Protein AF-A0A2D4YFS9-F1 (afdb_monomer)

pLDDT: mean 86.54, std 15.85, range [36.44, 98.56]

Secondary structure (DSSP, 8-state):
----------------------------PPPPP--PPPHHHHHHHHHHTTSPB-PSSEEEETT-GGGTTPPBP-HHHHTTT-S-TTTEEEEEEE--SSSEEEEEEEE-SSS-EEEEEEEETTS-EEEEEE---------TTEEEEEEEEE-TTSEEEEEEEEEE--B-TTS-B-TT--EEEEEEEEEEE-TTS-EEEPPPEEEEPP-HHHHHHHH-SS-HHHHHHHTTT-EEEEEE---TTB-----TTEEEEEEEEPPSS--S-TT--EEEEEEEEGGGTT-TT-TTPEEEEEEE-S--GGGGGG--TT-BHHHHHHHH-S--EEETTEEEEEETTEEEEEEEETTEEEEEEEEEBS-S---HHHHHHHH-

Nearest PDB structures (foldseek):
  6jzn-assembly1_C  TM=3.289E-01  e=9.609E+00  Arabidopsis thaliana

Solvent-accessible surface area (backbone atoms only — not comparable to full-atom values): 21581 Å² total; per-residue (Å²): 137,86,88,82,88,88,79,88,87,86,83,88,82,86,81,80,88,87,85,91,81,88,80,93,78,92,72,80,84,75,78,75,79,81,76,73,74,60,70,59,47,61,49,38,48,60,42,50,71,72,38,52,82,44,67,70,60,41,74,50,52,33,77,43,78,87,59,76,78,49,56,66,47,58,47,87,59,29,54,90,81,37,87,60,22,89,48,24,25,50,69,17,29,45,85,54,80,41,88,40,47,33,39,36,35,26,34,75,62,102,39,41,43,39,30,45,34,19,23,38,88,66,58,51,74,68,33,72,45,76,53,59,73,83,79,65,71,89,54,76,31,50,47,59,47,42,37,30,36,38,40,74,86,36,39,34,42,25,33,28,46,36,37,40,31,50,59,47,102,83,55,42,57,41,88,34,48,59,46,50,36,37,42,32,32,46,35,33,59,40,59,81,40,47,72,48,66,55,75,79,44,80,43,73,58,75,48,61,55,36,52,57,36,66,77,55,50,56,67,60,66,65,40,52,58,73,48,68,74,53,57,52,76,49,79,47,95,73,59,95,59,40,57,70,78,96,54,80,73,55,48,34,39,38,42,36,34,67,70,94,54,95,76,92,53,95,86,59,58,28,35,39,32,30,42,28,53,54,99,47,51,89,47,89,88,42,84,82,51,41,84,34,33,39,39,42,44,62,70,42,80,76,40,53,90,53,47,54,49,66,39,38,62,65,60,44,18,56,55,43,39,72,79,58,50,79,53,101,53,34,42,33,38,73,57,61,34,29,38,38,39,37,34,44,51,99,68,17,28,51,31,38,38,40,41,32,35,63,44,59,78,76,50,74,68,59,51,55,59,77,72,107

Radius of gyration: 34.79 Å; Cα contacts (8 Å, |Δi|>4): 697; chains: 1; bounding box: 98×73×84 Å

Mean predicted aligned error: 14.97 Å

Structure (mmCIF, N/CA/C/O backbone):
data_AF-A0A2D4YFS9-F1
#
_entry.id   AF-A0A2D4YFS9-F1
#
loop_
_atom_site.group_PDB
_atom_site.id
_atom_site.type_symbol
_atom_site.label_atom_id
_atom_site.label_alt_id
_atom_site.label_comp_id
_atom_site.label_asym_id
_atom_site.label_entity_id
_atom_site.label_seq_id
_atom_site.pdbx_PDB_ins_code
_atom_site.Cartn_x
_atom_site.Cartn_y
_atom_site.Cartn_z
_atom_site.occupancy
_atom_site.B_iso_or_equiv
_atom_site.auth_seq_id
_atom_site.auth_comp_id
_atom_site.auth_asym_id
_atom_site.auth_atom_id
_atom_site.pdbx_PDB_model_num
ATOM 1 N N . MET A 1 1 ? -18.923 -54.427 6.244 1.00 39.47 1 MET A N 1
ATOM 2 C CA . MET A 1 1 ? -19.019 -55.162 7.534 1.00 39.47 1 MET A CA 1
ATOM 3 C C . MET A 1 1 ? -17.905 -54.635 8.433 1.00 39.47 1 MET A C 1
ATOM 5 O O . MET A 1 1 ? -16.849 -54.369 7.887 1.00 39.47 1 MET A O 1
ATOM 9 N N . ARG A 1 2 ? -18.045 -54.426 9.747 1.00 40.47 2 ARG A N 1
ATOM 10 C CA . ARG A 1 2 ? -19.128 -54.747 10.708 1.00 40.47 2 ARG A CA 1
ATOM 11 C C . ARG A 1 2 ? -19.929 -53.500 11.143 1.00 40.47 2 ARG A C 1
ATOM 13 O O . ARG A 1 2 ? -19.515 -52.381 10.878 1.00 40.47 2 ARG A O 1
ATOM 20 N N . ARG A 1 3 ? -21.062 -53.715 11.823 1.00 42.66 3 ARG A N 1
ATOM 21 C CA . ARG A 1 3 ? -21.769 -52.712 12.646 1.00 42.66 3 ARG A CA 1
ATOM 22 C C . ARG A 1 3 ? -21.450 -52.980 14.120 1.00 42.66 3 ARG A C 1
ATOM 24 O O . ARG A 1 3 ? -21.302 -54.147 14.476 1.00 42.66 3 ARG A O 1
ATOM 31 N N . ILE A 1 4 ? -21.454 -51.950 14.963 1.00 59.56 4 ILE A N 1
ATOM 32 C CA . ILE A 1 4 ? -21.687 -52.093 16.407 1.00 59.56 4 ILE A CA 1
ATOM 33 C C . ILE A 1 4 ? -22.832 -51.145 16.768 1.00 59.56 4 ILE A C 1
ATOM 35 O O . ILE A 1 4 ? -22.735 -49.940 16.562 1.00 59.56 4 ILE A O 1
ATOM 39 N N . LEU A 1 5 ? -23.938 -51.720 17.240 1.00 51.69 5 LEU A N 1
ATOM 40 C CA . LEU A 1 5 ? -24.990 -50.996 17.948 1.00 51.69 5 LEU A CA 1
ATOM 41 C C . LEU A 1 5 ? -24.554 -50.845 19.407 1.00 51.69 5 LEU A C 1
ATOM 43 O O . LEU A 1 5 ? -23.964 -51.776 19.949 1.00 51.69 5 LEU A O 1
ATOM 47 N N . PHE A 1 6 ? -24.995 -49.779 20.066 1.00 50.00 6 PHE A N 1
ATOM 48 C CA . PHE A 1 6 ? -25.481 -49.896 21.440 1.00 50.00 6 PHE A CA 1
ATOM 49 C C . PHE A 1 6 ? -26.771 -49.088 21.596 1.00 50.00 6 PHE A C 1
ATOM 51 O O . PHE A 1 6 ? -26.997 -48.118 20.873 1.00 50.00 6 PHE A O 1
ATOM 58 N N . LEU A 1 7 ? -27.656 -49.560 22.472 1.00 48.69 7 LEU A N 1
ATOM 59 C CA . LEU A 1 7 ? -29.042 -49.114 22.597 1.00 48.69 7 LEU A CA 1
ATOM 60 C C . LEU A 1 7 ? -29.378 -48.796 24.057 1.00 48.69 7 LEU A C 1
ATOM 62 O O . LEU A 1 7 ? -28.972 -49.536 24.942 1.00 48.69 7 LEU A O 1
ATOM 66 N N . ILE A 1 8 ? -30.213 -47.766 24.227 1.00 51.19 8 ILE A N 1
ATOM 67 C CA . ILE A 1 8 ? -31.256 -47.612 25.260 1.00 51.19 8 ILE A CA 1
ATOM 68 C C . ILE A 1 8 ? -30.835 -47.729 26.739 1.00 51.19 8 ILE A C 1
ATOM 70 O O . ILE A 1 8 ? -30.562 -48.807 27.253 1.00 51.19 8 ILE A O 1
ATOM 74 N N . ALA A 1 9 ? -31.071 -46.636 27.470 1.00 45.78 9 ALA A N 1
ATOM 75 C CA . ALA A 1 9 ? -31.674 -46.688 28.803 1.00 45.78 9 ALA A CA 1
ATOM 76 C C . ALA A 1 9 ? -32.535 -45.428 29.024 1.00 45.78 9 ALA A C 1
ATOM 78 O O . ALA A 1 9 ? -32.035 -44.389 29.445 1.00 45.78 9 ALA A O 1
ATOM 79 N N . ILE A 1 10 ? -33.831 -45.500 28.698 1.00 52.59 10 ILE A N 1
ATOM 80 C CA . ILE A 1 10 ? -34.810 -44.467 29.080 1.00 52.59 10 ILE A CA 1
ATOM 81 C C . ILE A 1 10 ? -35.372 -44.848 30.448 1.00 52.59 10 ILE A C 1
ATOM 83 O O . ILE A 1 10 ? -35.866 -45.962 30.610 1.00 52.59 10 ILE A O 1
ATOM 87 N N . VAL A 1 11 ? -35.362 -43.914 31.400 1.00 52.12 11 VAL A N 1
ATOM 88 C CA . VAL A 1 11 ? -36.090 -44.042 32.670 1.00 52.12 11 VAL A CA 1
ATOM 89 C C . VAL A 1 11 ? -37.061 -42.873 32.792 1.00 52.12 11 VAL A C 1
ATOM 91 O O . VAL A 1 11 ? -36.694 -41.768 33.180 1.00 52.12 11 VAL A O 1
ATOM 94 N N . LEU A 1 12 ? -38.317 -43.133 32.432 1.00 45.72 12 LEU A N 1
ATOM 95 C CA . LEU A 1 12 ? -39.459 -42.303 32.806 1.00 45.72 12 LEU A CA 1
ATOM 96 C C . LEU A 1 12 ? -39.975 -42.803 34.158 1.00 45.72 12 LEU A C 1
ATOM 98 O O . LEU A 1 12 ? -40.297 -43.984 34.276 1.00 45.72 12 LEU A O 1
ATOM 102 N N . ILE A 1 13 ? -40.113 -41.917 35.146 1.00 53.53 13 ILE A N 1
ATOM 103 C CA . ILE A 1 13 ? -40.913 -42.193 36.346 1.00 53.53 13 ILE A CA 1
ATOM 104 C C . ILE A 1 13 ? -41.935 -41.071 36.505 1.00 53.53 13 ILE A C 1
ATOM 106 O O . ILE A 1 13 ? -41.605 -39.913 36.740 1.00 53.53 13 ILE A O 1
ATOM 110 N N . SER A 1 14 ? -43.195 -41.446 36.323 1.00 42.25 14 SER A N 1
ATOM 111 C CA . SER A 1 14 ? -44.382 -40.612 36.479 1.00 42.25 14 SER A CA 1
ATOM 112 C C . SER A 1 14 ? -44.806 -40.471 37.939 1.00 42.25 14 SER A C 1
ATOM 114 O O . S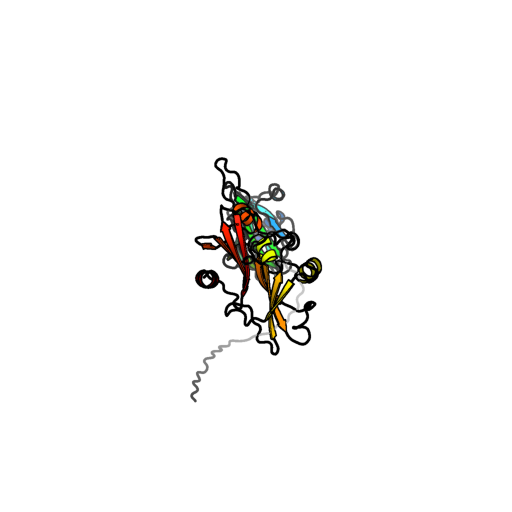ER A 1 14 ? -44.727 -41.451 38.680 1.00 42.25 14 SER A O 1
ATOM 116 N N . SER A 1 15 ? -45.452 -39.357 38.294 1.00 41.56 15 SER A N 1
ATOM 117 C CA . SER A 1 15 ? -46.537 -39.403 39.285 1.00 41.56 15 SER A CA 1
ATOM 118 C C . SER A 1 15 ? -47.571 -38.289 39.069 1.00 41.56 15 SER A C 1
ATOM 120 O O . SER A 1 15 ? -47.201 -37.126 38.998 1.00 41.56 15 SER A O 1
ATOM 122 N N . CYS A 1 16 ? -48.830 -38.722 38.921 1.00 43.62 16 CYS A N 1
ATOM 123 C CA . CYS A 1 16 ? -50.139 -38.139 39.287 1.00 43.62 16 CYS A CA 1
ATOM 124 C C . CYS A 1 16 ? -50.382 -36.601 39.215 1.00 43.62 16 CYS A C 1
ATOM 126 O O . CYS A 1 16 ? -49.553 -35.805 39.625 1.00 43.62 16 CYS A O 1
ATOM 128 N N . LYS A 1 17 ? -51.496 -36.075 38.667 1.00 42.03 17 LYS A N 1
ATOM 129 C CA . LYS A 1 17 ? -52.946 -36.333 38.920 1.00 42.03 17 LYS A CA 1
ATOM 130 C C . LYS A 1 17 ? -53.378 -36.064 40.381 1.00 42.03 17 LYS A C 1
ATOM 132 O O . LYS A 1 17 ? -52.737 -36.579 41.285 1.00 42.03 17 LYS A O 1
ATOM 137 N N . THR A 1 18 ? -54.453 -35.331 40.687 1.00 43.03 18 THR A N 1
ATOM 138 C CA . THR A 1 18 ? -55.379 -34.525 39.846 1.00 43.03 18 THR A CA 1
ATOM 139 C C . THR A 1 18 ? -55.739 -33.210 40.606 1.00 43.03 18 THR A C 1
ATOM 141 O O . THR A 1 18 ? -54.829 -32.686 41.234 1.00 43.03 18 THR A O 1
ATOM 144 N N . GLU A 1 19 ? -56.908 -32.539 40.628 1.00 36.50 19 GLU A N 1
ATOM 145 C CA . GLU A 1 19 ? -58.291 -32.753 40.135 1.00 36.50 19 GLU A CA 1
ATOM 146 C C . GLU A 1 19 ? -59.006 -31.397 39.893 1.00 36.50 19 GLU A C 1
ATOM 148 O O . GLU A 1 19 ? -58.475 -30.344 40.240 1.00 36.50 19 GLU A O 1
ATOM 153 N N . ASN A 1 20 ? -60.211 -31.403 39.305 1.00 45.78 20 ASN A N 1
ATOM 154 C CA . ASN A 1 20 ? -60.989 -30.190 39.004 1.00 45.78 20 ASN A CA 1
ATOM 155 C C . ASN A 1 20 ? -61.841 -29.700 40.186 1.00 45.78 20 ASN A C 1
ATOM 157 O O . ASN A 1 20 ? -62.587 -30.487 40.770 1.00 45.78 20 ASN A O 1
ATOM 161 N N . LYS A 1 21 ? -61.911 -28.374 40.369 1.00 40.59 21 LYS A N 1
ATOM 162 C CA . LYS A 1 21 ? -63.135 -27.669 40.790 1.00 40.59 21 LYS A CA 1
ATOM 163 C C . LYS A 1 21 ? -63.235 -26.293 40.125 1.00 40.59 21 LYS A C 1
ATOM 165 O O . LYS A 1 21 ? -62.286 -25.519 40.178 1.00 40.59 21 LYS A O 1
ATOM 170 N N . ASN A 1 22 ? -64.407 -25.990 39.569 1.00 44.12 22 ASN A N 1
ATOM 171 C CA . ASN A 1 22 ? -64.829 -24.621 39.272 1.00 44.12 22 ASN A CA 1
ATOM 172 C C . ASN A 1 22 ? -65.614 -24.095 40.477 1.00 44.12 22 ASN A C 1
ATOM 174 O O . ASN A 1 22 ? -66.567 -24.752 40.887 1.00 44.12 22 ASN A O 1
ATOM 178 N N . GLU A 1 23 ? -65.284 -22.904 40.965 1.00 42.62 23 GLU A N 1
ATOM 179 C CA . GLU A 1 23 ? -66.161 -22.081 41.804 1.00 42.62 23 GLU A CA 1
ATOM 180 C C . GLU A 1 23 ? -65.937 -20.616 41.397 1.00 42.62 23 GLU A C 1
ATOM 182 O O . GLU A 1 23 ? -64.820 -20.105 41.473 1.00 42.62 23 GLU A O 1
ATOM 187 N N . GLU A 1 24 ? -66.983 -19.949 40.902 1.00 45.53 24 GLU A N 1
ATOM 188 C CA . GLU A 1 24 ? -66.953 -18.505 40.660 1.00 45.53 24 GLU A CA 1
ATOM 189 C C . GLU A 1 24 ? -67.168 -17.767 41.984 1.00 45.53 24 GLU A C 1
ATOM 191 O O . GLU A 1 24 ? -68.138 -18.027 42.695 1.00 45.53 24 GLU A O 1
ATOM 196 N N . SER A 1 25 ? -66.311 -16.794 42.296 1.00 38.62 25 SER A N 1
ATOM 197 C CA . SER A 1 25 ? -66.587 -15.817 43.348 1.00 38.62 25 SER A CA 1
ATOM 198 C C . SER A 1 25 ? -66.016 -14.455 42.977 1.00 38.62 25 SER A C 1
ATOM 200 O O . SER A 1 25 ? -64.833 -14.313 42.665 1.00 38.62 25 SER A O 1
ATOM 202 N N . GLN A 1 26 ? -66.876 -13.439 42.994 1.00 43.94 26 GLN A N 1
ATOM 203 C CA . GLN A 1 26 ? -66.488 -12.053 42.774 1.00 43.94 26 GLN A CA 1
ATOM 204 C C . GLN A 1 26 ? -65.964 -11.450 44.080 1.00 43.94 26 GLN A C 1
ATOM 206 O O . GLN A 1 26 ? -66.754 -11.184 44.984 1.00 43.94 26 GLN A O 1
ATOM 211 N N . THR A 1 27 ? -64.677 -11.112 44.168 1.00 36.44 27 THR A N 1
ATOM 212 C CA . THR A 1 27 ? -64.262 -9.881 44.874 1.00 36.44 27 THR A CA 1
ATOM 213 C C . THR A 1 27 ? -62.834 -9.455 44.541 1.00 36.44 27 THR A C 1
ATOM 215 O O . THR A 1 27 ? -61.960 -10.283 44.325 1.00 36.44 27 THR A O 1
ATOM 218 N N . THR A 1 28 ? -62.631 -8.134 44.535 1.00 43.28 28 THR A N 1
ATOM 219 C CA . THR A 1 28 ? -61.363 -7.417 44.765 1.00 43.28 28 THR A CA 1
ATOM 220 C C . THR A 1 28 ? -60.105 -7.952 44.064 1.00 43.28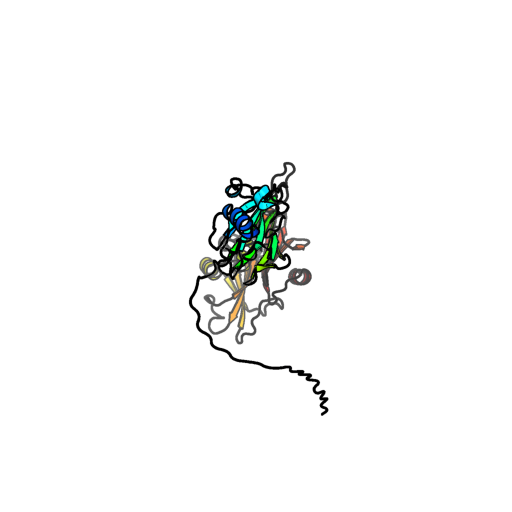 28 THR A C 1
ATOM 222 O O . THR A 1 28 ? -59.433 -8.851 44.562 1.00 43.28 28 THR A O 1
ATOM 225 N N . LYS A 1 29 ? -59.687 -7.286 42.975 1.00 36.94 29 LYS A N 1
ATOM 226 C CA . LYS A 1 29 ? -58.310 -7.412 42.463 1.00 36.94 29 LYS A CA 1
ATOM 227 C C . LYS A 1 29 ? -57.305 -7.108 43.589 1.00 36.94 29 LYS A C 1
ATOM 229 O O . LYS A 1 29 ? -57.348 -5.991 44.112 1.00 36.94 29 LYS A O 1
ATOM 234 N N . PRO A 1 30 ? -56.353 -8.003 43.900 1.00 38.94 30 PRO A N 1
ATOM 235 C CA . PRO A 1 30 ? -55.104 -7.584 44.515 1.00 38.94 30 PRO A CA 1
ATOM 236 C C . PRO A 1 30 ? -54.415 -6.588 43.576 1.00 38.94 30 PRO A C 1
ATOM 238 O O . PRO A 1 30 ? -54.436 -6.772 42.356 1.00 38.94 30 PRO A O 1
ATOM 241 N N . GLN A 1 31 ? -53.779 -5.553 44.120 1.00 46.78 31 GLN A N 1
ATOM 242 C CA . GLN A 1 31 ? -52.707 -4.909 43.369 1.00 46.78 31 GLN A CA 1
ATOM 243 C C . GLN A 1 31 ? -51.572 -5.926 43.269 1.00 46.78 31 GLN A C 1
ATOM 245 O O . GLN A 1 31 ? -51.118 -6.443 44.292 1.00 46.78 31 GLN A O 1
ATOM 250 N N . GLU A 1 32 ? -51.122 -6.221 42.051 1.00 42.50 32 GLU A N 1
ATOM 251 C CA . GLU A 1 32 ? -49.821 -6.859 41.874 1.00 42.50 32 GLU A CA 1
ATOM 252 C C . GLU A 1 32 ? -48.777 -5.983 42.586 1.00 42.50 32 GLU A C 1
ATOM 254 O O . GLU A 1 32 ? -48.862 -4.750 42.491 1.00 42.50 32 GLU A O 1
ATOM 259 N N . PRO A 1 33 ? -47.815 -6.567 43.325 1.00 44.47 33 PRO A N 1
ATOM 260 C CA . PRO A 1 33 ? -46.722 -5.778 43.865 1.00 44.47 33 PRO A CA 1
ATOM 261 C C . PRO A 1 33 ? -46.030 -5.100 42.686 1.00 44.47 33 PRO A C 1
ATOM 263 O O . PRO A 1 33 ? -45.628 -5.775 41.736 1.00 44.47 33 PRO A O 1
ATOM 266 N N . VAL A 1 34 ? -45.921 -3.768 42.732 1.00 45.22 34 VAL A N 1
ATOM 267 C CA . VAL A 1 34 ? -45.186 -3.008 41.718 1.00 45.22 34 VAL A CA 1
ATOM 268 C C . VAL A 1 34 ? -43.775 -3.572 41.698 1.00 45.22 34 VAL A C 1
ATOM 270 O O . VAL A 1 34 ? -43.026 -3.399 42.657 1.00 45.22 34 VAL A O 1
ATOM 273 N N . SER A 1 35 ? -43.452 -4.310 40.635 1.00 42.62 35 SER A N 1
ATOM 274 C CA . SER A 1 35 ? -42.139 -4.914 40.464 1.00 42.62 35 SER A CA 1
ATOM 275 C C . SER A 1 35 ? -41.127 -3.778 40.452 1.00 42.62 35 SER A C 1
ATOM 277 O O . SER A 1 35 ? -41.136 -2.964 39.527 1.00 42.62 35 SER A O 1
ATOM 279 N N . GLU A 1 36 ? -40.318 -3.679 41.513 1.00 43.22 36 GLU A N 1
ATOM 280 C CA . GLU A 1 36 ? -39.255 -2.683 41.572 1.00 43.22 36 GLU A CA 1
ATOM 281 C C . GLU A 1 36 ? -38.381 -2.878 40.335 1.00 43.22 36 GLU A C 1
ATOM 283 O O . GLU A 1 36 ? -37.786 -3.944 40.147 1.00 43.22 36 GLU A O 1
ATOM 288 N N . ILE A 1 37 ? -38.338 -1.860 39.470 1.00 46.69 37 ILE A N 1
ATOM 289 C CA . ILE A 1 37 ? -37.437 -1.857 38.320 1.00 46.69 37 ILE A CA 1
ATOM 290 C C . ILE A 1 37 ? -36.029 -2.066 38.896 1.00 46.69 37 ILE A C 1
ATOM 292 O O . ILE A 1 37 ? -35.633 -1.299 39.780 1.00 46.69 37 ILE A O 1
ATOM 296 N N . PRO A 1 38 ? -35.285 -3.112 38.480 1.00 53.69 38 PRO A N 1
ATOM 297 C CA . PRO A 1 38 ? -33.996 -3.408 39.086 1.00 53.69 38 PRO A CA 1
ATOM 298 C C . PRO A 1 38 ? -33.082 -2.189 38.978 1.00 53.69 38 PRO A C 1
ATOM 300 O O . PRO A 1 38 ? -32.824 -1.723 37.869 1.00 53.69 38 PRO A O 1
ATOM 303 N N . LYS A 1 39 ? -32.597 -1.680 40.118 1.00 58.34 39 LYS A N 1
ATOM 304 C CA . LYS A 1 39 ? -31.833 -0.417 40.214 1.00 58.34 39 LYS A CA 1
ATOM 305 C C . LYS A 1 39 ? -30.611 -0.366 39.286 1.00 58.34 39 LYS A C 1
ATOM 307 O O . LYS A 1 39 ? -30.183 0.711 38.881 1.00 58.34 39 LYS A O 1
ATOM 312 N N . ASP A 1 40 ? -30.075 -1.527 38.911 1.00 64.88 40 ASP A N 1
ATOM 313 C CA . ASP A 1 40 ? -29.019 -1.676 37.909 1.00 64.88 40 ASP A CA 1
ATOM 314 C C . ASP A 1 40 ? -29.405 -1.172 36.509 1.00 64.88 40 ASP A C 1
ATOM 316 O O . ASP A 1 40 ? -28.541 -0.672 35.791 1.00 64.88 40 ASP A O 1
ATOM 320 N N . LYS A 1 41 ? -30.682 -1.280 36.115 1.00 72.62 41 LYS A N 1
ATOM 321 C CA . LYS A 1 41 ? -31.166 -0.857 34.794 1.00 72.62 41 LYS A CA 1
ATOM 322 C C . LYS A 1 41 ? -31.093 0.659 34.637 1.00 72.62 41 LYS A C 1
ATOM 324 O O . LYS A 1 41 ? -30.604 1.138 33.617 1.00 72.62 41 LYS A O 1
ATOM 329 N N . ASP A 1 42 ? -31.532 1.394 35.654 1.00 87.06 42 ASP A N 1
ATOM 330 C CA . ASP A 1 42 ? -31.522 2.858 35.639 1.00 87.06 42 ASP A CA 1
ATOM 331 C C . ASP A 1 42 ? -30.075 3.377 35.643 1.00 87.06 42 ASP A C 1
ATOM 333 O O . ASP A 1 42 ? -29.734 4.266 34.867 1.00 87.06 42 ASP A O 1
ATOM 337 N N . GLN A 1 43 ? -29.180 2.741 36.415 1.00 92.62 43 GLN A N 1
ATOM 338 C CA . GLN A 1 43 ? -27.739 3.021 36.363 1.00 92.62 43 GLN A CA 1
ATOM 339 C C . GLN A 1 43 ? -27.125 2.762 34.981 1.00 92.62 43 GLN A C 1
ATOM 341 O O . GLN A 1 43 ? -26.269 3.528 34.544 1.00 92.62 43 GLN A O 1
ATOM 346 N N . PHE A 1 44 ? -27.508 1.678 34.297 1.00 95.75 44 PHE A N 1
ATOM 347 C CA . PHE A 1 44 ? -26.995 1.398 32.955 1.00 95.75 44 PHE A CA 1
ATOM 348 C C . PHE A 1 44 ? -27.519 2.401 31.923 1.00 95.75 44 PHE A C 1
ATOM 350 O O . PHE A 1 44 ? -26.748 2.849 31.080 1.00 95.75 44 PHE A O 1
ATOM 357 N N . GLN A 1 45 ? -28.784 2.824 32.024 1.00 96.19 45 GLN A N 1
ATOM 358 C CA . GLN A 1 45 ? -29.312 3.877 31.158 1.00 96.19 45 GLN A CA 1
ATOM 359 C C . GLN A 1 45 ? -28.568 5.202 31.382 1.00 96.19 45 GLN A C 1
ATOM 361 O O . GLN A 1 45 ? -28.066 5.764 30.417 1.00 96.19 45 GLN A O 1
ATOM 366 N N . MET A 1 46 ? -28.360 5.625 32.636 1.00 96.50 46 MET A N 1
ATOM 367 C CA . MET A 1 46 ? -27.570 6.827 32.952 1.00 96.50 46 MET A CA 1
ATOM 368 C C . MET A 1 46 ? -26.125 6.761 32.427 1.00 96.50 46 MET A C 1
ATOM 370 O O . MET A 1 46 ? -25.568 7.785 32.041 1.00 96.50 46 MET A O 1
ATOM 374 N N . PHE A 1 47 ? -25.509 5.573 32.393 1.00 97.31 47 PHE A N 1
ATOM 375 C CA . PHE A 1 47 ? -24.203 5.380 31.756 1.00 97.31 47 PHE A CA 1
ATOM 376 C C . PHE A 1 47 ? -24.272 5.560 30.231 1.00 97.31 47 PHE A C 1
ATOM 378 O O . PHE A 1 47 ? -23.398 6.215 29.663 1.00 97.31 47 PHE A O 1
ATOM 385 N N . LEU A 1 48 ? -25.300 5.013 29.572 1.00 97.81 48 LEU A N 1
ATOM 386 C CA . LEU A 1 48 ? -25.504 5.135 28.125 1.00 97.81 48 LEU A CA 1
ATOM 387 C C . LEU A 1 48 ? -25.905 6.549 27.685 1.00 97.81 48 LEU A C 1
ATOM 389 O O . LEU A 1 48 ? -25.476 6.978 26.619 1.00 97.81 48 LEU A O 1
ATOM 393 N N . ASP A 1 49 ? -26.663 7.285 28.500 1.00 97.56 49 ASP A N 1
ATOM 394 C CA . ASP A 1 49 ? -27.142 8.646 28.204 1.00 97.56 49 ASP A CA 1
ATOM 395 C C . ASP A 1 49 ? -25.996 9.668 28.046 1.00 97.56 49 ASP A C 1
ATOM 397 O O . ASP A 1 49 ? -26.191 10.746 27.486 1.00 97.56 49 ASP A O 1
ATOM 401 N N . GLN A 1 50 ? -24.781 9.320 28.489 1.00 97.50 50 GLN A N 1
ATOM 402 C CA . GLN A 1 50 ? -23.556 10.081 28.222 1.00 97.50 50 GLN A CA 1
ATOM 403 C C . GLN A 1 50 ? -23.152 10.064 26.735 1.00 97.50 50 GLN A C 1
ATOM 405 O O . GLN A 1 50 ? -22.498 10.992 26.262 1.00 97.50 50 GLN A O 1
ATOM 410 N N . PHE A 1 51 ? -23.483 8.997 26.000 1.00 98.12 51 PHE A N 1
ATOM 411 C CA . PHE A 1 51 ? -22.940 8.726 24.670 1.00 98.12 51 PHE A CA 1
ATOM 412 C C . PHE A 1 51 ? -23.832 9.293 23.551 1.00 98.12 51 PHE A C 1
ATOM 414 O O . PHE A 1 51 ? -24.990 8.892 23.427 1.00 98.12 51 PHE A O 1
ATOM 421 N N . PRO A 1 52 ? -23.305 10.137 22.642 1.00 97.62 52 PRO A N 1
ATOM 422 C CA . PRO A 1 52 ? -24.042 10.530 21.448 1.00 97.62 52 PRO A CA 1
ATOM 423 C C . PRO A 1 52 ? -24.192 9.337 20.493 1.00 97.62 52 PRO A C 1
ATOM 425 O O . PRO A 1 52 ? -23.265 8.545 20.307 1.00 97.62 52 PRO A O 1
ATOM 428 N N . THR A 1 53 ? -25.339 9.224 19.827 1.00 97.75 53 THR A N 1
ATOM 429 C CA . THR A 1 53 ? -25.542 8.219 18.774 1.00 97.75 53 THR A CA 1
ATOM 430 C C . THR A 1 53 ? -24.720 8.564 17.528 1.00 97.75 53 THR A C 1
ATOM 432 O O . THR A 1 53 ? -24.740 9.699 17.049 1.00 97.75 53 THR A O 1
ATOM 435 N N . LYS A 1 54 ? -24.033 7.570 16.963 1.00 97.75 54 LYS A N 1
ATOM 436 C CA . LYS A 1 54 ? -23.279 7.638 15.704 1.00 97.75 54 LYS A CA 1
ATOM 437 C C . LYS A 1 54 ? -23.904 6.691 14.678 1.00 97.75 54 LYS A C 1
ATOM 439 O O . LYS A 1 54 ? -24.409 5.632 15.036 1.00 97.75 54 LYS A O 1
ATOM 444 N N . THR A 1 55 ? -23.862 7.038 13.396 1.00 97.62 55 THR A N 1
ATOM 445 C CA . THR A 1 55 ? -24.270 6.145 12.297 1.00 97.62 55 THR A CA 1
ATOM 446 C C . THR A 1 55 ? -23.078 5.349 11.762 1.00 97.62 55 THR A C 1
ATOM 448 O O . THR A 1 55 ? -21.935 5.778 11.888 1.00 97.62 55 THR A O 1
ATOM 451 N N . LEU A 1 56 ? -23.335 4.188 11.148 1.00 96.88 56 LEU A N 1
ATOM 452 C CA . LEU A 1 56 ? -22.314 3.443 10.400 1.00 96.88 56 LEU A CA 1
ATOM 453 C C . LEU A 1 56 ? -22.305 3.886 8.919 1.00 96.88 56 LEU A C 1
ATOM 455 O O . LEU A 1 56 ? -23.386 4.030 8.341 1.00 96.88 56 LEU A O 1
ATOM 459 N N . PRO A 1 57 ? -21.134 4.027 8.269 1.00 97.06 57 PRO A N 1
ATOM 460 C CA . PRO A 1 57 ? -19.818 3.643 8.771 1.00 97.06 57 PRO A CA 1
ATOM 461 C C . PRO A 1 57 ? -19.226 4.676 9.741 1.00 97.06 57 PRO A C 1
ATOM 463 O O . PRO A 1 57 ? -19.287 5.877 9.493 1.00 97.06 57 PRO A O 1
ATOM 466 N N . VAL A 1 58 ? -18.605 4.193 10.818 1.00 96.00 58 VAL A N 1
ATOM 467 C CA . VAL A 1 58 ? -17.788 5.017 11.723 1.00 96.00 58 VAL A CA 1
ATOM 468 C C . VAL A 1 58 ? -16.348 5.014 11.228 1.00 96.00 58 VAL A C 1
ATOM 470 O O . VAL A 1 58 ? -15.838 3.966 10.829 1.00 96.00 58 VAL A O 1
ATOM 473 N N . LYS A 1 59 ? -15.689 6.174 11.300 1.00 95.56 59 LYS A N 1
ATOM 474 C CA . LYS A 1 59 ? -14.242 6.326 11.121 1.00 95.56 59 LYS A CA 1
ATOM 475 C C . LYS A 1 59 ? -13.654 7.146 12.262 1.00 95.56 59 LYS A C 1
ATOM 477 O O . LYS A 1 59 ? -14.284 8.104 12.712 1.00 95.56 59 LYS A O 1
ATOM 482 N N . ILE A 1 60 ? -12.462 6.766 12.709 1.00 93.62 60 ILE A N 1
ATOM 483 C CA . ILE A 1 60 ? -11.676 7.475 13.724 1.00 93.62 60 ILE A CA 1
ATOM 484 C C . ILE A 1 60 ? -10.223 7.510 13.252 1.00 93.62 60 ILE A C 1
ATOM 486 O O . ILE A 1 60 ? -9.722 6.513 12.731 1.00 93.62 60 ILE A O 1
ATOM 490 N N . TYR A 1 61 ? -9.566 8.650 13.445 1.00 92.50 61 TYR A N 1
ATOM 491 C CA . TYR A 1 61 ? -8.128 8.821 13.264 1.00 92.50 61 TYR A CA 1
ATOM 492 C C . TYR A 1 61 ? -7.548 9.199 14.627 1.00 92.50 61 TYR A C 1
ATOM 494 O O . TYR A 1 61 ? -7.883 10.266 15.140 1.00 92.50 61 TYR A O 1
ATOM 502 N N . GLY A 1 62 ? -6.753 8.317 15.241 1.00 86.44 62 GLY A N 1
ATOM 503 C CA . GLY A 1 62 ? -6.383 8.426 16.663 1.00 86.44 62 GLY A CA 1
ATOM 504 C C . GLY A 1 62 ? -5.596 9.697 17.004 1.00 86.44 62 GLY A C 1
ATOM 505 O O . GLY A 1 62 ? -5.688 10.216 18.112 1.00 86.44 62 GLY A O 1
ATOM 506 N N . CYS A 1 63 ? -4.865 10.239 16.033 1.00 85.69 63 CYS A N 1
ATOM 507 C CA . CYS A 1 63 ? -3.988 11.401 16.192 1.00 85.69 63 CYS A CA 1
ATOM 508 C C . CYS A 1 63 ? -4.596 12.704 15.614 1.00 85.69 63 CYS A C 1
ATOM 510 O O . CYS A 1 63 ? -3.862 13.577 15.160 1.00 85.69 63 CYS A O 1
ATOM 512 N N . SER A 1 64 ? -5.930 12.817 15.529 1.00 85.44 64 SER A N 1
ATOM 513 C CA . SER A 1 64 ? -6.621 13.960 14.902 1.00 85.44 64 SER A CA 1
ATOM 514 C C . SER A 1 64 ? -7.048 15.045 15.898 1.00 85.44 64 SER A C 1
ATOM 516 O O . SER A 1 64 ? -7.552 14.743 16.979 1.00 85.44 64 SER A O 1
ATOM 518 N N . ASP A 1 65 ? -6.974 16.314 15.484 1.00 76.75 65 ASP A N 1
ATOM 519 C CA . ASP A 1 65 ? -7.505 17.446 16.256 1.00 76.75 65 ASP A CA 1
ATOM 520 C C . ASP A 1 65 ? -9.019 17.337 16.533 1.00 76.75 65 ASP A C 1
ATOM 522 O O . ASP A 1 65 ? -9.503 17.840 17.548 1.00 76.75 65 ASP A O 1
ATOM 526 N N . GLU A 1 66 ? -9.784 16.657 15.664 1.00 80.12 66 GLU A N 1
ATOM 527 C CA . GLU A 1 66 ? -11.252 16.557 15.760 1.00 80.12 66 GLU A CA 1
ATOM 528 C C . GLU A 1 66 ? -11.745 15.870 17.047 1.00 80.12 66 GLU A C 1
ATOM 530 O O . GLU A 1 66 ? -12.904 16.038 17.435 1.00 80.12 66 GLU A O 1
ATOM 535 N N . ILE A 1 67 ? -10.881 15.097 17.713 1.00 83.69 67 ILE A N 1
ATOM 536 C CA . ILE A 1 67 ? -11.219 14.304 18.903 1.00 83.69 67 ILE A CA 1
ATOM 537 C C . ILE A 1 67 ? -10.644 14.860 20.217 1.00 83.69 67 ILE A C 1
ATOM 539 O O . ILE A 1 67 ? -11.118 14.465 21.281 1.00 83.69 67 ILE A O 1
ATOM 543 N N . LEU A 1 68 ? -9.752 15.863 20.167 1.00 81.12 68 LEU A N 1
ATOM 544 C CA . LEU A 1 68 ? -9.252 16.594 21.350 1.00 81.12 68 LEU A CA 1
ATOM 545 C C . LEU A 1 68 ? -10.376 17.253 22.177 1.00 81.12 68 LEU A C 1
ATOM 547 O O . LEU A 1 68 ? -10.210 17.506 23.367 1.00 81.12 68 LEU A O 1
ATOM 551 N N . GLY A 1 69 ? -11.520 17.548 21.548 1.00 86.12 69 GLY A N 1
ATOM 552 C CA . GLY A 1 69 ? -12.678 18.189 22.179 1.00 86.12 69 GLY A CA 1
ATOM 553 C C . GLY A 1 69 ? -13.736 17.241 22.762 1.00 86.12 69 GLY A C 1
ATOM 554 O O . GLY A 1 69 ? -14.792 17.720 23.178 1.00 86.12 69 GLY A O 1
ATOM 555 N N . LEU A 1 70 ? -13.525 15.919 22.758 1.00 93.19 70 LEU A N 1
ATOM 556 C CA . LEU A 1 70 ? -14.524 14.968 23.263 1.00 93.19 70 LEU A CA 1
ATOM 557 C C . LEU A 1 70 ? -14.621 14.998 24.802 1.00 93.19 70 LEU A C 1
ATOM 559 O O . LEU A 1 70 ? -13.593 15.081 25.474 1.00 93.19 70 LEU A O 1
ATOM 563 N N . PRO A 1 71 ? -15.826 14.886 25.394 1.00 95.44 71 PRO A N 1
ATOM 564 C CA . PRO A 1 71 ? -15.982 14.861 26.845 1.00 95.44 71 PRO A CA 1
ATOM 565 C C . PRO A 1 71 ? -15.483 13.539 27.446 1.00 95.44 71 PRO A C 1
ATOM 567 O O . PRO A 1 71 ? -15.688 12.469 26.870 1.00 95.44 71 PRO A O 1
ATOM 570 N N . LYS A 1 72 ? -14.870 13.611 28.633 1.00 96.31 72 LYS A N 1
ATOM 571 C CA . LYS A 1 72 ? -14.548 12.435 29.457 1.00 96.31 72 LYS A CA 1
ATOM 572 C C . LYS A 1 72 ? -15.806 11.775 30.025 1.00 96.31 72 LYS A C 1
ATOM 574 O O . LYS A 1 72 ? -16.822 12.444 30.218 1.00 96.31 72 LYS A O 1
ATOM 579 N N . LEU A 1 73 ? -15.720 10.480 30.324 1.00 95.75 73 LEU A N 1
ATOM 580 C CA . LEU A 1 73 ? -16.752 9.762 31.074 1.00 95.75 73 LEU A CA 1
ATOM 581 C C . LEU A 1 73 ? -16.905 10.313 32.503 1.00 95.75 73 LEU A C 1
ATOM 583 O O . LEU A 1 73 ? -15.923 10.629 33.177 1.00 95.75 73 LEU A O 1
ATOM 587 N N . ASP A 1 74 ? -18.138 10.360 33.016 1.00 97.31 74 ASP A N 1
ATOM 588 C CA . ASP A 1 74 ? -18.364 10.535 34.450 1.00 97.31 74 ASP A CA 1
ATOM 589 C C . ASP A 1 74 ? -17.940 9.247 35.167 1.00 97.31 74 ASP A C 1
ATOM 591 O O . ASP A 1 74 ? -18.543 8.180 35.002 1.00 97.31 74 ASP A O 1
ATOM 595 N N . ILE A 1 75 ? -16.893 9.356 35.984 1.00 96.19 75 ILE A N 1
ATOM 596 C CA . ILE A 1 75 ? -16.285 8.238 36.713 1.00 96.19 75 ILE A CA 1
ATOM 597 C C . ILE A 1 75 ? -17.307 7.538 37.629 1.00 96.19 75 ILE A C 1
ATOM 599 O O . ILE A 1 75 ? -17.282 6.315 37.752 1.00 96.19 75 ILE A O 1
ATOM 603 N N . LYS A 1 76 ? -18.251 8.264 38.246 1.00 95.06 76 LYS A N 1
ATOM 604 C CA . LYS A 1 76 ? -19.246 7.687 39.171 1.00 95.06 76 LYS A CA 1
ATOM 605 C C . LYS A 1 76 ? -20.312 6.882 38.433 1.00 95.06 76 LYS A C 1
ATOM 607 O O . LYS A 1 76 ? -20.768 5.871 38.963 1.00 95.06 76 LYS A O 1
ATOM 612 N N . LEU A 1 77 ? -20.705 7.316 37.235 1.00 94.69 77 LEU A N 1
ATOM 613 C CA . LEU A 1 77 ? -21.621 6.564 36.369 1.00 94.69 77 LEU A CA 1
ATOM 614 C C . LEU A 1 77 ? -20.918 5.382 35.682 1.00 94.69 77 LEU A C 1
ATOM 616 O O . LEU A 1 77 ? -21.541 4.351 35.428 1.00 94.69 77 LEU A O 1
ATOM 620 N N . SER A 1 78 ? -19.619 5.519 35.401 1.00 95.94 78 SER A N 1
ATOM 621 C CA . SER A 1 78 ? -18.903 4.647 34.462 1.00 95.94 78 SER A CA 1
ATOM 622 C C . SER A 1 78 ? -18.004 3.588 35.108 1.00 95.94 78 SER A C 1
ATOM 624 O O . SER A 1 78 ? -17.774 2.561 34.474 1.00 95.94 78 SER A O 1
ATOM 626 N N . ALA A 1 79 ? -17.571 3.748 36.368 1.00 93.56 79 ALA A N 1
ATOM 627 C CA . ALA A 1 79 ? -16.652 2.822 37.061 1.00 93.56 79 ALA A CA 1
ATOM 628 C C . ALA A 1 79 ? -17.145 1.359 37.190 1.00 93.56 79 ALA A C 1
ATOM 630 O O . ALA A 1 79 ? -16.374 0.452 37.500 1.00 93.56 79 ALA A O 1
ATOM 631 N N . LYS A 1 80 ? -18.442 1.109 36.965 1.00 93.94 80 LYS A N 1
ATOM 632 C CA . LYS A 1 80 ? -19.045 -0.237 36.916 1.00 93.94 80 LYS A CA 1
ATOM 633 C C . LYS A 1 80 ? -18.865 -0.924 35.552 1.00 93.94 80 LYS A C 1
ATOM 635 O O . LYS A 1 80 ? -18.917 -2.149 35.472 1.00 93.94 80 LYS A O 1
ATOM 640 N N . TYR A 1 81 ? -18.672 -0.140 34.492 1.00 94.81 81 TYR A N 1
ATOM 641 C CA . TYR A 1 81 ? -18.670 -0.577 33.092 1.00 94.81 81 TYR A CA 1
ATOM 642 C C . TYR A 1 81 ? -17.282 -0.456 32.443 1.00 94.81 81 TYR A C 1
ATOM 644 O O . TYR A 1 81 ? -16.933 -1.271 31.583 1.00 94.81 81 TYR A O 1
ATOM 652 N N . SER A 1 82 ? -16.458 0.483 32.915 1.00 94.06 82 SER A N 1
ATOM 653 C CA . SER A 1 82 ? -15.033 0.592 32.599 1.00 94.06 82 SER A CA 1
ATOM 654 C C . SER A 1 82 ? -14.200 0.830 33.856 1.00 94.06 82 SER A C 1
ATOM 656 O O . SER A 1 82 ? -14.670 1.443 34.811 1.00 94.06 82 SER A O 1
ATOM 658 N N . LYS A 1 83 ? -12.960 0.334 33.847 1.00 91.94 83 LYS A N 1
ATOM 659 C CA . LYS A 1 83 ? -11.971 0.568 34.910 1.00 91.94 83 LYS A CA 1
ATOM 660 C C . LYS A 1 83 ? -11.184 1.855 34.677 1.00 91.94 83 LYS A C 1
ATOM 662 O O . LYS A 1 83 ? -10.924 2.578 35.627 1.00 91.94 83 LYS A O 1
ATOM 667 N N . GLU A 1 84 ? -10.903 2.166 33.414 1.00 93.56 84 GLU A N 1
ATOM 668 C CA . GLU A 1 84 ? -10.054 3.286 32.991 1.00 93.56 84 GLU A CA 1
ATOM 669 C C . GLU A 1 84 ? -10.872 4.573 32.762 1.00 93.56 84 GLU A C 1
ATOM 671 O O . GLU A 1 84 ? -10.483 5.448 31.994 1.00 93.56 84 GLU A O 1
ATOM 676 N N . ALA A 1 85 ? -12.039 4.694 33.409 1.00 94.38 85 ALA A N 1
ATOM 677 C CA . ALA A 1 85 ? -13.038 5.730 33.128 1.00 94.38 85 ALA A CA 1
ATOM 678 C C . ALA A 1 85 ? -12.548 7.176 33.364 1.00 94.38 85 ALA A C 1
ATOM 680 O O . ALA A 1 85 ? -13.187 8.117 32.904 1.00 94.38 85 ALA A O 1
ATOM 681 N N . GLU A 1 86 ? -11.432 7.368 34.073 1.00 94.94 86 GLU A N 1
ATOM 682 C CA . GLU A 1 86 ? -10.778 8.673 34.255 1.00 94.94 86 GLU A CA 1
ATOM 683 C C . GLU A 1 86 ? -9.888 9.095 33.066 1.00 94.94 86 GLU A C 1
ATOM 685 O O . GLU A 1 86 ? -9.631 10.289 32.878 1.00 94.94 86 GLU A O 1
ATOM 690 N N . TYR A 1 87 ? -9.486 8.132 32.230 1.00 95.00 87 TYR A N 1
ATOM 691 C CA . TYR A 1 87 ? -8.679 8.303 31.015 1.00 95.00 87 TYR A CA 1
ATOM 692 C C . TYR A 1 87 ? -9.489 8.096 29.722 1.00 95.00 87 TYR A C 1
ATOM 694 O O . TYR A 1 87 ? -8.946 8.214 28.626 1.00 95.00 87 TYR A O 1
ATOM 702 N N . GLU A 1 88 ? -10.785 7.778 29.824 1.00 96.25 88 GLU A N 1
ATOM 703 C CA . GLU A 1 88 ? -11.654 7.502 28.676 1.00 96.25 88 GLU A CA 1
ATOM 704 C C . GLU A 1 88 ? -12.552 8.685 28.283 1.00 96.25 88 GLU A C 1
ATOM 706 O O . GLU A 1 88 ? -13.315 9.237 29.081 1.00 96.25 88 GLU A O 1
ATOM 711 N N . HIS A 1 89 ? -12.527 8.999 26.989 1.00 97.12 89 HIS A N 1
ATOM 712 C CA . HIS A 1 89 ? -13.396 9.959 26.325 1.00 97.12 89 HIS A CA 1
ATOM 713 C C . HIS A 1 89 ? -14.547 9.262 25.597 1.00 97.12 89 HIS A C 1
ATOM 715 O O . HIS A 1 89 ? -14.426 8.161 25.051 1.00 97.12 89 HIS A O 1
ATOM 721 N N . ILE A 1 90 ? -15.687 9.941 25.570 1.00 97.06 90 ILE A N 1
ATOM 722 C CA . ILE A 1 90 ? -16.932 9.481 24.969 1.00 97.06 90 ILE A CA 1
ATOM 723 C C . ILE A 1 90 ? -16.877 9.722 23.455 1.00 97.06 90 ILE A C 1
ATOM 725 O O . ILE A 1 90 ? -16.977 10.866 23.010 1.00 97.06 90 ILE A O 1
ATOM 729 N N . TYR A 1 91 ? -16.800 8.659 22.644 1.00 97.56 91 TYR A N 1
ATOM 730 C CA . TYR A 1 91 ? -16.997 8.790 21.195 1.00 97.56 91 TYR A CA 1
ATOM 731 C C . TYR A 1 91 ? -18.469 8.619 20.803 1.00 97.56 91 TYR A C 1
ATOM 733 O O . TYR A 1 91 ? -19.018 9.483 20.120 1.00 97.56 91 TYR A O 1
ATOM 741 N N . GLY A 1 92 ? -19.128 7.533 21.229 1.00 97.88 92 GLY A N 1
ATOM 742 C CA . GLY A 1 92 ? -20.570 7.356 21.006 1.00 97.88 92 GLY A CA 1
ATOM 743 C C . GLY A 1 92 ? -21.101 5.920 21.023 1.00 97.88 92 GLY A C 1
ATOM 744 O O . GLY A 1 92 ? -20.342 4.955 21.109 1.00 97.88 92 GLY A O 1
ATOM 745 N N . ILE A 1 93 ? -22.426 5.792 20.914 1.00 98.38 93 ILE A N 1
ATOM 746 C CA . ILE A 1 93 ? -23.145 4.527 20.676 1.00 98.38 93 ILE A CA 1
ATOM 747 C C . ILE A 1 93 ? -23.250 4.288 19.168 1.00 98.38 93 ILE A C 1
ATOM 749 O O . ILE A 1 93 ? -23.603 5.204 18.425 1.00 98.38 93 ILE A O 1
ATOM 753 N N . ILE A 1 94 ? -23.020 3.052 18.720 1.00 98.31 94 ILE A N 1
ATOM 754 C CA . ILE A 1 94 ? -23.283 2.625 17.334 1.00 98.31 94 ILE A CA 1
ATOM 755 C C . ILE A 1 94 ? -24.486 1.664 17.267 1.00 98.31 94 ILE A C 1
ATOM 757 O O . ILE A 1 94 ? -24.750 0.937 18.233 1.00 98.31 94 ILE A O 1
ATOM 761 N N . PRO A 1 95 ? -25.208 1.605 16.127 1.00 97.44 95 PRO A N 1
ATOM 762 C CA . PRO A 1 95 ? -26.136 0.522 15.822 1.00 97.44 95 PRO A CA 1
ATOM 763 C C . PRO A 1 95 ? -25.513 -0.843 16.112 1.00 97.44 95 PRO A C 1
ATOM 765 O O . PRO A 1 95 ? -24.313 -1.033 15.943 1.00 97.44 95 PRO A O 1
ATOM 768 N N . SER A 1 96 ? -26.331 -1.791 16.558 1.00 95.31 96 SER A N 1
ATOM 769 C CA . SER A 1 96 ? -25.895 -3.136 16.940 1.00 95.31 96 SER A CA 1
ATOM 770 C C . SER A 1 96 ? -26.661 -4.176 16.126 1.00 95.31 96 SER A C 1
ATOM 772 O O . SER A 1 96 ? -27.849 -4.007 15.853 1.00 95.31 96 SER A O 1
ATOM 774 N N . LYS A 1 97 ? -25.995 -5.266 15.723 1.00 90.38 97 LYS A N 1
ATOM 775 C CA . LYS A 1 97 ? -26.567 -6.271 14.803 1.00 90.38 97 LYS A CA 1
ATOM 776 C C . LYS A 1 97 ? -27.489 -7.296 15.496 1.00 90.38 97 LYS A C 1
ATOM 778 O O . LYS A 1 97 ? -27.865 -8.298 14.897 1.00 90.38 97 LYS A O 1
ATOM 783 N N . GLY A 1 98 ? -27.820 -7.089 16.768 1.00 93.00 98 GLY A N 1
ATOM 784 C CA . GLY A 1 98 ? -28.606 -8.006 17.593 1.00 93.00 98 GLY A CA 1
ATOM 785 C C . GLY A 1 98 ? -29.007 -7.367 18.923 1.00 93.00 98 GLY A C 1
ATOM 786 O O . GLY A 1 98 ? -28.876 -6.159 19.097 1.00 93.00 98 GLY A O 1
ATOM 787 N N . ASN A 1 99 ? -29.478 -8.179 19.874 1.00 96.31 99 ASN A N 1
ATOM 788 C CA . ASN A 1 99 ? -30.049 -7.714 21.149 1.00 96.31 99 ASN A CA 1
ATOM 789 C C . ASN A 1 99 ? -28.973 -7.335 22.192 1.00 96.31 99 ASN A C 1
ATOM 791 O O . ASN A 1 99 ? -28.919 -7.899 23.286 1.00 96.31 99 ASN A O 1
ATOM 795 N N . TYR A 1 100 ? -28.106 -6.393 21.833 1.00 98.12 100 TYR A N 1
ATOM 796 C CA . TYR A 1 100 ? -27.032 -5.840 22.656 1.00 98.12 100 TYR A CA 1
ATOM 797 C C . TYR A 1 100 ? -26.817 -4.355 22.313 1.00 98.12 100 TYR A C 1
ATOM 799 O O . TYR A 1 100 ? -27.318 -3.870 21.300 1.00 98.12 100 TYR A O 1
ATOM 807 N N . ILE A 1 101 ? -26.087 -3.636 23.164 1.00 98.44 101 ILE A N 1
ATOM 808 C CA . ILE A 1 101 ? -25.648 -2.251 22.950 1.00 98.44 101 ILE A CA 1
ATOM 809 C C . ILE A 1 101 ? -24.150 -2.250 22.639 1.00 98.44 101 ILE A C 1
ATOM 811 O O . ILE A 1 101 ? -23.408 -3.050 23.211 1.00 98.44 101 ILE A O 1
ATOM 815 N N . SER A 1 102 ? -23.710 -1.337 21.774 1.00 98.50 102 SER A N 1
ATOM 816 C CA . SER A 1 102 ? -22.303 -1.135 21.414 1.00 98.50 102 SER A CA 1
ATOM 817 C C . SER A 1 102 ? -21.890 0.308 21.674 1.00 98.50 102 SER A C 1
ATOM 819 O O . SER A 1 102 ? -22.527 1.225 21.149 1.00 98.50 102 SER A O 1
ATOM 821 N N . THR A 1 103 ? -20.817 0.517 22.436 1.00 98.50 103 THR A N 1
ATOM 822 C CA . THR A 1 103 ? -20.227 1.844 22.669 1.00 98.50 103 THR A CA 1
ATOM 823 C C . THR A 1 103 ? -18.770 1.879 22.225 1.00 98.50 103 THR A C 1
ATOM 825 O O . THR A 1 103 ? -18.064 0.869 22.269 1.00 98.50 103 THR A O 1
ATOM 828 N N . ILE A 1 104 ? -18.319 3.055 21.796 1.00 98.44 104 ILE A N 1
ATOM 829 C CA . ILE A 1 104 ? -16.912 3.349 21.534 1.00 98.44 104 ILE A CA 1
ATOM 830 C C . ILE A 1 104 ? -16.457 4.399 22.548 1.00 98.44 104 ILE A C 1
ATOM 832 O O . ILE A 1 104 ? -17.062 5.473 22.663 1.00 98.44 104 ILE A O 1
ATOM 836 N N . THR A 1 105 ? -15.386 4.072 23.260 1.00 98.00 105 THR A N 1
ATOM 837 C CA . THR A 1 105 ? -14.601 4.976 24.108 1.00 98.00 105 THR A CA 1
ATOM 838 C C . THR A 1 105 ? -13.224 5.184 23.481 1.00 98.00 105 THR A C 1
ATOM 840 O O . THR A 1 105 ? -12.768 4.339 22.708 1.00 98.00 105 THR A O 1
ATOM 843 N N . LEU A 1 106 ? -12.567 6.305 23.783 1.00 97.31 106 LEU A N 1
ATOM 844 C CA . LEU A 1 106 ? -11.174 6.564 23.403 1.00 97.31 106 LEU A CA 1
ATOM 845 C C . LEU A 1 106 ? -10.326 6.735 24.664 1.00 97.31 106 LEU A C 1
ATOM 847 O O . LEU A 1 106 ? -10.650 7.599 25.474 1.00 97.31 106 LEU A O 1
ATOM 851 N N . GLY A 1 107 ? -9.261 5.955 24.832 1.00 95.25 107 GLY A N 1
ATOM 852 C CA . GLY A 1 107 ? -8.293 6.170 25.913 1.00 95.25 107 GLY A CA 1
ATOM 853 C C . GLY A 1 107 ? -7.285 7.271 25.569 1.00 95.25 107 GLY A C 1
ATOM 854 O O . GLY A 1 107 ? -6.884 7.387 24.411 1.00 95.25 107 GLY A O 1
ATOM 855 N N . GLU A 1 108 ? -6.863 8.062 26.554 1.00 92.62 108 GLU A N 1
ATOM 856 C CA . GLU A 1 108 ? -5.733 8.997 26.428 1.00 92.62 108 GLU A CA 1
ATOM 857 C C . GLU A 1 108 ? -4.383 8.250 26.323 1.00 92.62 108 GLU A C 1
ATOM 859 O O . GLU A 1 108 ? -4.037 7.452 27.195 1.00 92.62 108 GLU A O 1
ATOM 864 N N . ALA A 1 109 ? -3.598 8.548 25.284 1.00 89.94 109 ALA A N 1
ATOM 865 C CA . ALA A 1 109 ? -2.178 8.194 25.133 1.00 89.94 109 ALA A CA 1
ATOM 866 C C . ALA A 1 109 ? -1.484 9.265 24.250 1.00 89.94 109 ALA A C 1
ATOM 868 O O . ALA A 1 109 ? -1.972 10.393 24.193 1.00 89.94 109 ALA A O 1
ATOM 869 N N . GLU A 1 110 ? -0.378 8.958 23.549 1.00 86.50 110 GLU A N 1
ATOM 870 C CA . GLU A 1 110 ? 0.188 9.877 22.526 1.00 86.50 110 GLU A CA 1
ATOM 871 C C . GLU A 1 110 ? -0.824 10.178 21.402 1.00 86.50 110 GLU A C 1
ATOM 873 O O . GLU A 1 110 ? -0.875 11.294 20.889 1.00 86.50 110 GLU A O 1
ATOM 878 N N . CYS A 1 111 ? -1.680 9.202 21.089 1.00 88.44 111 CYS A N 1
ATOM 879 C CA . CYS A 1 111 ? -2.889 9.351 20.285 1.00 88.44 111 CYS A CA 1
ATOM 880 C C . CYS A 1 111 ? -4.083 8.729 21.033 1.00 88.44 111 CYS A C 1
ATOM 882 O O . CYS A 1 111 ? -3.910 7.918 21.942 1.00 88.44 111 CYS A O 1
ATOM 884 N N . PHE A 1 112 ? -5.308 9.101 20.668 1.00 92.44 112 PHE A N 1
ATOM 885 C CA . PHE A 1 112 ? -6.525 8.577 21.286 1.00 92.44 112 PHE A CA 1
ATOM 886 C C . PHE A 1 112 ? -6.857 7.167 20.796 1.00 92.44 112 PHE A C 1
ATOM 888 O O . PHE A 1 112 ? -7.264 6.981 19.647 1.00 92.44 112 PHE A O 1
ATOM 895 N N . VAL A 1 113 ? -6.770 6.187 21.694 1.00 94.00 113 VAL A N 1
ATOM 896 C CA . VAL A 1 113 ? -6.879 4.762 21.356 1.00 94.00 113 VAL A CA 1
ATOM 897 C C . VAL A 1 113 ? -8.325 4.237 21.458 1.00 94.00 113 VAL A C 1
ATOM 899 O O . VAL A 1 113 ? -8.861 4.119 22.566 1.00 94.00 113 VAL A O 1
ATOM 902 N N . PRO A 1 114 ? -9.014 3.911 20.342 1.00 96.75 114 PRO A N 1
ATOM 903 C CA . PRO A 1 114 ? -10.401 3.446 20.383 1.00 96.75 114 PRO A CA 1
ATOM 904 C C . PRO A 1 114 ? -10.571 2.039 20.974 1.00 96.75 114 PRO A C 1
ATOM 906 O O . PRO A 1 114 ? -9.963 1.068 20.518 1.00 96.75 114 PRO A O 1
ATOM 909 N N . THR A 1 115 ? -11.506 1.909 21.918 1.00 97.75 115 THR A N 1
ATOM 910 C CA . THR A 1 115 ? -11.983 0.632 22.467 1.00 97.75 115 THR A CA 1
ATOM 911 C C . THR A 1 115 ? -13.463 0.437 22.143 1.00 97.75 115 THR A C 1
ATOM 913 O O . THR A 1 115 ? -14.317 1.251 22.504 1.00 97.75 115 THR A O 1
ATOM 916 N N . LEU A 1 116 ? -13.782 -0.672 21.472 1.00 98.44 116 LEU A N 1
ATOM 917 C CA . LEU A 1 116 ? -15.158 -1.100 21.227 1.00 98.44 116 LEU A CA 1
ATOM 918 C C . LEU A 1 116 ? -15.621 -1.978 22.388 1.00 98.44 116 LEU A C 1
ATOM 920 O O . LEU A 1 116 ? -15.010 -3.001 22.693 1.00 98.44 116 LEU A O 1
ATOM 924 N N . ASN A 1 117 ? -16.725 -1.578 23.009 1.00 98.44 117 ASN A N 1
ATOM 925 C CA . ASN A 1 117 ? -17.356 -2.255 24.132 1.00 98.44 117 ASN A CA 1
ATOM 926 C C . ASN A 1 117 ? -18.755 -2.733 23.732 1.00 98.44 117 ASN A C 1
ATOM 928 O O . ASN A 1 117 ? -19.496 -1.998 23.074 1.00 98.44 117 ASN A O 1
ATOM 932 N N . THR A 1 118 ? -19.157 -3.919 24.185 1.00 98.56 118 THR A N 1
ATOM 933 C CA . THR A 1 118 ? -20.511 -4.447 23.967 1.00 98.56 118 THR A CA 1
ATOM 934 C C . THR A 1 118 ? -21.160 -4.909 25.269 1.00 98.56 118 THR A C 1
ATOM 936 O O . THR A 1 118 ? -20.502 -5.428 26.170 1.00 98.56 118 THR A O 1
ATOM 939 N N . TYR A 1 119 ? -22.477 -4.724 25.379 1.00 98.31 119 TYR A N 1
ATOM 940 C CA . TYR A 1 119 ? -23.245 -4.966 26.603 1.00 98.31 119 TYR A CA 1
ATOM 941 C C . TYR A 1 119 ? -24.597 -5.605 26.292 1.00 98.31 119 TYR A C 1
ATOM 943 O O . TYR A 1 119 ? -25.275 -5.220 25.341 1.00 98.31 119 TYR A O 1
ATOM 951 N N . LYS A 1 120 ? -25.048 -6.537 27.131 1.00 97.31 120 LYS A N 1
ATOM 952 C CA . LYS A 1 120 ? -26.446 -6.983 27.144 1.00 97.31 120 LYS A CA 1
ATOM 953 C C . LYS A 1 120 ? -27.351 -5.816 27.559 1.00 97.31 120 LYS A C 1
ATOM 955 O O . LYS A 1 120 ? -26.917 -4.877 28.221 1.00 97.31 120 LYS A O 1
ATOM 960 N N . LEU A 1 121 ? -28.645 -5.909 27.251 1.00 95.50 121 LEU A N 1
ATOM 961 C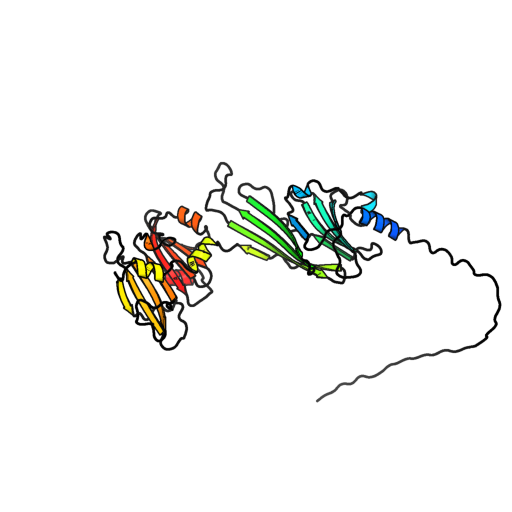 CA . LEU A 1 121 ? -29.641 -4.865 27.563 1.00 95.50 121 LEU A CA 1
ATOM 962 C C . LEU A 1 121 ? -29.870 -4.614 29.078 1.00 95.50 121 LEU A C 1
ATOM 964 O O . LEU A 1 121 ? -30.647 -3.735 29.438 1.00 95.50 121 LEU A O 1
ATOM 968 N N . ASN A 1 122 ? -29.221 -5.383 29.960 1.00 93.81 122 ASN A N 1
ATOM 969 C CA . ASN A 1 122 ? -29.196 -5.207 31.419 1.00 93.81 122 ASN A CA 1
ATOM 970 C C . ASN A 1 122 ? -27.878 -4.587 31.946 1.00 93.81 122 ASN A C 1
ATOM 972 O O . ASN A 1 122 ? -27.699 -4.517 33.158 1.00 93.81 122 ASN A O 1
ATOM 976 N N . GLY A 1 123 ? -26.948 -4.192 31.069 1.00 95.38 123 GLY A N 1
ATOM 977 C CA . GLY A 1 123 ? -25.646 -3.615 31.431 1.00 95.38 123 GLY A CA 1
ATOM 978 C C . GLY A 1 123 ? -24.513 -4.616 31.673 1.00 95.38 123 GLY A C 1
ATOM 979 O O . GLY A 1 123 ? -23.385 -4.210 31.942 1.00 95.38 123 GLY A O 1
ATOM 980 N N . GLU A 1 124 ? -24.761 -5.921 31.546 1.00 95.88 124 GLU A N 1
ATOM 981 C CA . GLU A 1 124 ? -23.706 -6.934 31.633 1.00 95.88 124 GLU A CA 1
ATOM 982 C C . GLU A 1 124 ? -22.811 -6.881 30.381 1.00 95.88 124 GLU A C 1
ATOM 984 O O . GLU A 1 124 ? -23.288 -7.099 29.263 1.00 95.88 124 GLU A O 1
ATOM 989 N N . LYS A 1 125 ? -21.515 -6.588 30.554 1.00 97.38 125 LYS A N 1
ATOM 990 C CA . LYS A 1 125 ? -20.530 -6.533 29.460 1.00 97.38 125 LYS A CA 1
ATOM 991 C C . LYS A 1 125 ? -20.378 -7.908 28.789 1.00 97.38 125 LYS A C 1
ATOM 993 O O . LYS A 1 125 ? -20.263 -8.924 29.469 1.00 97.38 125 LYS A O 1
ATOM 998 N N . ILE A 1 126 ? -20.395 -7.924 27.457 1.00 98.25 126 ILE A N 1
ATOM 999 C CA . ILE A 1 126 ? -20.275 -9.120 26.608 1.00 98.25 126 ILE A CA 1
ATOM 1000 C C . ILE A 1 126 ? -18.827 -9.288 26.142 1.00 98.25 126 ILE A C 1
ATOM 1002 O O . ILE A 1 126 ? -18.234 -10.344 26.341 1.00 98.25 126 ILE A O 1
ATOM 1006 N N . ASP A 1 127 ? -18.276 -8.247 25.519 1.00 98.44 127 ASP A N 1
ATOM 1007 C CA . ASP A 1 127 ? -16.911 -8.186 24.999 1.00 98.44 127 ASP A CA 1
ATOM 1008 C C . ASP A 1 127 ? -16.398 -6.734 25.087 1.00 98.44 127 ASP A C 1
ATOM 1010 O O . ASP A 1 127 ? -17.165 -5.783 25.280 1.00 98.44 127 ASP A O 1
ATOM 1014 N N . SER A 1 128 ? -15.085 -6.555 25.004 1.00 97.88 128 SER A N 1
ATOM 1015 C CA . SER A 1 128 ? -14.414 -5.259 25.111 1.00 97.88 128 SER A CA 1
ATOM 1016 C C . SER A 1 128 ? -13.016 -5.384 24.533 1.00 97.88 128 SER A C 1
ATOM 1018 O O . SER A 1 128 ? -12.174 -6.050 25.138 1.00 97.88 128 SER A O 1
ATOM 1020 N N . LYS A 1 129 ? -12.755 -4.759 23.380 1.00 97.88 129 LYS A N 1
ATOM 1021 C CA . LYS A 1 129 ? -11.458 -4.876 22.699 1.00 97.88 129 LYS A CA 1
ATOM 1022 C C . LYS A 1 129 ? -10.917 -3.536 22.207 1.00 97.88 129 LYS A C 1
ATOM 1024 O O . LYS A 1 129 ? -11.686 -2.758 21.632 1.00 97.88 129 LYS A O 1
ATOM 1029 N N . PRO A 1 130 ? -9.603 -3.295 22.364 1.00 96.31 130 PRO A N 1
ATOM 1030 C CA . PRO A 1 130 ? -8.929 -2.232 21.639 1.00 96.31 130 PRO A CA 1
ATOM 1031 C C . PRO A 1 130 ? -9.022 -2.509 20.135 1.00 96.31 130 PRO A C 1
ATOM 1033 O O . PRO A 1 130 ? -8.750 -3.619 19.675 1.00 96.31 130 PRO A O 1
ATOM 1036 N N . ILE A 1 131 ? -9.419 -1.496 19.372 1.00 96.38 131 ILE A N 1
ATOM 1037 C CA . ILE A 1 131 ? -9.498 -1.527 17.906 1.00 96.38 131 ILE A CA 1
ATOM 1038 C C . ILE A 1 131 ? -8.598 -0.438 17.316 1.00 96.38 131 ILE A C 1
ATOM 1040 O O . ILE A 1 131 ? -9.005 0.341 16.460 1.00 96.38 131 ILE A O 1
ATOM 1044 N N . PHE A 1 132 ? -7.364 -0.429 17.819 1.00 95.25 132 PHE A N 1
ATOM 1045 C CA . PHE A 1 132 ? -6.230 0.427 17.467 1.00 95.25 132 PHE A CA 1
ATOM 1046 C C . PHE A 1 132 ? -4.990 -0.469 17.222 1.00 95.25 132 PHE A C 1
ATOM 1048 O O . PHE A 1 132 ? -5.044 -1.661 17.555 1.00 95.25 132 PHE A O 1
ATOM 1055 N N . ILE A 1 133 ? -3.919 0.033 16.603 1.00 95.06 133 ILE A N 1
ATOM 1056 C CA . ILE A 1 133 ? -2.678 -0.722 16.317 1.00 95.06 133 ILE A CA 1
ATOM 1057 C C . ILE A 1 133 ? -1.529 -0.242 17.217 1.00 95.06 133 ILE A C 1
ATOM 1059 O O . ILE A 1 133 ? -0.827 -1.080 17.778 1.00 95.06 133 ILE A O 1
ATOM 1063 N N . GLY A 1 134 ? -1.394 1.067 17.449 1.00 90.75 134 GLY A N 1
ATOM 1064 C CA . GLY A 1 134 ? -0.508 1.613 18.483 1.00 90.75 134 GLY A CA 1
ATOM 1065 C C . GLY A 1 134 ? 0.984 1.590 18.148 1.00 90.75 134 GLY A C 1
ATOM 1066 O O . GLY A 1 134 ? 1.808 1.498 19.056 1.00 90.75 134 GLY A O 1
ATOM 1067 N N . TYR A 1 135 ? 1.335 1.654 16.863 1.00 87.25 135 TYR A N 1
ATOM 1068 C CA . TYR A 1 135 ? 2.707 1.863 16.395 1.00 87.25 135 TYR A CA 1
ATOM 1069 C C . TYR A 1 135 ? 3.015 3.347 16.147 1.00 87.25 135 TYR A C 1
ATOM 1071 O O . TYR A 1 135 ? 4.191 3.697 16.071 1.00 87.25 135 TYR A O 1
ATOM 1079 N N . CYS A 1 136 ? 2.007 4.221 16.037 1.00 87.81 136 CYS A N 1
ATOM 1080 C CA . CYS A 1 136 ? 2.242 5.664 15.966 1.00 87.81 136 CYS A CA 1
ATOM 1081 C C . CYS A 1 136 ? 2.965 6.205 17.213 1.00 87.81 136 CYS A C 1
ATOM 1083 O O . CYS A 1 136 ? 2.623 5.873 18.346 1.00 87.81 136 CYS A O 1
ATOM 1085 N N . GLY A 1 137 ? 3.938 7.085 16.973 1.00 83.56 137 GLY A N 1
ATOM 1086 C CA . GLY A 1 137 ? 4.780 7.730 17.976 1.00 83.56 137 GLY A CA 1
ATOM 1087 C C . GLY A 1 137 ? 5.494 8.948 17.383 1.00 83.56 137 GLY A C 1
ATOM 1088 O O . GLY A 1 137 ? 5.246 9.328 16.235 1.00 83.56 137 GLY A O 1
ATOM 1089 N N . SER A 1 138 ? 6.370 9.568 18.170 1.00 81.06 138 SER A N 1
ATOM 1090 C CA . SER A 1 138 ? 6.854 10.945 17.971 1.00 81.06 138 SER A CA 1
ATOM 1091 C C . SER A 1 138 ? 8.316 11.082 17.486 1.00 81.06 138 SER A C 1
ATOM 1093 O O . SER A 1 138 ? 8.945 12.124 17.681 1.00 81.06 138 SER A O 1
ATOM 1095 N N . ASP A 1 139 ? 8.864 10.052 16.830 1.00 88.38 139 ASP A N 1
ATOM 1096 C CA . ASP A 1 139 ? 10.255 10.030 16.342 1.00 88.38 139 ASP A CA 1
ATOM 1097 C C . ASP A 1 139 ? 10.546 11.035 15.195 1.00 88.38 139 ASP A C 1
ATOM 1099 O O . ASP A 1 139 ? 9.676 11.347 14.377 1.00 88.38 139 ASP A O 1
ATOM 1103 N N . PRO A 1 140 ? 11.794 11.526 15.046 1.00 89.62 140 PRO A N 1
ATOM 1104 C CA . PRO A 1 140 ? 12.184 12.317 13.882 1.00 89.62 140 PRO A CA 1
ATOM 1105 C C . PRO A 1 140 ? 12.143 11.513 12.575 1.00 89.62 140 PRO A C 1
ATOM 1107 O O . PRO A 1 140 ? 12.455 10.325 12.546 1.00 89.62 140 PRO A O 1
ATOM 1110 N N . CYS A 1 141 ? 11.796 12.181 11.470 1.00 91.25 141 CYS A N 1
ATOM 1111 C CA . CYS A 1 141 ? 11.637 11.568 10.139 1.00 91.25 141 CYS A CA 1
ATOM 1112 C C . CYS A 1 141 ? 10.581 10.437 10.075 1.00 91.25 141 CYS A C 1
ATOM 1114 O O . CYS A 1 141 ? 10.545 9.675 9.102 1.00 91.25 141 CYS A O 1
ATOM 1116 N N . TYR A 1 142 ? 9.713 10.368 11.090 1.00 92.06 142 TYR A N 1
ATOM 1117 C CA . TYR A 1 142 ? 8.595 9.446 11.234 1.00 92.06 142 TYR A CA 1
ATOM 1118 C C . TYR A 1 142 ? 7.270 10.202 11.056 1.00 92.06 142 TYR A C 1
ATOM 1120 O O . TYR A 1 142 ? 7.036 11.241 11.669 1.00 92.06 142 TYR A O 1
ATOM 1128 N N . GLU A 1 143 ? 6.390 9.678 10.213 1.00 90.31 143 GLU A N 1
ATOM 1129 C CA . GLU A 1 143 ? 5.003 10.118 10.057 1.00 90.31 143 GLU A CA 1
ATOM 1130 C C . GLU A 1 143 ? 4.106 8.893 10.242 1.00 90.31 143 GLU A C 1
ATOM 1132 O O . GLU A 1 143 ? 4.380 7.838 9.670 1.00 90.31 143 GLU A O 1
ATOM 1137 N N . CYS A 1 144 ? 3.027 9.008 11.015 1.00 90.81 144 CYS A N 1
ATOM 1138 C CA . CYS A 1 144 ? 2.103 7.897 11.223 1.00 90.81 144 CYS A CA 1
ATOM 1139 C C . CYS A 1 144 ? 0.650 8.363 11.280 1.00 90.81 144 CYS A C 1
ATOM 1141 O O . CYS A 1 144 ? 0.338 9.418 11.831 1.00 90.81 144 CYS A O 1
ATOM 1143 N N . VAL A 1 145 ? -0.239 7.562 10.691 1.00 90.69 145 VAL A N 1
ATOM 1144 C CA . VAL A 1 145 ? -1.688 7.770 10.717 1.00 90.69 145 VAL A CA 1
ATOM 1145 C C . VAL A 1 145 ? -2.352 6.506 11.245 1.00 90.69 145 VAL A C 1
ATOM 1147 O O . VAL A 1 145 ? -2.581 5.563 10.483 1.00 90.69 145 VAL A O 1
ATOM 1150 N N . GLU A 1 146 ? -2.681 6.502 12.538 1.00 91.50 146 GLU A N 1
ATOM 1151 C CA . GLU A 1 146 ? -3.541 5.480 13.137 1.00 91.50 146 GLU A CA 1
ATOM 1152 C C . GLU A 1 146 ? -4.984 5.715 12.698 1.00 91.50 146 GLU A C 1
ATOM 1154 O O . GLU A 1 146 ? -5.541 6.810 12.850 1.00 91.50 146 GLU A O 1
ATOM 1159 N N . SER A 1 147 ? -5.599 4.675 12.141 1.00 93.69 147 SER A N 1
ATOM 1160 C CA . SER A 1 147 ? -6.936 4.735 11.566 1.00 93.69 147 SER A CA 1
ATOM 1161 C C . SER A 1 147 ? -7.774 3.513 11.927 1.00 93.69 147 SER A C 1
ATOM 1163 O O . SER A 1 147 ? -7.319 2.371 11.881 1.00 93.69 147 SER A O 1
ATOM 1165 N N . MET A 1 148 ? -9.046 3.752 12.238 1.00 95.56 148 MET A N 1
ATOM 1166 C CA . MET A 1 148 ? -10.037 2.715 12.503 1.00 95.56 148 MET A CA 1
ATOM 1167 C C . MET A 1 148 ? -11.311 2.995 11.704 1.00 95.56 148 MET A C 1
ATOM 1169 O O . MET A 1 148 ? -11.746 4.139 11.560 1.00 95.56 148 MET A O 1
ATOM 1173 N N . THR A 1 149 ? -11.917 1.943 11.152 1.00 96.50 149 THR A N 1
ATOM 1174 C CA . THR A 1 149 ? -13.213 1.983 10.467 1.00 96.50 149 THR A CA 1
ATOM 1175 C C . THR A 1 149 ? -14.093 0.817 10.916 1.00 96.50 149 THR A C 1
ATOM 1177 O O . THR A 1 149 ? -13.670 -0.338 10.860 1.00 96.50 149 THR A O 1
ATOM 1180 N N . ILE A 1 150 ? -15.353 1.100 11.263 1.00 97.81 150 ILE A N 1
ATOM 1181 C CA . ILE A 1 150 ? -16.418 0.089 11.355 1.00 97.81 150 ILE A CA 1
ATOM 1182 C C . ILE A 1 150 ? -17.404 0.349 10.219 1.00 97.81 150 ILE A C 1
ATOM 1184 O O . ILE A 1 150 ? -18.050 1.395 10.164 1.00 97.81 150 ILE A O 1
ATOM 1188 N N . ASN A 1 151 ? -17.510 -0.602 9.296 1.00 96.06 151 ASN A N 1
ATOM 1189 C CA . ASN A 1 151 ? -18.358 -0.503 8.113 1.00 96.06 151 ASN A CA 1
ATOM 1190 C C . ASN A 1 151 ? -19.841 -0.760 8.436 1.00 96.06 151 ASN A C 1
ATOM 1192 O O . ASN A 1 151 ? -20.181 -1.378 9.444 1.00 96.06 151 ASN A O 1
ATOM 1196 N N . SER A 1 152 ? -20.744 -0.349 7.539 1.00 96.88 152 SER A N 1
ATOM 1197 C CA . SER A 1 152 ? -22.197 -0.583 7.665 1.00 96.88 152 SER A CA 1
ATOM 1198 C C . SER A 1 152 ? -22.611 -2.064 7.634 1.00 96.88 152 SER A C 1
ATOM 1200 O O . SER A 1 152 ? -23.747 -2.384 7.970 1.00 96.88 152 SER A O 1
ATOM 1202 N N . ASP A 1 153 ? -21.704 -2.967 7.251 1.00 96.19 153 ASP A N 1
ATOM 1203 C CA . ASP A 1 153 ? -21.864 -4.425 7.321 1.00 96.19 153 ASP A CA 1
ATOM 1204 C C . ASP A 1 153 ? -21.235 -5.050 8.586 1.00 96.19 153 ASP A C 1
ATOM 1206 O O . ASP A 1 153 ? -21.165 -6.274 8.704 1.00 96.19 153 ASP A O 1
ATOM 1210 N N . TYR A 1 154 ? -20.824 -4.210 9.544 1.00 97.81 154 TYR A N 1
ATOM 1211 C CA . TYR A 1 154 ? -20.175 -4.558 10.811 1.00 97.81 154 TYR A CA 1
ATOM 1212 C C . TYR A 1 154 ? -18.756 -5.138 10.694 1.00 97.81 154 TYR A C 1
ATOM 1214 O O . TYR A 1 154 ? -18.214 -5.599 11.702 1.00 97.81 154 TYR A O 1
ATOM 1222 N N . ARG A 1 155 ? -18.111 -5.083 9.516 1.00 97.88 155 ARG A N 1
ATOM 1223 C CA . ARG A 1 155 ? -16.669 -5.362 9.402 1.00 97.88 155 ARG A CA 1
ATOM 1224 C C . ARG A 1 155 ? -15.834 -4.228 9.985 1.00 97.88 155 ARG A C 1
ATOM 1226 O O . ARG A 1 155 ? -16.064 -3.056 9.681 1.00 97.88 155 ARG A O 1
ATOM 1233 N N . ILE A 1 156 ? -14.841 -4.610 10.777 1.00 98.06 156 ILE A N 1
ATOM 1234 C CA . ILE A 1 156 ? -13.860 -3.735 11.416 1.00 98.06 156 ILE A CA 1
ATOM 1235 C C . ILE A 1 156 ? -12.581 -3.780 10.574 1.00 98.06 156 ILE A C 1
ATOM 1237 O O . ILE A 1 156 ? -12.160 -4.854 10.146 1.00 98.06 156 ILE A O 1
ATOM 1241 N N . TYR A 1 157 ? -11.969 -2.625 10.346 1.00 96.38 157 TYR A N 1
ATOM 1242 C CA . TYR A 1 157 ? -10.625 -2.494 9.791 1.00 96.38 157 TYR A CA 1
ATOM 1243 C C . TYR A 1 157 ? -9.857 -1.490 10.646 1.00 96.38 157 TYR A C 1
ATOM 1245 O O . TYR A 1 157 ? -10.374 -0.408 10.933 1.00 96.38 157 TYR A O 1
ATOM 1253 N N . VAL A 1 158 ? -8.644 -1.847 11.051 1.00 96.31 158 VAL A N 1
ATOM 1254 C CA . VAL A 1 158 ? -7.750 -0.992 11.836 1.00 96.31 158 VAL A CA 1
ATOM 1255 C C . VAL A 1 158 ? -6.381 -1.015 11.179 1.00 96.31 158 VAL A C 1
ATOM 1257 O O . VAL A 1 158 ? -5.898 -2.104 10.872 1.00 96.31 158 VAL A O 1
ATOM 1260 N N . ALA A 1 159 ? -5.762 0.144 10.964 1.00 94.81 159 ALA A N 1
ATOM 1261 C CA . ALA A 1 159 ? -4.423 0.223 10.399 1.00 94.81 159 ALA A CA 1
ATOM 1262 C C . ALA A 1 159 ? -3.650 1.471 10.826 1.00 94.81 159 ALA A C 1
ATOM 1264 O O . ALA A 1 159 ? -4.186 2.581 10.752 1.00 94.81 159 ALA A O 1
ATOM 1265 N N . ASP A 1 160 ? -2.366 1.269 11.107 1.00 93.69 160 ASP A N 1
ATOM 1266 C CA . ASP A 1 160 ? -1.361 2.325 11.169 1.00 93.69 160 ASP A CA 1
ATOM 1267 C C . ASP A 1 160 ? -0.660 2.400 9.816 1.00 93.69 160 ASP A C 1
ATOM 1269 O O . ASP A 1 160 ? -0.038 1.435 9.358 1.00 93.69 160 ASP A O 1
ATOM 1273 N N . THR A 1 161 ? -0.776 3.554 9.160 1.00 90.88 161 THR A N 1
ATOM 1274 C CA . THR A 1 161 ? 0.018 3.873 7.968 1.00 90.88 161 THR A CA 1
ATOM 1275 C C . THR A 1 161 ? 1.255 4.630 8.416 1.00 90.88 161 THR A C 1
ATOM 1277 O O . THR A 1 161 ? 1.164 5.799 8.781 1.00 90.88 161 THR A O 1
ATOM 1280 N N . ILE A 1 162 ? 2.392 3.943 8.409 1.00 92.00 162 ILE A N 1
ATOM 1281 C CA . ILE A 1 162 ? 3.690 4.420 8.878 1.00 92.00 162 ILE A CA 1
ATOM 1282 C C . ILE A 1 162 ? 4.528 4.821 7.664 1.00 92.00 162 ILE A C 1
ATOM 1284 O O . ILE A 1 162 ? 4.705 4.032 6.736 1.00 92.00 162 ILE A O 1
ATOM 1288 N N . LYS A 1 163 ? 5.095 6.024 7.689 1.00 89.44 163 LYS A N 1
ATOM 1289 C CA . LYS A 1 163 ? 6.068 6.527 6.721 1.00 89.44 163 LYS A CA 1
ATOM 1290 C C . LYS A 1 163 ? 7.348 6.896 7.463 1.00 89.44 163 LYS A C 1
ATOM 1292 O O . LYS A 1 163 ? 7.348 7.804 8.286 1.00 89.44 163 LYS A O 1
ATOM 1297 N N . THR A 1 164 ? 8.441 6.201 7.164 1.00 90.69 164 THR A N 1
ATOM 1298 C CA . THR A 1 164 ? 9.772 6.497 7.717 1.00 90.69 164 THR A CA 1
ATOM 1299 C C . THR A 1 164 ? 10.708 7.004 6.629 1.00 90.69 164 THR A C 1
ATOM 1301 O O . THR A 1 164 ? 10.548 6.664 5.457 1.00 90.69 164 THR A O 1
ATOM 1304 N N . SER A 1 165 ? 11.687 7.823 7.007 1.00 87.38 165 SER A N 1
ATOM 1305 C CA . SER A 1 165 ? 12.753 8.322 6.125 1.00 87.38 165 SER A CA 1
ATOM 1306 C C . SER A 1 165 ? 14.084 8.301 6.876 1.00 87.38 165 SER A C 1
ATOM 1308 O O . SER A 1 165 ? 14.090 8.375 8.105 1.00 87.38 165 SER A O 1
ATOM 1310 N N . ASP A 1 166 ? 15.209 8.251 6.166 1.00 87.31 166 ASP A N 1
ATOM 1311 C CA . ASP A 1 166 ? 16.517 8.482 6.786 1.00 87.31 166 ASP A CA 1
ATOM 1312 C C . ASP A 1 166 ? 16.632 9.974 7.180 1.00 87.31 166 ASP A C 1
ATOM 1314 O O . ASP A 1 166 ? 16.130 10.846 6.463 1.00 87.31 166 ASP A O 1
ATOM 1318 N N . CYS A 1 167 ? 17.285 10.288 8.304 1.00 90.81 167 CYS A N 1
ATOM 1319 C CA . CYS A 1 167 ? 17.484 11.669 8.769 1.00 90.81 167 CYS A CA 1
ATOM 1320 C C . CYS A 1 167 ? 18.873 12.226 8.418 1.00 90.81 167 CYS A C 1
ATOM 1322 O O . CYS A 1 167 ? 19.860 11.490 8.425 1.00 90.81 167 CYS A O 1
ATOM 1324 N N . ASP A 1 168 ? 18.965 13.542 8.200 1.00 90.00 168 ASP A N 1
ATOM 1325 C CA . ASP A 1 168 ? 20.233 14.284 8.238 1.00 90.00 168 ASP A CA 1
ATOM 1326 C C . ASP A 1 168 ? 20.691 14.589 9.684 1.00 90.00 168 ASP A C 1
ATOM 1328 O O . ASP A 1 168 ? 19.953 14.376 10.649 1.00 90.00 168 ASP A O 1
ATOM 1332 N N . ASP A 1 169 ? 21.893 15.161 9.838 1.00 94.81 169 ASP A N 1
ATOM 1333 C CA . ASP A 1 169 ? 22.458 15.583 11.137 1.00 94.81 169 ASP A CA 1
ATOM 1334 C C . ASP A 1 169 ? 21.611 16.652 11.875 1.00 94.81 169 ASP A C 1
ATOM 1336 O O . ASP A 1 169 ? 21.890 16.988 13.026 1.00 94.81 169 ASP A O 1
ATOM 1340 N N . ASN A 1 170 ? 20.582 17.209 11.223 1.00 95.12 170 ASN A N 1
ATOM 1341 C CA . ASN A 1 170 ? 19.636 18.185 11.767 1.00 95.12 170 ASN A CA 1
ATOM 1342 C C . ASN A 1 170 ? 18.242 17.573 12.016 1.00 95.12 170 ASN A C 1
ATOM 1344 O O . ASN A 1 170 ? 17.284 18.328 12.210 1.00 95.12 170 ASN A O 1
ATOM 1348 N N . PHE A 1 171 ? 18.119 16.240 11.992 1.00 92.06 171 PHE A N 1
ATOM 1349 C CA . PHE A 1 171 ? 16.873 15.480 12.159 1.00 92.06 171 PHE A CA 1
ATOM 1350 C C . PHE A 1 171 ? 15.794 15.756 11.092 1.00 92.06 171 PHE A C 1
ATOM 1352 O O . PHE A 1 171 ? 14.596 15.644 11.356 1.00 92.06 171 PHE A O 1
ATOM 1359 N N . LYS A 1 172 ? 16.200 16.113 9.867 1.00 91.38 172 LYS A N 1
ATOM 1360 C CA . LYS A 1 172 ? 15.299 16.326 8.723 1.00 91.38 172 LYS A CA 1
ATOM 1361 C C . LYS A 1 172 ? 15.296 15.115 7.802 1.00 91.38 172 LYS A C 1
ATOM 1363 O O . LYS A 1 172 ? 16.354 14.579 7.481 1.00 91.38 172 LYS A O 1
ATOM 1368 N N . ALA A 1 173 ? 14.113 14.742 7.319 1.00 85.19 173 ALA A N 1
ATOM 1369 C CA . ALA A 1 173 ? 13.945 13.647 6.371 1.00 85.19 173 ALA A CA 1
ATOM 1370 C C . ALA A 1 173 ? 14.717 13.903 5.063 1.00 85.19 173 ALA A C 1
ATOM 1372 O O . ALA A 1 173 ? 14.545 14.938 4.410 1.00 85.19 173 ALA A O 1
ATOM 1373 N N . ILE A 1 174 ? 15.548 12.941 4.668 1.00 77.44 174 ILE A N 1
ATOM 1374 C CA . ILE A 1 174 ? 16.296 12.948 3.412 1.00 77.44 174 ILE A CA 1
ATOM 1375 C C . ILE A 1 174 ? 15.355 12.482 2.297 1.00 77.44 174 ILE A C 1
ATOM 1377 O O . ILE A 1 174 ? 14.985 11.309 2.227 1.00 77.44 174 ILE A O 1
ATOM 1381 N N . ALA A 1 175 ? 14.971 13.403 1.412 1.00 67.44 175 ALA A N 1
ATOM 1382 C CA . ALA A 1 175 ? 14.031 13.120 0.330 1.00 67.44 175 ALA A CA 1
ATOM 1383 C C . ALA A 1 175 ? 14.528 11.995 -0.601 1.00 67.44 175 ALA A C 1
ATOM 1385 O O . ALA A 1 175 ? 15.682 11.996 -1.036 1.00 67.44 175 ALA A O 1
ATOM 1386 N N . GLY A 1 176 ? 13.641 11.059 -0.942 1.00 61.47 176 GLY A N 1
ATOM 1387 C CA . GLY A 1 176 ? 13.943 9.858 -1.729 1.00 61.47 176 GLY A CA 1
ATOM 1388 C C . GLY A 1 176 ? 14.372 8.633 -0.912 1.00 61.47 176 GLY A C 1
ATOM 1389 O O . GLY A 1 176 ? 14.707 7.603 -1.499 1.00 61.47 176 GLY A O 1
ATOM 1390 N N . THR A 1 177 ? 14.372 8.720 0.422 1.00 75.88 177 THR A N 1
ATOM 1391 C CA . THR A 1 177 ? 14.631 7.581 1.327 1.00 75.88 177 THR A CA 1
ATOM 1392 C C . THR A 1 177 ? 13.355 6.963 1.909 1.00 75.88 177 THR A C 1
ATOM 1394 O O . THR A 1 177 ? 13.433 5.966 2.632 1.00 75.88 177 THR A O 1
ATOM 1397 N N . GLU A 1 178 ? 12.188 7.523 1.575 1.00 80.31 178 GLU A N 1
ATOM 1398 C CA . GLU A 1 178 ? 10.906 7.235 2.212 1.00 80.31 178 GLU A CA 1
ATOM 1399 C C . GLU A 1 178 ? 10.472 5.773 2.022 1.00 80.31 178 GLU A C 1
ATOM 1401 O O . GLU A 1 178 ? 10.466 5.233 0.910 1.00 80.31 178 GLU A O 1
ATOM 1406 N N . LYS A 1 179 ? 10.032 5.146 3.114 1.00 80.81 179 LYS A N 1
ATOM 1407 C CA . LYS A 1 179 ? 9.442 3.803 3.149 1.00 80.81 179 LYS A CA 1
ATOM 1408 C C . LYS A 1 179 ? 8.058 3.901 3.769 1.00 80.81 179 LYS A C 1
ATOM 1410 O O . LYS A 1 179 ? 7.917 4.451 4.859 1.00 80.81 179 LYS A O 1
ATOM 1415 N N . ILE A 1 180 ? 7.049 3.361 3.088 1.00 84.12 180 ILE A N 1
ATOM 1416 C CA . ILE A 1 180 ? 5.675 3.301 3.598 1.00 84.12 180 ILE A CA 1
ATOM 1417 C C . ILE A 1 180 ? 5.344 1.854 3.961 1.00 84.12 180 ILE A C 1
ATOM 1419 O O . ILE A 1 180 ? 5.502 0.936 3.153 1.00 84.12 180 ILE A O 1
ATOM 1423 N N . LYS A 1 181 ? 4.888 1.667 5.195 1.00 89.12 181 LYS A N 1
ATOM 1424 C CA . LYS A 1 181 ? 4.519 0.399 5.820 1.00 89.12 181 LYS A CA 1
ATOM 1425 C C . LYS A 1 181 ? 3.117 0.549 6.395 1.00 89.12 181 LYS A C 1
ATOM 1427 O O . LYS A 1 181 ? 2.853 1.476 7.150 1.00 89.12 181 LYS A O 1
ATOM 1432 N N . VAL A 1 182 ? 2.233 -0.386 6.076 1.00 89.44 182 VAL A N 1
ATOM 1433 C CA . VAL A 1 182 ? 0.911 -0.488 6.695 1.00 89.44 182 VAL A CA 1
ATOM 1434 C C . VAL A 1 182 ? 0.909 -1.705 7.610 1.00 89.44 182 VAL A C 1
ATOM 1436 O O . VAL A 1 182 ? 1.144 -2.824 7.151 1.00 89.44 182 VAL A O 1
ATOM 1439 N N . VAL A 1 183 ? 0.646 -1.493 8.898 1.00 94.69 183 VAL A N 1
ATOM 1440 C CA . VAL A 1 183 ? 0.340 -2.569 9.854 1.00 94.69 183 VAL A CA 1
ATOM 1441 C C . VAL A 1 183 ? -1.158 -2.528 10.100 1.00 94.69 183 VAL A C 1
ATOM 1443 O O . VAL A 1 183 ? -1.680 -1.478 10.466 1.00 94.69 183 VAL A O 1
ATOM 1446 N N . TYR A 1 184 ? -1.865 -3.631 9.858 1.00 94.88 184 TYR A N 1
ATOM 1447 C CA . TYR A 1 184 ? -3.326 -3.657 9.940 1.00 94.88 184 TYR A CA 1
ATOM 1448 C C . TYR A 1 184 ? -3.879 -4.953 10.533 1.00 94.88 184 TYR A C 1
ATOM 1450 O O . TYR A 1 184 ? -3.247 -6.005 10.469 1.00 94.88 184 TYR A O 1
ATOM 1458 N N . LYS A 1 185 ? -5.099 -4.884 11.071 1.00 96.94 185 LYS A N 1
ATOM 1459 C CA . LYS A 1 185 ? -5.914 -6.051 11.433 1.00 96.94 185 LYS A CA 1
ATOM 1460 C C . LYS A 1 185 ? -7.357 -5.858 10.986 1.00 96.94 185 LYS A C 1
ATOM 1462 O O . LYS A 1 185 ? -7.911 -4.757 11.043 1.00 96.94 185 LYS A O 1
ATOM 1467 N N . GLU A 1 186 ? -7.958 -6.943 10.521 1.00 97.38 186 GLU A N 1
ATOM 1468 C CA . GLU A 1 186 ? -9.356 -6.981 10.098 1.00 97.38 186 GLU A CA 1
ATOM 1469 C C . GLU A 1 186 ? -10.224 -7.617 11.186 1.00 97.38 186 GLU A C 1
ATOM 1471 O O . GLU A 1 186 ? -9.734 -8.247 12.122 1.00 97.38 186 GLU A O 1
ATOM 1476 N N . GLY A 1 187 ? -11.541 -7.479 11.075 1.00 97.50 187 GLY A N 1
ATOM 1477 C CA . GLY A 1 187 ? -12.449 -8.081 12.035 1.00 97.50 187 GLY A CA 1
ATOM 1478 C C . GLY A 1 187 ? -13.920 -7.885 11.720 1.00 97.50 187 GLY A C 1
ATOM 1479 O O . GLY A 1 187 ? -14.306 -7.415 10.647 1.00 97.50 187 GLY A O 1
ATOM 1480 N N . LYS A 1 188 ? -14.768 -8.245 12.681 1.00 97.88 188 LYS A N 1
ATOM 1481 C CA . LYS A 1 188 ? -16.214 -8.020 12.629 1.00 97.88 188 LYS A CA 1
ATOM 1482 C C . LYS A 1 188 ? -16.836 -7.969 14.022 1.00 97.88 188 LYS A C 1
ATOM 1484 O O . LYS A 1 188 ? -16.442 -8.709 14.923 1.00 97.88 188 LYS A O 1
ATOM 1489 N N . LEU A 1 189 ? -17.887 -7.168 14.157 1.00 98.12 189 LEU A N 1
ATOM 1490 C CA . LEU A 1 189 ? -18.803 -7.217 15.291 1.00 98.12 189 LEU A CA 1
ATOM 1491 C C . LEU A 1 189 ? -19.955 -8.192 14.978 1.00 98.12 189 LEU A C 1
ATOM 1493 O O . LEU A 1 189 ? -20.654 -8.061 13.974 1.00 98.12 189 LEU A O 1
ATOM 1497 N N . THR A 1 190 ? -20.138 -9.214 15.817 1.00 98.19 190 THR A N 1
ATOM 1498 C CA . THR A 1 190 ? -21.110 -10.298 15.579 1.00 98.19 190 THR A CA 1
ATOM 1499 C C . THR A 1 190 ? -22.523 -9.978 16.080 1.00 98.19 190 THR A C 1
ATOM 1501 O O . THR A 1 190 ? -22.738 -9.110 16.920 1.00 98.19 190 THR A O 1
ATOM 1504 N N . GLU A 1 191 ? -23.516 -10.757 15.644 1.00 97.69 191 GLU A N 1
ATOM 1505 C CA . GLU A 1 191 ? -24.915 -10.686 16.124 1.00 97.69 191 GLU A CA 1
ATOM 1506 C C . GLU A 1 191 ? -25.073 -11.009 17.623 1.00 97.69 191 GLU A C 1
ATOM 1508 O O . GLU A 1 191 ? -26.112 -10.724 18.214 1.00 97.69 191 GLU A O 1
ATOM 1513 N N . LYS A 1 192 ? -24.035 -11.581 18.247 1.00 98.06 192 LYS A N 1
ATOM 1514 C CA . LYS A 1 192 ? -23.982 -11.912 19.678 1.00 98.06 192 LYS A CA 1
ATOM 1515 C C . LYS A 1 192 ? -23.239 -10.867 20.522 1.00 98.06 192 LYS A C 1
ATOM 1517 O O . LYS A 1 192 ? -23.091 -11.084 21.717 1.00 98.06 192 LYS A O 1
ATOM 1522 N N . GLY A 1 193 ? -22.733 -9.791 19.916 1.00 97.62 193 GLY A N 1
ATOM 1523 C CA . GLY A 1 193 ? -21.900 -8.784 20.584 1.00 97.62 193 GLY A CA 1
ATOM 1524 C C . GLY A 1 193 ? -20.430 -9.183 20.777 1.00 97.62 193 GLY A C 1
ATOM 1525 O O . GLY A 1 193 ? -19.669 -8.400 21.329 1.00 97.62 193 GLY A O 1
ATOM 1526 N N . ILE A 1 194 ? -20.004 -10.361 20.306 1.00 98.50 194 ILE A N 1
ATOM 1527 C CA . ILE A 1 194 ? -18.585 -10.756 20.297 1.00 98.50 194 ILE A CA 1
ATOM 1528 C C . ILE A 1 194 ? -17.853 -9.984 19.195 1.00 98.50 194 ILE A C 1
ATOM 1530 O O . ILE A 1 194 ? -18.381 -9.858 18.083 1.00 98.50 194 ILE A O 1
ATOM 1534 N N . ILE A 1 195 ? -16.649 -9.508 19.502 1.00 98.56 195 ILE A N 1
ATOM 1535 C CA . ILE A 1 195 ? -15.760 -8.755 18.619 1.00 98.56 195 ILE A CA 1
ATOM 1536 C C . ILE A 1 195 ? -14.677 -9.720 18.126 1.00 98.56 195 ILE A C 1
ATOM 1538 O O . ILE A 1 195 ? -13.787 -10.122 18.875 1.00 98.56 195 ILE A O 1
ATOM 1542 N N . GLU A 1 196 ? -14.739 -10.128 16.864 1.00 98.12 196 GLU A N 1
ATOM 1543 C CA . GLU A 1 196 ? -13.696 -10.959 16.253 1.00 98.12 196 GLU A CA 1
ATOM 1544 C C . GLU A 1 196 ? -12.686 -10.054 15.536 1.00 98.12 196 GLU A C 1
ATOM 1546 O O . GLU A 1 196 ? -13.089 -9.196 14.754 1.00 98.12 196 GLU A O 1
ATOM 1551 N N . LEU A 1 197 ? -11.391 -10.252 15.797 1.00 97.94 197 LEU A N 1
ATOM 1552 C CA . LEU A 1 197 ? -10.265 -9.574 15.142 1.00 97.94 197 LEU A CA 1
ATOM 1553 C C . LEU A 1 197 ? -9.278 -10.637 14.634 1.00 97.94 197 LEU A C 1
ATOM 1555 O O . LEU A 1 197 ? -9.204 -11.723 15.214 1.00 97.94 197 LEU A O 1
ATOM 1559 N N . THR A 1 198 ? -8.536 -10.332 13.573 1.00 96.94 198 THR A N 1
ATOM 1560 C CA . THR A 1 198 ? -7.380 -11.119 13.126 1.00 96.94 198 THR A CA 1
ATOM 1561 C C . THR A 1 198 ? -6.138 -10.794 13.955 1.00 96.94 198 THR A C 1
ATOM 1563 O O . THR A 1 198 ? -6.083 -9.770 14.639 1.00 96.94 198 THR A O 1
ATOM 1566 N N . GLU A 1 199 ? -5.108 -11.629 13.815 1.00 96.25 199 GLU A N 1
ATOM 1567 C CA . GLU A 1 199 ? -3.728 -11.206 14.071 1.00 96.25 199 GLU A CA 1
ATOM 1568 C C . GLU A 1 199 ? -3.353 -10.012 13.172 1.00 96.25 199 GLU A C 1
ATOM 1570 O O . GLU A 1 199 ? -4.010 -9.740 12.157 1.00 96.25 199 GLU A O 1
ATOM 1575 N N . GLU A 1 200 ? -2.288 -9.308 13.541 1.00 96.12 200 GLU A N 1
ATOM 1576 C CA . GLU A 1 200 ? -1.774 -8.164 12.788 1.00 96.12 200 GLU A CA 1
ATOM 1577 C C . GLU A 1 200 ? -0.969 -8.606 11.562 1.00 96.12 200 GLU A C 1
ATOM 1579 O O . GLU A 1 200 ? -0.204 -9.572 11.595 1.00 96.12 200 GLU A O 1
ATOM 1584 N N . VAL A 1 201 ? -1.159 -7.884 10.459 1.00 92.75 201 VAL A N 1
ATOM 1585 C CA . VAL A 1 201 ? -0.525 -8.134 9.168 1.00 92.75 201 VAL A CA 1
ATOM 1586 C C . VAL A 1 201 ? 0.276 -6.903 8.770 1.00 92.75 201 VAL A C 1
ATOM 1588 O O . VAL A 1 201 ? -0.253 -5.799 8.654 1.00 92.75 201 VAL A O 1
ATOM 1591 N N . GLU A 1 202 ? 1.567 -7.110 8.537 1.00 90.06 202 GLU A N 1
ATOM 1592 C CA . GLU A 1 202 ? 2.477 -6.095 8.020 1.00 90.06 202 GLU A CA 1
ATOM 1593 C C . GLU A 1 202 ? 2.555 -6.159 6.492 1.00 90.06 202 GLU A C 1
ATOM 1595 O O . GLU A 1 202 ? 2.676 -7.235 5.900 1.00 90.06 202 GLU A O 1
ATOM 1600 N N . LYS A 1 203 ? 2.517 -4.991 5.849 1.00 82.25 203 LYS A N 1
ATOM 1601 C CA . LYS A 1 203 ? 2.675 -4.843 4.405 1.00 82.25 203 LYS A CA 1
ATOM 1602 C C . LYS A 1 203 ? 3.465 -3.574 4.076 1.00 82.25 203 LYS A C 1
ATOM 1604 O O . LYS A 1 203 ? 2.976 -2.469 4.298 1.00 82.25 203 LYS A O 1
ATOM 1609 N N . GLU A 1 204 ? 4.643 -3.722 3.471 1.00 77.19 204 GLU A N 1
ATOM 1610 C CA . GLU A 1 204 ? 5.279 -2.619 2.736 1.00 77.19 204 GLU A CA 1
ATOM 1611 C C . GLU A 1 204 ? 4.384 -2.217 1.552 1.00 77.19 204 GLU A C 1
ATOM 1613 O O . GLU A 1 204 ? 3.893 -3.074 0.807 1.00 77.19 204 GLU A O 1
ATOM 1618 N N . GLU A 1 205 ? 4.146 -0.920 1.364 1.00 66.94 205 GLU A N 1
ATOM 1619 C CA . GLU A 1 205 ? 3.389 -0.451 0.207 1.00 66.94 205 GLU A CA 1
ATOM 1620 C C . GLU A 1 205 ? 4.274 -0.504 -1.048 1.00 66.94 205 GLU A C 1
ATOM 1622 O O . GLU A 1 205 ? 5.325 0.135 -1.115 1.00 66.94 205 GLU A O 1
ATOM 1627 N N . GLU A 1 206 ? 3.857 -1.280 -2.060 1.00 62.38 206 GLU A N 1
ATOM 1628 C CA . GLU A 1 206 ? 4.547 -1.329 -3.354 1.00 62.38 206 GLU A CA 1
ATOM 1629 C C . GLU A 1 206 ? 4.712 0.097 -3.896 1.00 62.38 206 GLU A C 1
ATOM 1631 O O . GLU A 1 206 ? 3.712 0.749 -4.198 1.00 62.38 206 GLU A O 1
ATOM 1636 N N . ASN A 1 207 ? 5.955 0.565 -4.070 1.00 72.75 207 ASN A N 1
ATOM 1637 C CA . ASN A 1 207 ? 6.226 1.906 -4.588 1.00 72.75 207 ASN A CA 1
ATOM 1638 C C . ASN A 1 207 ? 5.462 2.119 -5.910 1.00 72.75 207 ASN A C 1
ATOM 1640 O O . ASN A 1 207 ? 5.792 1.530 -6.945 1.00 72.75 207 ASN A O 1
ATOM 1644 N N . LEU A 1 208 ? 4.416 2.950 -5.866 1.00 77.62 208 LEU A N 1
ATOM 1645 C CA . LEU A 1 208 ? 3.433 3.052 -6.949 1.00 77.62 208 LEU A CA 1
ATOM 1646 C C . LEU A 1 208 ? 4.053 3.593 -8.245 1.00 77.62 208 LEU A C 1
ATOM 1648 O O . LEU A 1 208 ? 3.622 3.220 -9.338 1.00 77.62 208 LEU A O 1
ATOM 1652 N N . ASN A 1 209 ? 5.109 4.407 -8.140 1.00 83.38 209 ASN A N 1
ATOM 1653 C CA . ASN A 1 209 ? 5.870 4.895 -9.287 1.00 83.38 209 ASN A CA 1
ATOM 1654 C C . ASN A 1 209 ? 6.679 3.768 -9.944 1.00 83.38 209 ASN A C 1
ATOM 1656 O O . ASN A 1 209 ? 6.659 3.649 -11.170 1.00 83.38 209 ASN A O 1
ATOM 1660 N N . LEU A 1 210 ? 7.332 2.906 -9.157 1.00 90.25 210 LEU A N 1
ATOM 1661 C CA . LEU A 1 210 ? 8.020 1.714 -9.657 1.00 90.25 210 LEU A CA 1
ATOM 1662 C C . LEU A 1 210 ? 7.035 0.698 -10.255 1.00 90.25 210 LEU A C 1
ATOM 1664 O O . LEU A 1 210 ? 7.278 0.195 -11.350 1.00 90.25 210 LEU A O 1
ATOM 1668 N N . ALA A 1 211 ? 5.908 0.431 -9.591 1.00 88.94 211 ALA A N 1
ATOM 1669 C CA . ALA A 1 211 ? 4.870 -0.474 -10.090 1.00 88.94 211 ALA A CA 1
ATOM 1670 C C . ALA A 1 211 ? 4.281 0.022 -11.427 1.00 88.94 211 ALA A C 1
ATOM 1672 O O . ALA A 1 211 ? 4.264 -0.709 -12.418 1.00 88.94 211 ALA A O 1
ATOM 1673 N N . SER A 1 212 ? 3.888 1.300 -11.490 1.00 88.75 212 SER A N 1
ATOM 1674 C CA . SER A 1 212 ? 3.389 1.970 -12.702 1.00 88.75 212 SER A CA 1
ATOM 1675 C C . SER A 1 212 ? 4.451 2.088 -13.802 1.00 88.75 212 SER A C 1
ATOM 1677 O O . SER A 1 212 ? 4.135 2.085 -14.997 1.00 88.75 212 SER A O 1
ATOM 1679 N N . PHE A 1 213 ? 5.732 2.193 -13.440 1.00 94.69 213 PHE A N 1
ATOM 1680 C CA . PHE A 1 213 ? 6.828 2.140 -14.400 1.00 94.69 213 PHE A CA 1
ATOM 1681 C C . PHE A 1 213 ? 7.000 0.739 -14.982 1.00 94.69 213 PHE A C 1
ATOM 1683 O O . PHE A 1 213 ? 6.980 0.599 -16.201 1.00 94.69 213 PHE A O 1
ATOM 1690 N N . LEU A 1 214 ? 7.129 -0.286 -14.138 1.00 94.81 214 LEU A N 1
ATOM 1691 C CA . LEU A 1 214 ? 7.358 -1.657 -14.578 1.00 94.81 214 LEU A CA 1
ATOM 1692 C C . LEU A 1 214 ? 6.176 -2.211 -15.377 1.00 94.81 214 LEU A C 1
ATOM 1694 O O . LEU A 1 214 ? 6.408 -2.859 -16.390 1.00 94.81 214 LEU A O 1
ATOM 1698 N N . GLU A 1 215 ? 4.923 -1.951 -14.988 1.00 93.75 215 GLU A N 1
ATOM 1699 C CA . GLU A 1 215 ? 3.767 -2.507 -15.709 1.00 93.75 215 GLU A CA 1
ATOM 1700 C C . GLU A 1 215 ? 3.693 -2.033 -17.169 1.00 93.75 215 GLU A C 1
ATOM 1702 O O . GLU A 1 215 ? 3.333 -2.799 -18.062 1.00 93.75 215 GLU A O 1
ATOM 1707 N N . ASN A 1 216 ? 4.064 -0.775 -17.421 1.00 93.50 216 ASN A N 1
ATOM 1708 C CA . ASN A 1 216 ? 4.020 -0.167 -18.745 1.00 93.50 216 ASN A CA 1
ATOM 1709 C C . ASN A 1 216 ? 5.097 0.931 -18.871 1.00 93.50 216 ASN A C 1
ATOM 1711 O O . ASN A 1 216 ? 4.779 2.110 -18.674 1.00 93.50 216 ASN A O 1
ATOM 1715 N N . PRO A 1 217 ? 6.372 0.589 -19.151 1.00 95.19 217 PRO A N 1
ATOM 1716 C CA . PRO A 1 217 ? 7.477 1.553 -19.110 1.00 95.19 217 PRO A CA 1
ATOM 1717 C C . PRO A 1 217 ? 7.393 2.596 -20.229 1.00 95.19 217 PRO A C 1
ATOM 1719 O O . PRO A 1 217 ? 7.652 3.775 -19.981 1.00 95.19 217 PRO A O 1
ATOM 1722 N N . ILE A 1 218 ? 6.957 2.193 -21.428 1.00 95.56 218 ILE A N 1
ATOM 1723 C CA . ILE A 1 218 ? 6.749 3.063 -22.592 1.00 95.56 218 ILE A CA 1
ATOM 1724 C C . ILE A 1 218 ? 5.410 2.762 -23.272 1.00 95.56 218 ILE A C 1
ATOM 1726 O O . ILE A 1 218 ? 5.028 1.603 -23.413 1.00 95.56 218 ILE A O 1
ATOM 1730 N N . ASN A 1 219 ? 4.743 3.791 -23.806 1.00 94.69 219 ASN A N 1
ATOM 1731 C CA . ASN A 1 219 ? 3.713 3.561 -24.821 1.00 94.69 219 ASN A CA 1
ATOM 1732 C C . ASN A 1 219 ? 4.420 3.178 -26.131 1.00 94.69 219 ASN A C 1
ATOM 1734 O O . ASN A 1 219 ? 4.912 4.041 -26.858 1.00 94.69 219 ASN A O 1
ATOM 1738 N N . LEU A 1 220 ? 4.489 1.872 -26.387 1.00 93.81 220 LEU A N 1
ATOM 1739 C CA . LEU A 1 220 ? 5.240 1.283 -27.491 1.00 93.81 220 LEU A CA 1
ATOM 1740 C C . LEU A 1 220 ? 4.766 1.763 -28.872 1.00 93.81 220 LEU A C 1
ATOM 1742 O O . LEU A 1 220 ? 5.603 2.077 -29.715 1.00 93.81 220 LEU A O 1
ATOM 1746 N N . GLN A 1 221 ? 3.455 1.879 -29.103 1.00 93.69 221 GLN A N 1
ATOM 1747 C CA . GLN A 1 221 ? 2.937 2.343 -30.397 1.00 93.69 221 GLN A CA 1
ATOM 1748 C C . GLN A 1 221 ? 3.295 3.817 -30.629 1.00 93.6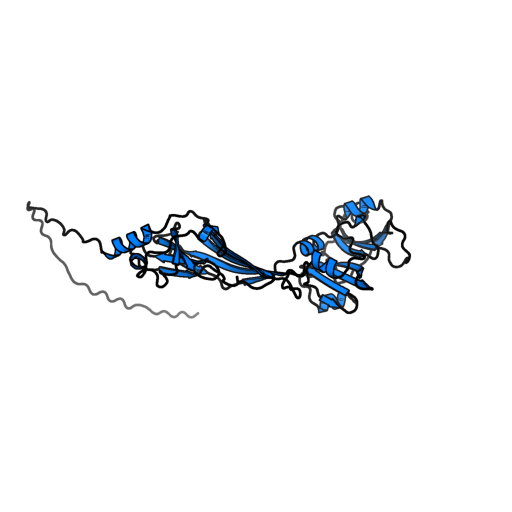9 221 GLN A C 1
ATOM 1750 O O . GLN A 1 221 ? 3.845 4.160 -31.671 1.00 93.69 221 GLN A O 1
ATOM 1755 N N . ASN A 1 222 ? 3.141 4.669 -29.609 1.00 93.44 222 ASN A N 1
ATOM 1756 C CA . ASN A 1 222 ? 3.523 6.077 -29.717 1.00 93.44 222 ASN A CA 1
ATOM 1757 C C . ASN A 1 222 ? 5.039 6.289 -29.885 1.00 93.44 222 ASN A C 1
ATOM 1759 O O . ASN A 1 222 ? 5.467 7.234 -30.544 1.00 93.44 222 ASN A O 1
ATOM 1763 N N . PHE A 1 223 ? 5.863 5.398 -29.329 1.00 92.94 223 PHE A N 1
ATOM 1764 C CA . PHE A 1 223 ? 7.305 5.373 -29.586 1.00 92.94 223 PHE A CA 1
ATOM 1765 C C . PHE A 1 223 ? 7.614 4.981 -31.044 1.00 92.94 223 PHE A C 1
ATOM 1767 O O . PHE A 1 223 ? 8.378 5.663 -31.727 1.00 92.94 223 PHE A O 1
ATOM 1774 N N . LYS A 1 224 ? 6.959 3.931 -31.557 1.00 92.62 224 LYS A N 1
ATOM 1775 C CA . LYS A 1 224 ? 7.097 3.446 -32.942 1.00 92.62 224 LYS A CA 1
ATOM 1776 C C . LYS A 1 224 ? 6.671 4.468 -33.996 1.00 92.62 224 LYS A C 1
ATOM 1778 O O . LYS A 1 224 ? 7.313 4.537 -35.046 1.00 92.62 224 LYS A O 1
ATOM 1783 N N . GLU A 1 225 ? 5.617 5.238 -33.716 1.00 91.75 225 GLU A N 1
ATOM 1784 C CA . GLU A 1 225 ? 5.167 6.391 -34.508 1.00 91.75 225 GLU A CA 1
ATOM 1785 C C . GLU A 1 225 ? 6.266 7.458 -34.581 1.00 91.75 225 GLU A C 1
ATOM 1787 O O . GLU A 1 225 ? 6.705 7.827 -35.669 1.00 91.75 225 GLU A O 1
ATOM 1792 N N . LYS A 1 226 ? 6.759 7.905 -33.416 1.00 90.81 226 LYS A N 1
ATOM 1793 C CA . LYS A 1 226 ? 7.795 8.943 -33.289 1.00 90.81 226 LYS A CA 1
ATOM 1794 C C . LYS A 1 226 ? 9.091 8.583 -34.014 1.00 90.81 226 LYS A C 1
ATOM 1796 O O . LYS A 1 226 ? 9.664 9.436 -34.686 1.00 90.81 226 LYS A O 1
ATOM 1801 N N . LYS A 1 227 ? 9.520 7.317 -33.948 1.00 88.62 227 LYS A N 1
ATOM 1802 C CA . LYS A 1 227 ? 10.709 6.837 -34.670 1.00 88.62 227 LYS A CA 1
ATOM 1803 C C . LYS A 1 227 ? 10.501 6.643 -36.176 1.00 88.62 227 LYS A C 1
ATOM 1805 O O . LYS A 1 227 ? 11.479 6.370 -36.861 1.00 88.62 227 LYS A O 1
ATOM 1810 N N . ASN A 1 228 ? 9.281 6.786 -36.711 1.00 85.06 228 ASN A N 1
ATOM 1811 C CA . ASN A 1 228 ? 8.975 6.812 -38.153 1.00 85.06 228 ASN A CA 1
ATOM 1812 C C . ASN A 1 228 ? 9.692 5.716 -38.983 1.00 85.06 228 ASN A C 1
ATOM 1814 O O . ASN A 1 228 ? 10.283 5.985 -40.028 1.00 85.06 228 ASN A O 1
ATOM 1818 N N . ARG A 1 229 ? 9.690 4.472 -38.478 1.00 80.94 229 ARG A N 1
ATOM 1819 C CA . ARG A 1 229 ? 10.400 3.309 -39.057 1.00 80.94 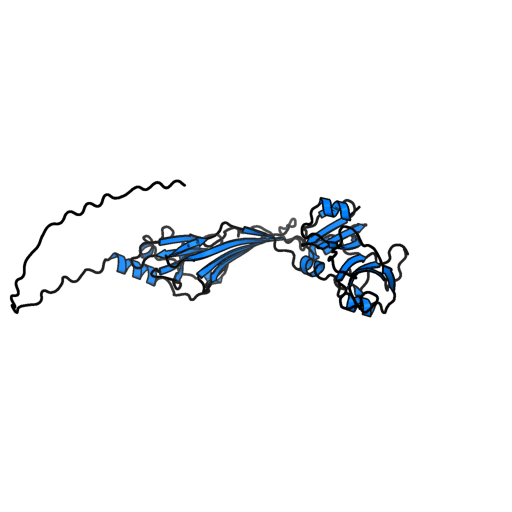229 ARG A CA 1
ATOM 1820 C C . ARG A 1 229 ? 11.929 3.478 -39.248 1.00 80.94 229 ARG A C 1
ATOM 1822 O O . ARG A 1 229 ? 12.523 2.713 -40.005 1.00 80.94 229 ARG A O 1
ATOM 1829 N N . ASN A 1 230 ? 12.598 4.388 -38.533 1.00 85.38 230 ASN A N 1
ATOM 1830 C CA . ASN A 1 230 ? 14.065 4.422 -38.417 1.00 85.38 230 ASN A CA 1
ATOM 1831 C C . ASN A 1 230 ? 14.561 3.288 -37.495 1.00 85.38 230 ASN A C 1
ATOM 1833 O O . ASN A 1 230 ? 14.912 3.499 -36.333 1.00 85.38 230 ASN A O 1
ATOM 1837 N N . VAL A 1 231 ? 14.481 2.054 -37.996 1.00 89.44 231 VAL A N 1
ATOM 1838 C CA . VAL A 1 231 ? 14.630 0.825 -37.211 1.00 89.44 231 VAL A CA 1
ATOM 1839 C C . VAL A 1 231 ? 15.156 -0.314 -38.086 1.00 89.44 231 VAL A C 1
ATOM 1841 O O . VAL A 1 231 ? 14.724 -0.478 -39.227 1.00 89.44 231 VAL A O 1
ATOM 1844 N N . THR A 1 232 ? 16.049 -1.149 -37.552 1.00 91.12 232 THR A N 1
ATOM 1845 C CA . THR A 1 232 ? 16.384 -2.451 -38.161 1.00 91.12 232 THR A CA 1
ATOM 1846 C C . THR A 1 232 ? 15.759 -3.585 -37.358 1.00 91.12 232 THR A C 1
ATOM 1848 O O . THR A 1 232 ? 15.643 -3.508 -36.133 1.00 91.12 232 THR A O 1
ATOM 1851 N N . THR A 1 233 ? 15.303 -4.635 -38.041 1.00 93.00 233 THR A N 1
ATOM 1852 C CA . THR A 1 233 ? 14.407 -5.639 -37.449 1.00 93.00 233 THR A CA 1
ATOM 1853 C C . THR A 1 233 ? 14.897 -7.066 -37.648 1.00 93.00 233 THR A C 1
ATOM 1855 O O . THR A 1 233 ? 15.523 -7.390 -38.658 1.00 93.00 233 THR A O 1
ATOM 1858 N N . SER A 1 234 ? 14.621 -7.933 -36.673 1.00 94.12 234 SER A N 1
ATOM 1859 C CA . SER A 1 234 ? 14.945 -9.361 -36.744 1.00 94.12 234 SER A CA 1
ATOM 1860 C C . SER A 1 234 ? 13.994 -10.211 -35.896 1.00 94.12 234 SER A C 1
ATOM 1862 O O . SER A 1 234 ? 13.245 -9.707 -35.061 1.00 94.12 234 SER A O 1
ATOM 1864 N N . VAL A 1 235 ? 14.009 -11.525 -36.126 1.00 94.12 235 VAL A N 1
ATOM 1865 C CA . VAL A 1 235 ? 13.308 -12.522 -35.302 1.00 94.12 235 VAL A CA 1
ATOM 1866 C C . VAL A 1 235 ? 14.321 -13.168 -34.359 1.00 94.12 235 VAL A C 1
ATOM 1868 O O . VAL A 1 235 ? 15.474 -13.372 -34.735 1.00 94.12 235 VAL A O 1
ATOM 1871 N N . THR A 1 236 ? 13.898 -13.507 -33.142 1.00 93.44 236 THR A N 1
ATOM 1872 C CA . THR A 1 236 ? 14.722 -14.224 -32.161 1.00 93.44 236 THR A CA 1
ATOM 1873 C C . THR A 1 236 ? 13.951 -15.381 -31.526 1.00 93.44 236 THR A C 1
ATOM 1875 O O . THR A 1 236 ? 12.721 -15.382 -31.497 1.00 93.44 236 THR A O 1
ATOM 1878 N N . ASN A 1 237 ? 14.677 -16.358 -30.980 1.00 89.25 237 ASN A N 1
ATOM 1879 C CA . ASN A 1 237 ? 14.106 -17.420 -30.144 1.00 89.25 237 ASN A CA 1
ATOM 1880 C C . ASN A 1 237 ? 13.790 -16.928 -28.716 1.00 89.25 237 ASN A C 1
ATOM 1882 O O . ASN A 1 237 ? 13.114 -17.622 -27.962 1.00 89.25 237 ASN A O 1
ATOM 1886 N N . GLY A 1 238 ? 14.264 -15.731 -28.351 1.00 89.12 238 GLY A N 1
ATOM 1887 C CA . GLY A 1 238 ? 14.152 -15.162 -27.009 1.00 89.12 238 GLY A CA 1
ATOM 1888 C C . GLY A 1 238 ? 15.202 -15.710 -26.039 1.00 89.12 238 GLY A C 1
ATOM 1889 O O . GLY A 1 238 ? 16.256 -16.183 -26.463 1.00 89.12 238 GLY A O 1
ATOM 1890 N N . THR A 1 239 ? 14.922 -15.630 -24.738 1.00 90.69 239 THR A N 1
ATOM 1891 C CA . THR A 1 239 ? 15.690 -16.320 -23.687 1.00 90.69 239 THR A CA 1
ATOM 1892 C C . THR A 1 239 ? 14.755 -17.178 -22.838 1.00 90.69 239 THR A C 1
ATOM 1894 O O . THR A 1 239 ? 13.543 -16.960 -22.825 1.00 90.69 239 THR A O 1
ATOM 1897 N N . GLU A 1 240 ? 15.312 -18.137 -22.098 1.00 91.56 240 GLU A N 1
ATOM 1898 C CA . GLU A 1 240 ? 14.557 -19.010 -21.183 1.00 91.56 240 GLU A CA 1
ATOM 1899 C C . GLU A 1 240 ? 13.800 -18.249 -20.080 1.00 91.56 240 GLU A C 1
ATOM 1901 O O . GLU A 1 240 ? 12.795 -18.734 -19.566 1.00 91.56 240 GLU A O 1
ATOM 1906 N N . PHE A 1 241 ? 14.239 -17.028 -19.762 1.00 93.38 241 PHE A N 1
ATOM 1907 C CA . PHE A 1 241 ? 13.632 -16.173 -18.746 1.00 93.38 241 PHE A CA 1
ATOM 1908 C C . PHE A 1 241 ? 12.393 -15.408 -19.239 1.00 93.38 241 PHE A C 1
ATOM 1910 O O . PHE A 1 241 ? 11.611 -14.936 -18.412 1.00 93.38 241 PHE A O 1
ATOM 1917 N N . TYR A 1 242 ? 12.210 -15.238 -20.556 1.00 95.62 242 TYR A N 1
ATOM 1918 C CA . TYR A 1 242 ? 11.152 -14.391 -21.121 1.00 95.62 242 TYR A CA 1
ATOM 1919 C C . TYR A 1 242 ? 9.742 -14.885 -20.781 1.00 95.62 242 TYR A C 1
ATOM 1921 O O . TYR A 1 242 ? 9.453 -16.081 -20.765 1.00 95.62 242 TYR A O 1
ATOM 1929 N N . PHE A 1 243 ? 8.818 -13.936 -20.619 1.00 94.06 243 PHE A N 1
ATOM 1930 C CA . PHE A 1 243 ? 7.389 -14.222 -20.641 1.00 94.06 243 PHE A CA 1
ATOM 1931 C C . PHE A 1 243 ? 6.981 -14.797 -22.009 1.00 94.06 243 PHE A C 1
ATOM 1933 O O . PHE A 1 243 ? 6.871 -14.068 -22.995 1.00 94.06 243 PHE A O 1
ATOM 1940 N N . ASN A 1 244 ? 6.770 -16.114 -22.062 1.00 91.25 244 ASN A N 1
ATOM 1941 C CA . ASN A 1 244 ? 6.473 -16.859 -23.284 1.00 91.25 244 ASN A CA 1
ATOM 1942 C C . ASN A 1 244 ? 5.140 -17.628 -23.159 1.00 91.25 244 ASN A C 1
ATOM 1944 O O . ASN A 1 244 ? 5.134 -18.793 -22.744 1.00 91.25 244 ASN A O 1
ATOM 1948 N N . PRO A 1 245 ? 3.994 -16.999 -23.482 1.00 86.31 245 PRO A N 1
ATOM 1949 C CA . PRO A 1 245 ? 2.724 -17.702 -23.623 1.00 86.31 245 PRO A CA 1
ATOM 1950 C C . PRO A 1 245 ? 2.849 -18.847 -24.633 1.00 86.31 245 PRO A C 1
ATOM 1952 O O . PRO A 1 245 ? 3.333 -18.642 -25.743 1.00 86.31 245 PRO A O 1
ATOM 1955 N N . LYS A 1 246 ? 2.363 -20.047 -24.284 1.00 84.69 246 LYS A N 1
ATOM 1956 C CA . LYS A 1 246 ? 2.377 -21.238 -25.161 1.00 84.69 246 LYS A CA 1
ATOM 1957 C C . LYS A 1 246 ? 1.310 -21.164 -26.268 1.00 84.69 246 LYS A C 1
ATOM 1959 O O . LYS A 1 246 ? 0.527 -22.090 -26.465 1.00 84.69 246 LYS A O 1
ATOM 1964 N N . THR A 1 247 ? 1.265 -20.036 -26.965 1.00 85.38 247 THR A N 1
ATOM 1965 C CA . THR A 1 247 ? 0.355 -19.738 -28.069 1.00 85.38 247 THR A CA 1
ATOM 1966 C C . THR A 1 247 ? 0.933 -20.316 -29.356 1.00 85.38 247 THR A C 1
ATOM 1968 O O . THR A 1 247 ? 2.086 -20.058 -29.693 1.00 85.38 247 THR A O 1
ATOM 1971 N N . ALA A 1 248 ? 0.146 -21.086 -30.108 1.00 79.25 248 ALA A N 1
ATOM 1972 C CA . ALA A 1 248 ? 0.557 -21.502 -31.446 1.00 79.25 248 ALA A CA 1
ATOM 1973 C C . ALA A 1 248 ? 0.761 -20.274 -32.356 1.00 79.25 248 ALA A C 1
ATOM 1975 O O . ALA A 1 248 ? 0.081 -19.260 -32.204 1.00 79.25 248 ALA A O 1
ATOM 1976 N N . ASP A 1 249 ? 1.669 -20.381 -33.327 1.00 88.12 249 ASP A N 1
ATOM 1977 C CA . ASP A 1 249 ? 1.959 -19.317 -34.300 1.00 88.12 249 ASP A CA 1
ATOM 1978 C C . ASP A 1 249 ? 2.582 -18.023 -33.707 1.00 88.12 249 ASP A C 1
ATOM 1980 O O . ASP A 1 249 ? 2.519 -16.962 -34.329 1.00 88.12 249 ASP A O 1
ATOM 1984 N N . SER A 1 250 ? 3.236 -18.075 -32.540 1.00 92.38 250 SER A N 1
ATOM 1985 C CA . SER A 1 250 ? 3.962 -16.932 -31.952 1.00 92.38 250 SER A CA 1
ATOM 1986 C C . SER A 1 250 ? 5.402 -16.751 -32.463 1.00 92.38 250 SER A C 1
ATOM 1988 O O . SER A 1 250 ? 6.022 -17.696 -32.946 1.00 92.38 250 SER A O 1
ATOM 1990 N N . ILE A 1 251 ? 5.956 -15.542 -32.307 1.00 94.44 251 ILE A N 1
ATOM 1991 C CA . ILE A 1 251 ? 7.381 -15.200 -32.487 1.00 94.44 251 ILE A CA 1
ATOM 1992 C C . ILE A 1 251 ? 7.828 -14.150 -31.454 1.00 94.44 251 ILE A C 1
ATOM 1994 O O . ILE A 1 251 ? 7.020 -13.318 -31.033 1.00 94.44 251 ILE A O 1
ATOM 1998 N N . PHE A 1 252 ? 9.121 -14.128 -31.113 1.00 96.62 252 PHE A N 1
ATOM 1999 C CA . PHE A 1 252 ? 9.753 -12.932 -30.547 1.00 96.62 252 PHE A CA 1
ATOM 2000 C C . PHE A 1 252 ? 10.381 -12.104 -31.671 1.00 96.62 252 PHE A C 1
ATOM 2002 O O . PHE A 1 252 ? 11.090 -12.631 -32.532 1.00 96.62 252 PHE A O 1
ATOM 2009 N N . TYR A 1 253 ? 10.122 -10.802 -31.657 1.00 95.69 253 TYR A N 1
ATOM 2010 C C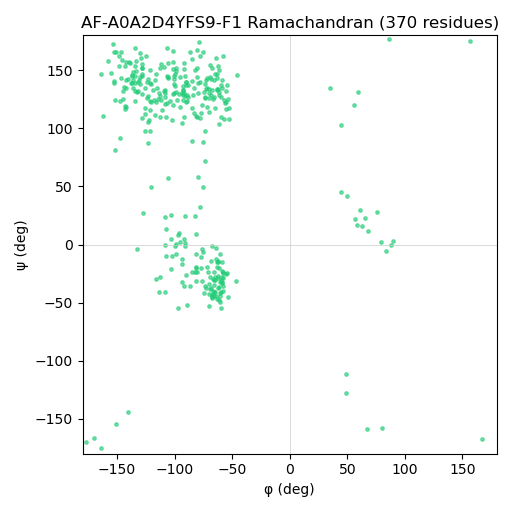A . TYR A 1 253 ? 10.571 -9.856 -32.674 1.00 95.69 253 TYR A CA 1
ATOM 2011 C C . TYR A 1 253 ? 11.426 -8.771 -32.020 1.00 95.69 253 TYR A C 1
ATOM 2013 O O . TYR A 1 253 ? 11.106 -8.308 -30.924 1.00 95.69 253 TYR A O 1
ATOM 2021 N N . VAL A 1 254 ? 12.519 -8.386 -32.674 1.00 96.50 254 VAL A N 1
ATOM 2022 C CA . VAL A 1 254 ? 13.475 -7.388 -32.185 1.00 96.50 254 VAL A CA 1
ATOM 2023 C C . VAL A 1 254 ? 13.415 -6.161 -33.082 1.00 96.50 254 VAL A C 1
ATOM 2025 O O . VAL A 1 254 ? 13.571 -6.260 -34.300 1.00 96.50 254 VAL A O 1
ATOM 2028 N N . TYR A 1 255 ? 13.234 -5.005 -32.458 1.00 95.50 255 TYR A N 1
ATOM 2029 C CA . TYR A 1 255 ? 13.396 -3.690 -33.055 1.00 95.50 255 TYR A CA 1
ATOM 2030 C C . TYR A 1 255 ? 14.694 -3.072 -32.521 1.00 95.50 255 TYR A C 1
ATOM 2032 O O . TYR A 1 255 ? 14.839 -2.917 -31.310 1.00 95.50 255 TYR A O 1
ATOM 2040 N N . ASN A 1 256 ? 15.629 -2.720 -33.399 1.00 92.19 256 ASN A N 1
ATOM 2041 C CA . ASN A 1 256 ? 16.855 -2.003 -33.042 1.00 92.19 256 ASN A CA 1
ATOM 2042 C C . ASN A 1 256 ? 16.702 -0.567 -33.550 1.00 92.19 256 ASN A C 1
ATOM 2044 O O . ASN A 1 256 ? 16.665 -0.347 -34.765 1.00 92.19 256 ASN A O 1
ATOM 2048 N N . TYR A 1 257 ? 16.549 0.385 -32.634 1.00 88.44 257 TYR A N 1
ATOM 2049 C CA . TYR A 1 257 ? 16.322 1.791 -32.948 1.00 88.44 257 TYR A CA 1
ATOM 2050 C C . TYR A 1 257 ? 17.630 2.561 -32.902 1.00 88.44 257 TYR A C 1
ATOM 2052 O O . TYR A 1 257 ? 18.359 2.518 -31.911 1.00 88.44 257 TYR A O 1
ATOM 2060 N N . TYR A 1 258 ? 17.896 3.315 -33.964 1.00 76.25 258 TYR A N 1
ATOM 2061 C CA . TYR A 1 258 ? 18.940 4.325 -33.919 1.00 76.25 258 TYR A CA 1
ATOM 2062 C C . TYR A 1 258 ? 18.433 5.513 -33.091 1.00 76.25 258 TYR A C 1
ATOM 2064 O O . TYR A 1 258 ? 17.309 5.974 -33.332 1.00 76.25 258 TYR A O 1
ATOM 2072 N N . PRO A 1 259 ? 19.217 6.008 -32.118 1.00 68.38 259 PRO A N 1
ATOM 2073 C CA . PRO A 1 259 ? 18.837 7.184 -31.352 1.00 68.38 259 PRO A CA 1
ATOM 2074 C C . PRO A 1 259 ? 18.710 8.406 -32.269 1.00 68.38 259 PRO A C 1
ATOM 2076 O O . PRO A 1 259 ? 19.320 8.498 -33.333 1.00 68.38 259 PRO A O 1
ATOM 2079 N N . THR A 1 260 ? 17.881 9.355 -31.845 1.00 65.44 260 THR A N 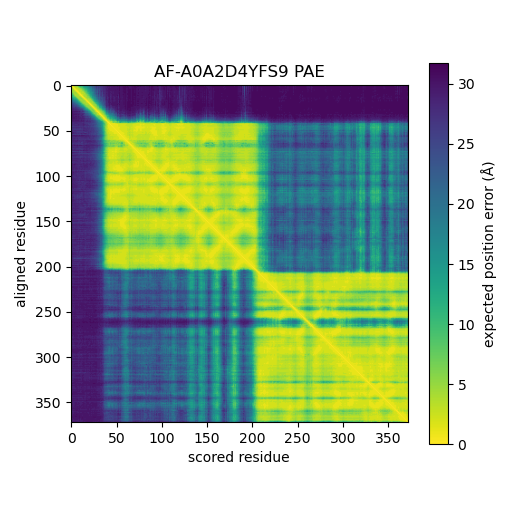1
ATOM 2080 C CA . THR A 1 260 ? 17.630 10.622 -32.555 1.00 65.44 260 THR A CA 1
ATOM 2081 C C . THR A 1 260 ? 18.703 11.687 -32.305 1.00 65.44 260 THR A C 1
ATOM 2083 O O . THR A 1 260 ? 18.694 12.726 -32.959 1.00 65.44 260 THR A O 1
ATOM 2086 N N . GLU A 1 261 ? 19.622 11.427 -31.376 1.00 65.62 261 GLU A N 1
ATOM 2087 C CA . GLU A 1 261 ? 20.830 12.214 -31.107 1.00 65.62 261 GLU A CA 1
ATOM 2088 C C . GLU A 1 261 ? 22.057 11.446 -31.649 1.00 65.62 261 GLU A C 1
ATOM 2090 O O . GLU A 1 261 ? 22.006 10.224 -31.808 1.00 65.62 261 GLU A O 1
ATOM 2095 N N . ASN A 1 262 ? 23.160 12.139 -31.961 1.00 62.50 262 ASN A N 1
ATOM 2096 C CA . ASN A 1 262 ? 24.384 11.487 -32.448 1.00 62.50 262 ASN A CA 1
ATOM 2097 C C . ASN A 1 262 ? 24.929 10.510 -31.393 1.00 62.50 262 ASN A C 1
ATOM 2099 O O . ASN A 1 262 ? 25.154 10.912 -30.253 1.00 62.50 262 ASN A O 1
ATOM 2103 N N . PHE A 1 263 ? 25.204 9.263 -31.787 1.00 67.25 263 PHE A N 1
ATOM 2104 C CA . PHE A 1 263 ? 25.750 8.229 -30.904 1.00 67.25 263 PHE A CA 1
ATOM 2105 C C . PHE A 1 263 ? 27.100 7.715 -31.416 1.00 67.25 263 PHE A C 1
ATOM 2107 O O . PHE A 1 263 ? 27.296 7.530 -32.617 1.00 67.25 263 PHE A O 1
ATOM 2114 N N . GLU A 1 264 ? 28.048 7.517 -30.500 1.00 64.69 264 GLU A N 1
ATOM 2115 C CA . GLU A 1 264 ? 29.456 7.271 -30.845 1.00 64.69 264 GLU A CA 1
ATOM 2116 C C . GLU A 1 264 ? 29.788 5.781 -31.030 1.00 64.69 264 GLU A C 1
ATOM 2118 O O . GLU A 1 264 ? 30.715 5.438 -31.766 1.00 64.69 264 GLU A O 1
ATOM 2123 N N . ASN A 1 265 ? 29.036 4.880 -30.386 1.00 76.56 265 ASN A N 1
ATOM 2124 C CA . ASN A 1 265 ? 29.322 3.446 -30.384 1.00 76.56 265 ASN A CA 1
ATOM 2125 C C . ASN A 1 265 ? 28.253 2.636 -31.152 1.00 76.56 265 ASN A C 1
ATOM 2127 O O . ASN A 1 265 ? 27.160 2.420 -30.627 1.00 76.56 265 ASN A O 1
ATOM 2131 N N . PRO A 1 266 ? 28.560 2.062 -32.335 1.00 71.81 266 PRO A N 1
ATOM 2132 C CA . PRO A 1 266 ? 27.615 1.243 -33.104 1.00 71.81 266 PRO A CA 1
ATOM 2133 C C . PRO A 1 266 ? 27.234 -0.094 -32.437 1.00 71.81 266 PRO A C 1
ATOM 2135 O O . PRO A 1 266 ? 26.442 -0.848 -32.998 1.00 71.81 266 PRO A O 1
ATOM 2138 N N . ARG A 1 267 ? 27.791 -0.419 -31.261 1.00 76.25 267 ARG A N 1
ATOM 2139 C CA . ARG A 1 267 ? 27.389 -1.570 -30.427 1.00 76.25 267 ARG A CA 1
ATOM 2140 C C . ARG A 1 267 ? 26.351 -1.216 -29.358 1.00 76.25 267 ARG A C 1
ATOM 2142 O O . ARG A 1 267 ? 25.773 -2.123 -28.770 1.00 76.25 267 ARG A O 1
ATOM 2149 N N . GLU A 1 268 ? 26.114 0.070 -29.117 1.00 84.81 268 GLU A N 1
ATOM 2150 C CA . GLU A 1 268 ? 25.175 0.599 -28.122 1.00 84.81 268 GLU A CA 1
ATOM 2151 C C . GLU A 1 268 ? 23.926 1.138 -28.837 1.00 84.81 268 GLU A C 1
ATOM 2153 O O . GLU A 1 268 ? 23.580 2.309 -28.743 1.00 84.81 268 GLU A O 1
ATOM 2158 N N . ILE A 1 269 ? 23.267 0.274 -29.616 1.00 89.12 269 ILE A N 1
ATOM 2159 C CA . ILE A 1 269 ? 21.995 0.569 -30.294 1.00 89.12 269 ILE A CA 1
ATOM 2160 C C . ILE A 1 269 ? 20.851 0.119 -29.382 1.00 89.12 269 ILE A C 1
ATOM 2162 O O . ILE A 1 269 ? 20.873 -1.003 -28.871 1.00 89.12 269 ILE A O 1
ATOM 2166 N N . ASP A 1 270 ? 19.840 0.968 -29.198 1.00 93.12 270 ASP A N 1
ATOM 2167 C CA . ASP A 1 270 ? 18.711 0.671 -28.317 1.00 93.12 270 ASP A CA 1
ATOM 2168 C C . ASP A 1 270 ? 17.850 -0.466 -28.895 1.00 93.12 270 ASP A C 1
ATOM 2170 O O . ASP A 1 270 ? 17.429 -0.431 -30.055 1.00 93.12 270 ASP A O 1
ATOM 2174 N N . GLN A 1 271 ? 17.573 -1.492 -28.086 1.00 95.00 271 GLN A N 1
ATOM 2175 C CA . GLN A 1 271 ? 16.832 -2.686 -28.504 1.00 95.00 271 GLN A CA 1
ATOM 2176 C C . GLN A 1 271 ? 15.498 -2.800 -27.766 1.00 95.00 271 GLN A C 1
ATOM 2178 O O . GLN A 1 271 ? 15.435 -2.700 -26.541 1.00 95.00 271 GLN A O 1
ATOM 2183 N N . ILE A 1 272 ? 14.433 -3.096 -28.506 1.00 96.88 272 ILE A N 1
ATOM 2184 C CA . ILE A 1 272 ? 13.111 -3.421 -27.969 1.00 96.88 272 ILE A CA 1
ATOM 2185 C C . ILE A 1 272 ? 12.731 -4.817 -28.458 1.00 96.88 272 ILE A C 1
ATOM 2187 O O . ILE A 1 272 ? 12.692 -5.063 -29.664 1.00 96.88 272 ILE A O 1
ATOM 2191 N N . VAL A 1 273 ? 12.432 -5.729 -27.532 1.00 97.62 273 VAL A N 1
ATOM 2192 C CA . VAL A 1 273 ? 11.968 -7.088 -27.848 1.00 97.62 273 VAL A CA 1
ATOM 2193 C C . VAL A 1 273 ? 10.497 -7.223 -27.486 1.00 97.62 273 VAL A C 1
ATOM 2195 O O . VAL A 1 273 ? 10.077 -6.870 -26.381 1.00 97.62 273 VAL A O 1
ATOM 2198 N N . VAL A 1 274 ? 9.714 -7.768 -28.413 1.00 97.50 274 VAL A N 1
ATOM 2199 C CA . VAL A 1 274 ? 8.268 -7.966 -28.272 1.00 97.50 274 VAL A CA 1
ATOM 2200 C C . VAL A 1 274 ? 7.866 -9.407 -28.581 1.00 97.50 274 VAL A C 1
ATOM 2202 O O . VAL A 1 274 ? 8.507 -10.084 -29.383 1.00 97.50 274 VAL A O 1
ATOM 2205 N N . PHE A 1 275 ? 6.782 -9.869 -27.964 1.00 96.75 275 PHE A N 1
ATOM 2206 C CA . PHE A 1 275 ? 6.101 -11.123 -28.289 1.00 96.75 275 PHE A CA 1
ATOM 2207 C C . PHE A 1 275 ? 4.893 -10.827 -29.181 1.00 96.75 275 PHE A C 1
ATOM 2209 O O . PHE A 1 275 ? 4.094 -9.941 -28.869 1.00 96.75 275 PHE A O 1
ATOM 2216 N N . LYS A 1 276 ? 4.763 -11.566 -30.287 1.00 95.94 276 LYS A N 1
ATOM 2217 C CA . LYS A 1 276 ? 3.748 -11.349 -31.332 1.00 95.94 276 LYS A CA 1
ATOM 2218 C C . LYS A 1 276 ? 3.148 -12.681 -31.765 1.00 95.94 276 LYS A C 1
ATOM 2220 O O . LYS A 1 276 ? 3.869 -13.675 -31.826 1.00 95.94 276 LYS A O 1
ATOM 2225 N N . HIS A 1 277 ? 1.860 -12.727 -32.106 1.00 94.31 277 HIS A N 1
ATOM 2226 C CA . HIS A 1 277 ? 1.202 -13.972 -32.520 1.00 94.31 277 HIS A CA 1
ATOM 2227 C C . HIS A 1 277 ? 0.076 -13.757 -33.539 1.00 94.31 277 HIS A C 1
ATOM 2229 O O . HIS A 1 277 ? -0.558 -12.706 -33.591 1.00 94.31 277 HIS A O 1
ATOM 2235 N N . GLY A 1 278 ? -0.194 -14.779 -34.355 1.00 92.00 278 GLY A N 1
ATOM 2236 C CA . GLY A 1 278 ? -1.269 -14.750 -35.345 1.00 92.00 278 GLY A CA 1
ATOM 2237 C C . GLY A 1 278 ? -1.052 -13.749 -36.490 1.00 92.00 278 GLY A C 1
ATOM 2238 O O . GLY A 1 278 ? 0.063 -13.329 -36.795 1.00 92.00 278 GLY A O 1
ATOM 2239 N N . LYS A 1 279 ? -2.152 -13.364 -37.154 1.00 91.81 279 LYS A N 1
ATOM 2240 C CA . LYS A 1 279 ? -2.155 -12.756 -38.504 1.00 91.81 279 LYS A CA 1
ATOM 2241 C C . LYS A 1 279 ? -1.345 -11.459 -38.674 1.00 91.81 279 LYS A C 1
ATOM 2243 O O . LYS A 1 279 ? -0.970 -11.146 -39.802 1.00 91.81 279 LYS A O 1
ATOM 2248 N N . ASN A 1 280 ? -1.101 -10.694 -37.608 1.00 92.06 280 ASN A N 1
ATOM 2249 C CA . ASN A 1 280 ? -0.386 -9.412 -37.682 1.00 92.06 280 ASN A CA 1
ATOM 2250 C C . ASN A 1 280 ? 1.099 -9.495 -37.298 1.00 92.06 280 ASN A C 1
ATOM 2252 O O . ASN A 1 280 ? 1.819 -8.535 -37.557 1.00 92.06 280 ASN A O 1
ATOM 2256 N N . LYS A 1 281 ? 1.590 -10.634 -36.786 1.00 93.00 281 LYS A N 1
ATOM 2257 C CA . LYS A 1 281 ? 2.915 -10.740 -36.145 1.00 93.00 281 LYS A CA 1
ATOM 2258 C C . LYS A 1 281 ? 4.115 -10.286 -36.987 1.00 93.00 281 LYS A C 1
ATOM 2260 O O . LYS A 1 281 ? 5.139 -9.901 -36.434 1.00 93.00 281 LYS A O 1
ATOM 2265 N N . HIS A 1 282 ? 3.999 -10.330 -38.314 1.00 92.00 282 HIS A N 1
ATOM 2266 C CA . HIS A 1 282 ? 5.046 -9.918 -39.257 1.00 92.00 282 HIS A CA 1
ATOM 2267 C C . HIS A 1 282 ? 4.970 -8.438 -39.682 1.00 92.00 282 HIS A C 1
ATOM 2269 O O . HIS A 1 282 ? 5.808 -7.990 -40.459 1.00 92.00 282 HIS A O 1
ATOM 2275 N N . LYS A 1 283 ? 3.977 -7.674 -39.209 1.00 92.12 283 LYS A N 1
ATOM 2276 C CA . LYS A 1 283 ? 3.819 -6.238 -39.489 1.00 92.12 283 LYS A CA 1
ATOM 2277 C C . LYS A 1 283 ? 4.531 -5.411 -38.422 1.00 92.12 283 LYS A C 1
ATOM 2279 O O . LYS A 1 283 ? 4.498 -5.777 -37.247 1.00 92.12 283 LYS A O 1
ATOM 2284 N N . TYR A 1 284 ? 5.108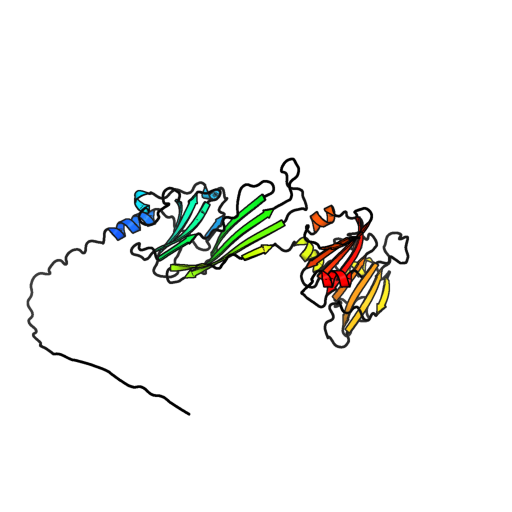 -4.271 -38.802 1.00 90.69 284 TYR A N 1
ATOM 2285 C CA . TYR A 1 284 ? 5.613 -3.298 -37.827 1.00 90.69 284 TYR A CA 1
ATOM 2286 C C . TYR A 1 284 ? 4.447 -2.702 -37.025 1.00 90.69 284 TYR A C 1
ATOM 2288 O O . TYR A 1 284 ? 4.508 -2.622 -35.805 1.00 90.69 284 TYR A O 1
ATOM 2296 N N . GLU A 1 285 ? 3.332 -2.405 -37.688 1.00 91.62 285 GLU A N 1
ATOM 2297 C CA . GLU A 1 285 ? 2.106 -1.799 -37.146 1.00 91.62 285 GLU A CA 1
ATOM 2298 C C . GLU A 1 285 ? 1.217 -2.799 -36.374 1.00 91.62 285 GLU A C 1
ATOM 2300 O O . GLU A 1 285 ? -0.007 -2.725 -36.416 1.00 91.62 285 GLU A O 1
ATOM 2305 N N . ASP A 1 286 ? 1.810 -3.791 -35.705 1.00 93.25 286 ASP A N 1
ATOM 2306 C CA . ASP A 1 286 ? 1.051 -4.706 -34.851 1.00 93.25 286 ASP A CA 1
ATOM 2307 C C . ASP A 1 286 ? 0.727 -4.036 -33.508 1.00 93.25 286 ASP A C 1
ATOM 2309 O O . ASP A 1 286 ? 1.606 -3.822 -32.669 1.00 93.25 286 ASP A O 1
ATOM 2313 N N . GLU A 1 287 ? -0.546 -3.703 -33.315 1.00 92.81 287 GLU A N 1
ATOM 2314 C CA . GLU A 1 287 ? -1.086 -3.159 -32.065 1.00 92.81 287 GLU A CA 1
ATOM 2315 C C . GLU A 1 287 ? -1.176 -4.210 -30.946 1.00 92.81 287 GLU A C 1
ATOM 2317 O O . GLU A 1 287 ? -1.225 -3.849 -29.773 1.00 92.81 287 GLU A O 1
ATOM 2322 N N . THR A 1 288 ? -1.158 -5.505 -31.290 1.00 91.94 288 THR A N 1
ATOM 2323 C CA . THR A 1 288 ? -1.364 -6.616 -30.341 1.00 91.94 288 THR A CA 1
ATOM 2324 C C . THR A 1 288 ? -0.074 -7.153 -29.712 1.00 91.94 288 THR A C 1
ATOM 2326 O O . THR A 1 288 ? -0.107 -8.088 -28.911 1.00 91.94 288 THR A O 1
ATOM 2329 N N . GLU A 1 289 ? 1.077 -6.569 -30.051 1.00 94.69 289 GLU A N 1
ATOM 2330 C CA . GLU A 1 289 ? 2.375 -7.019 -29.551 1.00 94.69 289 GLU A CA 1
ATOM 2331 C C . GLU A 1 289 ? 2.593 -6.692 -28.064 1.00 94.69 289 GLU A C 1
ATOM 2333 O O . GLU A 1 289 ? 2.353 -5.582 -27.591 1.00 94.69 289 GLU A O 1
ATOM 2338 N N . THR A 1 290 ? 3.091 -7.672 -27.310 1.00 95.38 290 THR A N 1
ATOM 2339 C CA . THR A 1 290 ? 3.426 -7.508 -25.890 1.00 95.38 290 THR A CA 1
ATOM 2340 C C . THR A 1 290 ? 4.892 -7.122 -25.744 1.00 95.38 290 THR A C 1
ATOM 2342 O O . THR A 1 290 ? 5.761 -7.829 -26.250 1.00 95.38 290 THR A O 1
ATOM 2345 N N . LEU A 1 291 ? 5.188 -6.052 -25.001 1.00 97.44 291 LEU A N 1
ATOM 2346 C CA . LEU A 1 291 ? 6.562 -5.700 -24.637 1.00 97.44 291 LEU A CA 1
ATOM 2347 C C . LEU A 1 291 ? 7.179 -6.764 -23.712 1.00 97.44 291 LEU A C 1
ATOM 2349 O O . LEU A 1 291 ? 6.606 -7.096 -22.670 1.00 97.44 291 LEU A O 1
ATOM 2353 N N . ILE A 1 292 ? 8.357 -7.267 -24.089 1.00 97.69 292 ILE A N 1
ATOM 2354 C CA . ILE A 1 292 ? 9.111 -8.293 -23.353 1.00 97.69 292 ILE A CA 1
ATOM 2355 C C . ILE A 1 292 ? 10.420 -7.737 -22.803 1.00 97.69 292 ILE A C 1
ATOM 2357 O O . ILE A 1 292 ? 10.760 -8.034 -21.662 1.00 97.69 292 ILE A O 1
ATOM 2361 N N . GLU A 1 293 ? 11.141 -6.919 -23.571 1.00 97.94 293 GLU A N 1
ATOM 2362 C CA . GLU A 1 293 ? 12.420 -6.354 -23.140 1.00 97.94 293 GLU A CA 1
ATOM 2363 C C . GLU A 1 293 ? 12.641 -4.942 -23.701 1.00 97.94 293 GLU A C 1
ATOM 2365 O O . GLU A 1 293 ? 12.299 -4.668 -24.852 1.00 97.94 293 GLU A O 1
ATOM 2370 N N . LEU A 1 294 ? 13.264 -4.071 -22.904 1.00 97.44 294 LEU A N 1
ATOM 2371 C CA . LEU A 1 294 ? 13.947 -2.860 -23.368 1.00 97.44 294 LEU A CA 1
ATOM 2372 C C . LEU A 1 294 ? 15.420 -2.978 -22.973 1.00 97.44 294 LEU A C 1
ATOM 2374 O O . LEU A 1 294 ? 15.705 -3.278 -21.814 1.00 97.44 294 LEU A O 1
ATOM 2378 N N . ARG A 1 295 ? 16.343 -2.693 -23.890 1.00 96.25 295 ARG A N 1
ATOM 2379 C CA . ARG A 1 295 ? 17.767 -2.467 -23.611 1.00 96.25 295 ARG A CA 1
ATOM 2380 C C . ARG A 1 295 ? 18.123 -1.095 -24.149 1.00 96.25 295 ARG A C 1
ATOM 2382 O O . ARG A 1 295 ? 18.196 -0.925 -25.362 1.00 96.25 295 ARG A O 1
ATOM 2389 N N . ILE A 1 296 ? 18.288 -0.133 -23.254 1.00 95.69 296 ILE A N 1
ATOM 2390 C CA . ILE A 1 296 ? 18.558 1.257 -23.611 1.00 95.69 296 ILE A CA 1
ATOM 2391 C C . ILE A 1 296 ? 19.966 1.613 -23.150 1.00 95.69 296 ILE A C 1
ATOM 2393 O O . ILE A 1 296 ? 20.332 1.372 -21.997 1.00 95.69 296 ILE A O 1
ATOM 2397 N N . PHE A 1 297 ? 20.731 2.194 -24.062 1.00 93.94 297 PHE A N 1
ATOM 2398 C CA . PHE A 1 297 ? 22.079 2.712 -23.851 1.00 93.94 297 PHE A CA 1
ATOM 2399 C C . PHE A 1 297 ? 22.104 4.232 -24.054 1.00 93.94 297 PHE A C 1
ATOM 2401 O O . PHE A 1 297 ? 22.870 4.936 -23.402 1.00 93.94 297 PHE A O 1
ATOM 2408 N N . ASN A 1 298 ? 21.226 4.748 -24.918 1.00 91.94 298 ASN A N 1
ATOM 2409 C CA . ASN A 1 298 ? 21.217 6.145 -25.326 1.00 91.94 298 ASN A CA 1
ATOM 2410 C C . ASN A 1 298 ? 20.182 6.966 -24.554 1.00 91.94 298 ASN A C 1
ATOM 2412 O O . ASN A 1 298 ? 19.134 6.479 -24.125 1.00 91.94 298 ASN A O 1
ATOM 2416 N N . LYS A 1 299 ? 20.460 8.261 -24.413 1.00 90.50 299 LYS A N 1
ATOM 2417 C CA . LYS A 1 299 ? 19.457 9.221 -23.963 1.00 90.50 299 LYS A CA 1
ATOM 2418 C C . LYS A 1 299 ? 18.471 9.466 -25.105 1.00 90.50 299 LYS A C 1
ATOM 2420 O O . LYS A 1 299 ? 18.877 9.826 -26.205 1.00 90.50 299 LYS A O 1
ATOM 2425 N N . ASP A 1 300 ? 17.179 9.302 -24.838 1.00 89.31 300 ASP A N 1
ATOM 2426 C CA . ASP A 1 300 ? 16.139 9.498 -25.850 1.00 89.31 300 ASP A CA 1
ATOM 2427 C C . ASP A 1 300 ? 14.880 10.131 -25.247 1.00 89.31 300 ASP A C 1
ATOM 2429 O O . ASP A 1 300 ? 14.226 9.573 -24.363 1.00 89.31 300 ASP A O 1
ATOM 2433 N N . SER A 1 301 ? 14.521 11.319 -25.739 1.00 89.19 301 SER A N 1
ATOM 2434 C CA . SER A 1 301 ? 13.327 12.045 -25.294 1.00 89.19 301 SER A CA 1
ATOM 2435 C C . SER A 1 301 ? 12.010 11.333 -25.642 1.00 89.19 301 SER A C 1
ATOM 2437 O O . SER A 1 301 ? 11.017 11.513 -24.930 1.00 89.19 301 SER A O 1
ATOM 2439 N N . ASP A 1 302 ? 11.991 10.458 -26.655 1.00 90.75 302 ASP A N 1
ATOM 2440 C CA . ASP A 1 302 ? 10.793 9.698 -27.032 1.00 90.75 302 ASP A CA 1
ATOM 2441 C C . ASP A 1 302 ? 10.416 8.619 -26.008 1.00 90.75 302 ASP A C 1
ATOM 2443 O O . ASP A 1 302 ? 9.234 8.279 -25.890 1.00 90.75 302 ASP A O 1
ATOM 2447 N N . LEU A 1 303 ? 11.375 8.147 -25.199 1.00 91.50 303 LEU A N 1
ATOM 2448 C CA . LEU A 1 303 ? 11.136 7.214 -24.089 1.00 91.50 303 LEU A CA 1
ATOM 2449 C C . LEU A 1 303 ? 10.340 7.846 -22.928 1.00 91.50 303 LEU A C 1
ATOM 2451 O O . LEU A 1 303 ? 9.830 7.126 -22.065 1.00 91.50 303 LEU A O 1
ATOM 2455 N N . LYS A 1 304 ? 10.209 9.182 -22.883 1.00 92.25 304 LYS A N 1
ATOM 2456 C CA . LYS A 1 304 ? 9.485 9.941 -21.843 1.00 92.25 304 LYS A CA 1
ATOM 2457 C C . LYS A 1 304 ? 9.888 9.494 -20.426 1.00 92.25 304 LYS A C 1
ATOM 2459 O O . LYS A 1 304 ? 11.031 9.696 -20.025 1.00 92.25 304 LYS A O 1
ATOM 2464 N N . LYS A 1 305 ? 8.987 8.845 -19.667 1.00 92.38 305 LYS A N 1
ATOM 2465 C CA . LYS A 1 305 ? 9.258 8.374 -18.292 1.00 92.38 305 LYS A CA 1
ATOM 2466 C C . LYS A 1 305 ? 10.365 7.313 -18.204 1.00 92.38 305 LYS A C 1
ATOM 2468 O O . LYS A 1 305 ? 10.921 7.129 -17.121 1.00 92.38 305 LYS A O 1
ATOM 2473 N N . ALA A 1 306 ? 10.684 6.649 -19.317 1.00 95.06 306 ALA A N 1
ATOM 2474 C CA . ALA A 1 306 ? 11.741 5.650 -19.443 1.00 95.06 306 ALA A CA 1
ATOM 2475 C C . ALA A 1 306 ? 13.063 6.212 -20.002 1.00 95.06 306 ALA A C 1
ATOM 2477 O O . ALA A 1 306 ? 13.994 5.449 -20.251 1.00 95.06 306 ALA A O 1
ATOM 2478 N N . ASN A 1 307 ? 13.196 7.533 -20.161 1.00 94.31 307 ASN A N 1
ATOM 2479 C CA . ASN A 1 307 ? 14.508 8.143 -20.354 1.00 94.31 307 ASN A CA 1
ATOM 2480 C C . ASN A 1 307 ? 15.244 8.166 -18.999 1.00 94.31 307 ASN A C 1
ATOM 2482 O O . ASN A 1 307 ? 15.067 9.088 -18.204 1.00 94.31 307 ASN A O 1
ATOM 2486 N N . LEU A 1 308 ? 15.969 7.084 -18.692 1.00 96.62 308 LEU A N 1
ATOM 2487 C CA . LEU A 1 308 ? 16.684 6.898 -17.419 1.00 96.62 308 LEU A CA 1
ATOM 2488 C C . LEU A 1 308 ? 18.197 7.146 -17.532 1.00 96.62 308 LEU A C 1
ATOM 2490 O O . LEU A 1 308 ? 18.879 7.183 -16.511 1.00 96.62 308 LEU A O 1
ATOM 2494 N N . ILE A 1 309 ? 18.730 7.291 -18.749 1.00 95.44 309 ILE A N 1
ATOM 2495 C CA . ILE A 1 309 ? 20.171 7.437 -18.991 1.00 95.44 309 ILE A CA 1
ATOM 2496 C C . ILE A 1 309 ? 20.672 8.776 -18.438 1.00 95.44 309 ILE A C 1
ATOM 2498 O O . ILE A 1 309 ? 20.074 9.829 -18.664 1.00 95.44 309 ILE A O 1
ATOM 2502 N N . GLY A 1 310 ? 21.782 8.729 -17.702 1.00 95.06 310 GLY A N 1
ATOM 2503 C CA . GLY A 1 310 ? 22.397 9.884 -17.050 1.00 95.06 310 GLY A CA 1
ATOM 2504 C C . GLY A 1 310 ? 21.808 10.278 -15.688 1.00 95.06 310 GLY A C 1
ATOM 2505 O O . GLY A 1 310 ? 22.390 11.156 -15.049 1.00 95.06 310 GLY A O 1
ATOM 2506 N N . LEU A 1 311 ? 20.723 9.639 -15.223 1.00 95.19 311 LEU A N 1
ATOM 2507 C CA . LEU A 1 311 ? 20.211 9.828 -13.857 1.00 95.19 311 LEU A CA 1
ATOM 2508 C C . LEU A 1 311 ? 21.216 9.299 -12.827 1.00 95.19 311 LEU A C 1
ATOM 2510 O O . LEU A 1 311 ? 21.836 8.255 -13.037 1.00 95.19 311 LEU A O 1
ATOM 2514 N N . SER A 1 312 ? 21.367 9.996 -11.706 1.00 94.44 312 SER A N 1
ATOM 2515 C CA . SER A 1 312 ? 22.123 9.525 -10.544 1.00 94.44 312 SER A CA 1
ATOM 2516 C C . SER A 1 312 ? 21.362 8.463 -9.742 1.00 94.44 312 SER A C 1
ATOM 2518 O O . SER A 1 312 ? 20.149 8.299 -9.878 1.00 94.44 312 SER A O 1
ATOM 2520 N N . LYS A 1 313 ? 22.074 7.761 -8.851 1.00 90.50 313 LYS A N 1
ATOM 2521 C CA . LYS A 1 313 ? 21.474 6.812 -7.896 1.00 90.50 313 LYS A CA 1
ATOM 2522 C C . LYS A 1 313 ? 20.346 7.462 -7.072 1.00 90.50 313 LYS A C 1
ATOM 2524 O O . LYS A 1 313 ? 19.257 6.908 -7.003 1.00 90.50 313 LYS A O 1
ATOM 2529 N N . THR A 1 314 ? 20.569 8.672 -6.559 1.00 83.81 314 THR A N 1
ATOM 2530 C CA . THR A 1 314 ? 19.592 9.424 -5.753 1.00 83.81 314 THR A CA 1
ATOM 2531 C C . THR A 1 314 ? 18.351 9.839 -6.554 1.00 83.81 314 THR A C 1
ATOM 2533 O O . THR A 1 314 ? 17.243 9.803 -6.029 1.00 83.81 314 THR A O 1
ATOM 2536 N N . GLU A 1 315 ? 18.491 10.160 -7.845 1.00 88.69 315 GLU A N 1
ATOM 2537 C CA . GLU A 1 315 ? 17.341 10.426 -8.729 1.00 88.69 315 GLU A CA 1
ATOM 2538 C C . GLU A 1 315 ? 16.516 9.163 -9.034 1.00 88.69 315 GLU A C 1
ATOM 2540 O O . GLU A 1 315 ? 15.315 9.263 -9.285 1.00 88.69 315 GLU A O 1
ATOM 2545 N N . LEU A 1 316 ? 17.130 7.973 -9.009 1.00 92.00 316 LEU A N 1
ATOM 2546 C CA . LEU A 1 316 ? 16.402 6.700 -9.085 1.00 92.00 316 LEU A CA 1
ATOM 2547 C C . LEU A 1 316 ? 15.701 6.385 -7.762 1.00 92.00 316 LEU A C 1
ATOM 2549 O O . LEU A 1 316 ? 14.545 5.975 -7.783 1.00 92.00 316 LEU A O 1
ATOM 2553 N N . GLU A 1 317 ? 16.361 6.631 -6.631 1.00 86.06 317 GLU A N 1
ATOM 2554 C CA . GLU A 1 317 ? 15.809 6.431 -5.286 1.00 86.06 317 GLU A CA 1
ATOM 2555 C C . GLU A 1 317 ? 14.579 7.316 -5.050 1.00 86.06 317 GLU A C 1
ATOM 2557 O O . GLU A 1 317 ? 13.505 6.801 -4.752 1.00 86.06 317 GLU A O 1
ATOM 2562 N N . PHE A 1 318 ? 14.665 8.608 -5.373 1.00 77.62 318 PHE A N 1
ATOM 2563 C CA . PHE A 1 318 ? 13.520 9.526 -5.371 1.00 77.62 318 PHE A CA 1
ATOM 2564 C C . PHE A 1 318 ? 12.363 9.087 -6.293 1.00 77.62 318 PHE A C 1
ATOM 2566 O O . PHE A 1 318 ? 11.198 9.400 -6.048 1.00 77.62 318 PHE A O 1
ATOM 2573 N N . LYS A 1 319 ? 12.658 8.358 -7.376 1.00 84.75 319 LYS A N 1
ATOM 2574 C CA . LYS A 1 319 ? 11.671 7.971 -8.396 1.00 84.75 319 LYS A CA 1
ATOM 2575 C C . LYS A 1 319 ? 11.036 6.598 -8.159 1.00 84.75 319 LYS A C 1
ATOM 2577 O O . LYS A 1 319 ? 9.884 6.400 -8.544 1.00 84.75 319 LYS A O 1
ATOM 2582 N N . PHE A 1 320 ? 11.777 5.654 -7.582 1.00 89.06 320 PHE A N 1
ATOM 2583 C CA . PHE A 1 320 ? 11.428 4.230 -7.493 1.00 89.06 320 PHE A CA 1
ATOM 2584 C C . PHE A 1 320 ? 11.613 3.626 -6.087 1.00 89.06 320 PHE A C 1
ATOM 2586 O O . PHE A 1 320 ? 11.268 2.463 -5.881 1.00 89.06 320 PHE A O 1
ATOM 2593 N N . GLY A 1 321 ? 12.124 4.397 -5.125 1.00 82.12 321 GLY A N 1
ATOM 2594 C CA . GLY A 1 321 ? 12.446 3.958 -3.767 1.00 82.12 321 GLY A CA 1
ATOM 2595 C C . GLY A 1 321 ? 13.845 3.348 -3.628 1.00 82.12 321 GLY A C 1
ATOM 2596 O O . GLY A 1 321 ? 14.587 3.174 -4.600 1.00 82.12 321 GLY A O 1
ATOM 2597 N N . ASN A 1 322 ? 14.192 2.993 -2.389 1.00 83.62 322 ASN A N 1
ATOM 2598 C CA . ASN A 1 322 ? 15.469 2.378 -2.008 1.00 83.62 322 ASN A CA 1
ATOM 2599 C C . ASN A 1 322 ? 15.434 0.833 -1.927 1.00 83.62 322 ASN A C 1
ATOM 2601 O O . ASN A 1 322 ? 16.450 0.213 -1.620 1.00 83.62 322 ASN A O 1
ATOM 2605 N N . ASN A 1 323 ? 14.301 0.195 -2.248 1.00 83.62 323 ASN A N 1
ATOM 2606 C CA . ASN A 1 323 ? 14.166 -1.266 -2.292 1.00 83.62 323 ASN A CA 1
ATOM 2607 C C . ASN A 1 323 ? 14.630 -1.825 -3.659 1.00 83.62 323 ASN A C 1
ATOM 2609 O O . ASN A 1 323 ? 13.852 -1.937 -4.610 1.00 83.62 323 ASN A O 1
ATOM 2613 N N . TYR A 1 324 ? 15.927 -2.133 -3.764 1.00 90.19 324 TYR A N 1
ATOM 2614 C CA . TYR A 1 324 ? 16.575 -2.745 -4.932 1.00 90.19 324 TYR A CA 1
ATOM 2615 C C . TYR A 1 324 ? 17.714 -3.694 -4.519 1.00 90.19 324 TYR A C 1
ATOM 2617 O O . TYR A 1 324 ? 18.314 -3.556 -3.454 1.00 90.19 324 TYR A O 1
ATOM 2625 N N . LEU A 1 325 ? 18.081 -4.625 -5.404 1.00 90.25 325 LEU A N 1
ATOM 2626 C CA . LEU A 1 325 ? 19.301 -5.429 -5.270 1.00 90.25 325 LEU A CA 1
ATOM 2627 C C . LEU A 1 325 ? 20.513 -4.656 -5.813 1.00 90.25 325 LEU A C 1
ATOM 2629 O O . LEU A 1 325 ? 20.449 -4.111 -6.914 1.00 90.25 325 LEU A O 1
ATOM 2633 N N . THR A 1 326 ? 21.636 -4.652 -5.095 1.00 90.56 326 THR A N 1
ATOM 2634 C CA . THR A 1 326 ? 22.925 -4.119 -5.572 1.00 90.56 326 THR A CA 1
ATOM 2635 C C . THR A 1 326 ? 23.792 -5.195 -6.233 1.00 90.56 326 THR A C 1
ATOM 2637 O O . THR A 1 326 ? 23.733 -6.376 -5.886 1.00 90.56 326 THR A O 1
ATOM 2640 N N . PHE A 1 327 ? 24.628 -4.784 -7.188 1.00 90.06 327 PHE A N 1
ATOM 2641 C CA . PHE A 1 327 ? 25.698 -5.595 -7.777 1.00 90.06 327 PHE A CA 1
ATOM 2642 C C . PHE A 1 327 ? 26.846 -4.691 -8.254 1.00 90.06 327 PHE A C 1
ATOM 2644 O O . PHE A 1 327 ? 26.668 -3.484 -8.387 1.00 90.06 327 PHE A O 1
ATOM 2651 N N . ASP A 1 328 ? 28.015 -5.271 -8.540 1.00 85.25 328 ASP A N 1
ATOM 2652 C CA . ASP A 1 328 ? 29.308 -4.581 -8.725 1.00 85.25 328 ASP A CA 1
ATOM 2653 C C . ASP A 1 328 ? 29.284 -3.335 -9.631 1.00 85.25 328 ASP A C 1
ATOM 2655 O O . ASP A 1 328 ? 30.060 -2.407 -9.432 1.00 85.25 328 ASP A O 1
ATOM 2659 N N . ASN A 1 329 ? 28.400 -3.318 -10.635 1.00 88.44 329 ASN A N 1
ATOM 2660 C CA . ASN A 1 329 ? 28.258 -2.238 -11.612 1.00 88.44 329 ASN A CA 1
ATOM 2661 C C . ASN A 1 329 ? 26.805 -1.731 -11.735 1.00 88.44 329 ASN A C 1
ATOM 2663 O O . ASN A 1 329 ? 26.410 -1.286 -12.815 1.00 88.44 329 ASN A O 1
ATOM 2667 N N . GLY A 1 330 ? 25.966 -1.833 -10.695 1.00 94.25 330 GLY A N 1
ATOM 2668 C CA . GLY A 1 330 ? 24.587 -1.341 -10.789 1.00 94.25 330 GLY A CA 1
ATOM 2669 C C . GLY A 1 330 ? 23.596 -1.751 -9.698 1.00 94.25 330 GLY A C 1
ATOM 2670 O O . GLY A 1 330 ? 23.958 -2.258 -8.637 1.00 94.25 330 GLY A O 1
ATOM 2671 N N . ILE A 1 331 ? 22.315 -1.495 -9.986 1.00 95.38 331 ILE A N 1
ATOM 2672 C CA . ILE A 1 331 ? 21.168 -1.823 -9.124 1.00 95.38 331 ILE A CA 1
ATOM 2673 C C . ILE A 1 331 ? 20.033 -2.468 -9.930 1.00 95.38 331 ILE A C 1
ATOM 2675 O O . ILE A 1 331 ? 19.917 -2.239 -11.136 1.00 95.38 331 ILE A O 1
ATOM 2679 N N . ALA A 1 332 ? 19.194 -3.281 -9.287 1.00 96.12 332 ALA A N 1
ATOM 2680 C CA . ALA A 1 332 ? 18.061 -3.948 -9.921 1.00 96.12 332 ALA A CA 1
ATOM 2681 C C . ALA A 1 332 ? 16.779 -3.850 -9.078 1.00 96.12 332 ALA A C 1
ATOM 2683 O O . ALA A 1 332 ? 16.743 -4.304 -7.936 1.00 96.12 332 ALA A O 1
ATOM 2684 N N . TYR A 1 333 ? 15.721 -3.302 -9.674 1.00 94.69 333 TYR A N 1
ATOM 2685 C CA . TYR A 1 333 ? 14.375 -3.208 -9.103 1.00 94.69 333 TYR A CA 1
ATOM 2686 C C . TYR A 1 333 ? 13.464 -4.300 -9.669 1.00 94.69 333 TYR A C 1
ATOM 2688 O O . TYR A 1 333 ? 13.505 -4.567 -10.872 1.00 94.69 333 TYR A O 1
ATOM 2696 N N . SER A 1 334 ? 12.575 -4.870 -8.855 1.00 92.56 334 SER A N 1
ATOM 2697 C CA . SER A 1 334 ? 11.621 -5.902 -9.288 1.00 92.56 334 SER A CA 1
ATOM 2698 C C . SER A 1 334 ? 10.213 -5.697 -8.731 1.00 92.56 334 SER A C 1
ATOM 2700 O O . SER A 1 334 ? 10.055 -5.282 -7.588 1.00 92.56 334 SER A O 1
ATOM 2702 N N . ASN A 1 335 ? 9.191 -6.057 -9.511 1.00 89.25 335 ASN A N 1
ATOM 2703 C CA . ASN A 1 335 ? 7.798 -6.162 -9.063 1.00 89.25 335 ASN A CA 1
ATOM 2704 C C . ASN A 1 335 ? 7.101 -7.282 -9.850 1.00 89.25 335 ASN A C 1
ATOM 2706 O O . ASN A 1 335 ? 7.082 -7.249 -11.085 1.00 89.25 335 ASN A O 1
ATOM 2710 N N . LYS A 1 336 ? 6.536 -8.272 -9.144 1.00 89.19 336 LYS A N 1
ATOM 2711 C CA . LYS A 1 336 ? 5.893 -9.467 -9.730 1.00 89.19 336 LYS A CA 1
ATOM 2712 C C . LYS A 1 336 ? 6.816 -10.092 -10.785 1.00 89.19 336 LYS A C 1
ATOM 2714 O O . LYS A 1 336 ? 7.994 -10.291 -10.518 1.00 89.19 336 LYS A O 1
ATOM 2719 N N . ASN A 1 337 ? 6.333 -10.340 -12.002 1.00 93.94 337 ASN A N 1
ATOM 2720 C CA . ASN A 1 337 ? 7.127 -10.911 -13.091 1.00 93.94 337 ASN A CA 1
ATOM 2721 C C . ASN A 1 337 ? 7.989 -9.900 -13.877 1.00 93.94 337 ASN A C 1
ATOM 2723 O O . ASN A 1 337 ? 8.269 -10.130 -15.055 1.00 93.94 337 ASN A O 1
ATOM 2727 N N . LYS A 1 338 ? 8.365 -8.757 -13.295 1.00 96.06 338 LYS A N 1
ATOM 2728 C CA . LYS A 1 338 ? 9.030 -7.658 -14.015 1.00 96.06 338 LYS A CA 1
ATOM 2729 C C . LYS A 1 338 ? 10.279 -7.180 -13.287 1.00 96.06 338 LYS A C 1
ATOM 2731 O O . LYS A 1 338 ? 10.269 -7.023 -12.068 1.00 96.06 338 LYS A O 1
ATOM 2736 N N . LEU A 1 339 ? 11.339 -6.929 -14.050 1.00 96.62 339 LEU A N 1
ATOM 2737 C CA . LEU A 1 339 ? 12.671 -6.597 -13.546 1.00 96.62 339 LEU A CA 1
ATOM 2738 C C . LEU A 1 339 ? 13.268 -5.434 -14.353 1.00 96.62 339 LEU A C 1
ATOM 2740 O O . LEU A 1 339 ? 13.214 -5.435 -15.583 1.00 96.62 339 LEU A O 1
ATOM 2744 N N . LEU A 1 340 ? 13.854 -4.456 -13.663 1.00 97.75 340 LEU A N 1
ATOM 2745 C CA . LEU A 1 340 ? 14.605 -3.331 -14.221 1.00 97.75 340 LEU A CA 1
ATOM 2746 C C . LEU A 1 340 ? 16.022 -3.349 -13.641 1.00 97.75 340 LEU A C 1
ATOM 2748 O O . LEU A 1 340 ? 16.220 -3.008 -12.480 1.00 97.75 340 LEU A O 1
ATOM 2752 N N . ILE A 1 341 ? 17.004 -3.720 -14.458 1.00 97.69 341 ILE A N 1
ATOM 2753 C CA . ILE A 1 341 ? 18.432 -3.693 -14.122 1.00 97.69 341 ILE A CA 1
ATOM 2754 C C . ILE A 1 341 ? 19.028 -2.404 -14.694 1.00 97.69 341 ILE A C 1
ATOM 2756 O O . ILE A 1 341 ? 18.945 -2.183 -15.900 1.00 97.69 341 ILE A O 1
ATOM 2760 N N . LEU A 1 342 ? 19.666 -1.576 -13.869 1.00 97.94 342 LEU A N 1
ATOM 2761 C CA . LEU A 1 342 ? 20.382 -0.373 -14.300 1.00 97.94 342 LEU A CA 1
ATOM 2762 C C . LEU A 1 342 ? 21.882 -0.565 -14.076 1.00 97.94 342 LEU A C 1
ATOM 2764 O O . LEU A 1 342 ? 22.308 -0.854 -12.959 1.00 97.94 342 LEU A O 1
ATOM 2768 N N . LYS A 1 343 ? 22.683 -0.396 -15.131 1.00 96.81 343 LYS A N 1
ATOM 2769 C CA . LYS A 1 343 ? 24.147 -0.389 -15.050 1.00 96.81 343 LYS A CA 1
ATOM 2770 C C . LYS A 1 343 ? 24.638 1.038 -14.842 1.00 96.81 343 LYS A C 1
ATOM 2772 O O . LYS A 1 343 ? 24.270 1.940 -15.598 1.00 96.81 343 LYS A O 1
ATOM 2777 N N . MET A 1 344 ? 25.471 1.219 -13.826 1.00 95.25 344 MET A N 1
ATOM 2778 C CA . MET A 1 344 ? 25.973 2.515 -13.381 1.00 95.25 344 MET A CA 1
ATOM 2779 C C . MET A 1 344 ? 27.436 2.701 -13.802 1.00 95.25 344 MET A C 1
ATOM 2781 O O . MET A 1 344 ? 28.220 1.758 -13.782 1.00 95.25 344 MET A O 1
ATOM 2785 N N . ASP A 1 345 ? 27.802 3.928 -14.149 1.00 93.81 345 ASP A N 1
ATOM 2786 C CA . ASP A 1 345 ? 29.170 4.386 -14.404 1.00 93.81 345 ASP A CA 1
ATOM 2787 C C . ASP A 1 345 ? 29.279 5.804 -13.840 1.00 93.81 345 ASP A C 1
ATOM 2789 O O . ASP A 1 345 ? 28.360 6.608 -14.009 1.00 93.81 345 ASP A O 1
ATOM 2793 N N . SER A 1 346 ? 30.359 6.100 -13.114 1.00 87.94 346 SER A N 1
ATOM 2794 C CA . SER A 1 346 ? 30.596 7.434 -12.542 1.00 87.94 346 SER A CA 1
ATOM 2795 C C . SER A 1 346 ? 29.369 7.973 -11.762 1.00 87.94 346 SER A C 1
ATOM 2797 O O . SER A 1 346 ? 28.970 9.129 -11.896 1.00 87.94 346 SER A O 1
ATOM 2799 N N . SER A 1 347 ? 28.735 7.087 -10.977 1.00 86.75 347 SER A N 1
ATOM 2800 C CA . SER A 1 347 ? 27.505 7.300 -10.182 1.00 86.75 347 SER A CA 1
ATOM 2801 C C . SER A 1 347 ? 26.216 7.639 -10.953 1.00 86.75 347 SER A C 1
ATOM 2803 O O . SER A 1 347 ? 25.229 8.051 -10.336 1.00 86.75 347 SER A O 1
ATOM 2805 N N . LYS A 1 348 ? 26.178 7.413 -12.274 1.00 95.75 348 LYS A N 1
ATOM 2806 C CA . LYS A 1 348 ? 25.016 7.649 -13.152 1.00 95.75 348 LYS A CA 1
ATOM 2807 C C . LYS A 1 348 ? 24.650 6.429 -14.001 1.00 95.75 348 LYS A C 1
ATOM 2809 O O . LYS A 1 348 ? 25.504 5.600 -14.294 1.00 95.75 348 LYS A O 1
ATOM 2814 N N . VAL A 1 349 ? 23.393 6.327 -14.435 1.00 97.06 349 VAL A N 1
ATOM 2815 C CA . VAL A 1 349 ? 22.934 5.261 -15.344 1.00 97.06 349 VAL A CA 1
ATOM 2816 C C . VAL A 1 349 ? 23.627 5.393 -16.700 1.00 97.06 349 VAL A C 1
ATOM 2818 O O . VAL A 1 349 ? 23.410 6.373 -17.414 1.00 97.06 349 VAL A O 1
ATOM 2821 N N . LYS A 1 350 ? 24.402 4.374 -17.078 1.00 95.56 350 LYS A N 1
ATOM 2822 C CA . LYS A 1 350 ? 25.026 4.234 -18.403 1.00 95.56 350 LYS A CA 1
ATOM 2823 C C . LYS A 1 350 ? 24.158 3.449 -19.379 1.00 95.56 350 LYS A C 1
ATOM 2825 O O . LYS A 1 350 ? 24.149 3.727 -20.566 1.00 95.56 350 LYS A O 1
ATOM 2830 N N . SER A 1 351 ? 23.452 2.440 -18.882 1.00 95.69 351 SER A N 1
ATOM 2831 C CA . SER A 1 351 ? 22.484 1.655 -19.654 1.00 95.69 351 SER A CA 1
ATOM 2832 C C . SER A 1 351 ? 21.488 0.993 -18.711 1.00 95.69 351 SER A C 1
ATOM 2834 O O . SER A 1 351 ? 21.781 0.801 -17.528 1.00 95.69 351 SER A O 1
ATOM 2836 N N . TYR A 1 352 ? 20.312 0.621 -19.209 1.00 97.56 352 TYR A N 1
ATOM 2837 C CA . TYR A 1 352 ? 19.365 -0.178 -18.437 1.00 97.56 352 TYR A CA 1
ATOM 2838 C C . TYR A 1 352 ? 18.673 -1.250 -19.278 1.00 97.56 352 TYR A C 1
ATOM 2840 O O . TYR A 1 352 ? 18.566 -1.164 -20.502 1.00 97.56 352 TYR A O 1
ATOM 2848 N N . ARG A 1 353 ? 18.191 -2.275 -18.576 1.00 97.44 353 ARG A N 1
ATOM 2849 C CA . ARG A 1 353 ? 17.486 -3.438 -19.100 1.00 97.44 353 ARG A CA 1
ATOM 2850 C C . ARG A 1 353 ? 16.175 -3.616 -18.337 1.00 97.44 353 ARG A C 1
ATOM 2852 O O . ARG A 1 353 ? 16.201 -4.020 -17.178 1.00 97.44 353 ARG A O 1
ATOM 2859 N N . TYR A 1 354 ? 15.042 -3.339 -18.976 1.00 98.19 354 TYR A N 1
ATOM 2860 C CA . TYR A 1 354 ? 13.731 -3.795 -18.497 1.00 98.19 354 TYR A CA 1
ATOM 2861 C C . TYR A 1 354 ? 13.425 -5.158 -19.121 1.00 98.19 354 TYR A C 1
ATOM 2863 O O . TYR A 1 354 ? 13.652 -5.332 -20.317 1.00 98.19 354 TYR A O 1
ATOM 2871 N N . ILE A 1 355 ? 12.891 -6.105 -18.349 1.00 97.62 355 ILE A N 1
ATOM 2872 C CA . ILE A 1 355 ? 12.522 -7.442 -18.825 1.00 97.62 355 ILE A CA 1
ATOM 2873 C C . ILE A 1 355 ? 11.251 -7.964 -18.129 1.00 97.62 355 ILE A C 1
ATOM 2875 O O . ILE A 1 355 ? 11.099 -7.858 -16.910 1.00 97.62 355 ILE A O 1
ATOM 2879 N N . LYS A 1 356 ? 10.341 -8.549 -18.919 1.00 97.44 356 LYS A N 1
ATOM 2880 C CA . LYS A 1 356 ? 9.120 -9.238 -18.475 1.00 97.44 356 LYS A CA 1
ATOM 2881 C C . LYS A 1 356 ? 9.344 -10.751 -18.506 1.00 97.44 35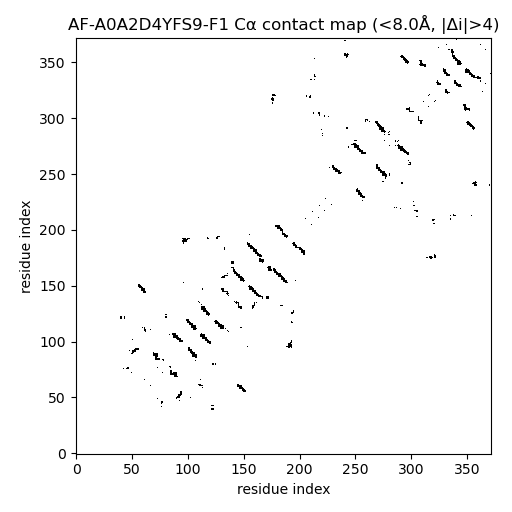6 LYS A C 1
ATOM 2883 O O . LYS A 1 356 ? 9.631 -11.326 -19.558 1.00 97.44 356 LYS A O 1
ATOM 2888 N N . LEU A 1 357 ? 9.205 -11.387 -17.349 1.00 96.38 357 LEU A N 1
ATOM 2889 C CA . LEU A 1 357 ? 9.644 -12.752 -17.078 1.00 96.38 357 LEU A CA 1
ATOM 2890 C C . LEU A 1 357 ? 8.502 -13.776 -17.121 1.00 96.38 357 LEU A C 1
ATOM 2892 O O . LEU A 1 357 ? 7.329 -13.450 -16.919 1.00 96.38 357 LEU A O 1
ATOM 2896 N N . GLY A 1 358 ? 8.863 -15.038 -17.356 1.00 93.00 358 GLY A N 1
ATOM 2897 C CA . GLY A 1 358 ? 7.954 -16.190 -17.313 1.00 93.00 358 GLY A CA 1
ATOM 2898 C C . GLY A 1 358 ? 7.566 -16.666 -15.903 1.00 93.00 358 GLY A C 1
ATOM 2899 O O . GLY A 1 358 ? 6.745 -17.570 -15.785 1.00 93.00 358 GLY A O 1
ATOM 2900 N N . THR A 1 359 ? 8.134 -16.073 -14.848 1.00 90.62 359 THR A N 1
ATOM 2901 C CA . THR A 1 359 ? 7.872 -16.388 -13.432 1.00 90.62 359 THR A CA 1
ATOM 2902 C C . THR A 1 359 ? 7.433 -15.138 -12.674 1.00 90.62 359 THR A C 1
ATOM 2904 O O . THR A 1 359 ? 7.995 -14.066 -12.882 1.00 90.62 359 THR A O 1
ATOM 2907 N N . GLU A 1 360 ? 6.449 -15.273 -11.781 1.00 83.38 360 GLU A N 1
ATOM 2908 C CA . GLU A 1 360 ? 6.039 -14.209 -10.851 1.00 83.38 360 GLU A CA 1
ATOM 2909 C C . GLU A 1 360 ? 6.948 -14.112 -9.622 1.00 83.38 360 GLU A C 1
ATOM 2911 O O . GLU A 1 360 ? 7.052 -13.044 -9.023 1.00 83.38 360 GLU A O 1
ATOM 2916 N N . LYS A 1 361 ? 7.636 -15.205 -9.260 1.00 83.19 361 LYS A N 1
ATOM 2917 C CA . LYS A 1 361 ? 8.674 -15.176 -8.231 1.00 83.19 361 LYS A CA 1
ATOM 2918 C C . LYS A 1 361 ? 9.990 -14.752 -8.872 1.00 83.19 361 LYS A C 1
ATOM 2920 O O . LYS A 1 361 ? 10.531 -15.476 -9.712 1.00 83.19 361 LYS A O 1
ATOM 2925 N N . ILE A 1 362 ? 10.507 -13.613 -8.426 1.00 86.44 362 ILE A N 1
ATOM 2926 C CA . ILE A 1 362 ? 11.874 -13.160 -8.673 1.00 86.44 362 ILE A CA 1
ATOM 2927 C C . ILE A 1 362 ? 12.636 -13.274 -7.352 1.00 86.44 362 ILE A C 1
ATOM 2929 O O . ILE A 1 362 ? 12.133 -12.866 -6.308 1.00 86.44 362 ILE A O 1
ATOM 2933 N N . ASP A 1 363 ? 13.837 -13.841 -7.392 1.00 84.50 363 ASP A N 1
ATOM 2934 C CA . ASP A 1 363 ? 14.769 -13.859 -6.268 1.00 84.50 363 ASP A CA 1
ATOM 2935 C C . ASP A 1 363 ? 16.186 -13.484 -6.724 1.00 84.50 363 ASP A C 1
ATOM 2937 O O . ASP A 1 363 ? 16.477 -13.365 -7.919 1.00 84.50 363 ASP A O 1
ATOM 2941 N N . ASN A 1 364 ? 17.067 -13.244 -5.752 1.00 84.94 364 ASN A N 1
ATOM 2942 C CA . ASN A 1 364 ? 18.399 -12.693 -5.995 1.00 84.94 364 ASN A CA 1
ATOM 2943 C C . ASN A 1 364 ? 19.249 -13.576 -6.918 1.00 84.94 364 ASN A C 1
ATOM 2945 O O . ASN A 1 364 ? 20.065 -13.050 -7.675 1.00 84.94 364 ASN A O 1
ATOM 2949 N N . ASP A 1 365 ? 19.051 -14.896 -6.902 1.00 87.69 365 ASP A N 1
ATOM 2950 C CA . ASP A 1 365 ? 19.815 -15.815 -7.744 1.00 87.69 365 ASP A CA 1
ATOM 2951 C C . ASP A 1 365 ? 19.270 -15.888 -9.174 1.00 87.69 365 ASP A C 1
ATOM 2953 O O . ASP A 1 365 ? 20.071 -16.005 -10.104 1.00 87.69 365 ASP A O 1
ATOM 2957 N N . LEU A 1 366 ? 17.960 -15.712 -9.390 1.00 89.50 366 LEU A N 1
ATOM 2958 C CA . LEU A 1 366 ? 17.417 -15.448 -10.727 1.00 89.50 366 LEU A CA 1
ATOM 2959 C C . LEU A 1 366 ? 17.930 -14.109 -11.288 1.00 89.50 366 LEU A C 1
ATOM 2961 O O . LEU A 1 366 ? 18.365 -14.050 -12.438 1.00 89.50 366 LEU A O 1
ATOM 2965 N N . ILE A 1 367 ? 17.953 -13.039 -10.483 1.00 89.88 367 ILE A N 1
ATOM 2966 C CA . ILE A 1 367 ? 18.490 -11.738 -10.921 1.00 89.88 367 ILE A CA 1
ATOM 2967 C C . ILE A 1 367 ? 19.978 -11.871 -11.298 1.00 89.88 367 ILE A C 1
ATOM 2969 O O . ILE A 1 367 ? 20.388 -11.415 -12.366 1.00 89.88 367 ILE A O 1
ATOM 2973 N N . ARG A 1 368 ? 20.780 -12.576 -10.488 1.00 87.69 368 ARG A N 1
ATOM 2974 C CA . ARG A 1 368 ? 22.193 -12.884 -10.788 1.00 87.69 368 ARG A CA 1
ATOM 2975 C C . ARG A 1 368 ? 22.386 -13.740 -12.042 1.00 87.69 368 ARG A C 1
ATOM 2977 O O . ARG A 1 368 ? 23.435 -13.630 -12.669 1.00 87.69 368 ARG A O 1
ATOM 2984 N N . GLN A 1 369 ? 21.427 -14.589 -12.414 1.00 90.81 369 GLN A N 1
ATOM 2985 C CA . GLN A 1 369 ? 21.458 -15.329 -13.684 1.00 90.81 369 GLN A CA 1
ATOM 2986 C C . GLN A 1 369 ? 21.169 -14.415 -14.884 1.00 90.81 369 GLN A C 1
ATOM 2988 O O . GLN A 1 369 ? 21.822 -14.550 -15.910 1.00 90.81 369 GLN A O 1
ATOM 2993 N N . ILE A 1 370 ? 20.256 -13.448 -14.741 1.00 91.00 370 ILE A N 1
ATOM 2994 C CA . ILE A 1 370 ? 19.876 -12.494 -15.801 1.00 91.00 370 ILE A CA 1
ATOM 2995 C C . ILE A 1 370 ? 20.930 -11.377 -16.001 1.00 91.00 370 ILE A C 1
ATOM 2997 O O . ILE A 1 370 ? 20.951 -10.727 -17.048 1.00 91.00 370 ILE A O 1
ATOM 3001 N N . ILE A 1 371 ? 21.796 -11.124 -15.012 1.00 87.75 371 ILE A N 1
ATOM 3002 C CA . ILE A 1 371 ? 22.866 -10.104 -15.072 1.00 87.75 371 ILE A CA 1
ATOM 3003 C C . ILE A 1 371 ? 24.156 -10.609 -15.750 1.00 87.75 371 ILE A C 1
ATOM 3005 O O . ILE A 1 371 ? 24.924 -9.779 -16.249 1.00 87.75 371 ILE A O 1
ATOM 3009 N N . LYS A 1 372 ? 24.383 -11.929 -15.764 1.00 78.75 372 LYS A N 1
ATOM 3010 C CA . LYS A 1 372 ? 25.522 -12.589 -16.429 1.00 78.75 372 LYS A CA 1
ATOM 3011 C C . LYS A 1 372 ? 25.423 -12.526 -17.957 1.00 78.75 372 LYS A C 1
ATOM 3013 O O . LYS A 1 372 ? 26.508 -12.426 -18.566 1.00 78.75 372 LYS A O 1
#

Foldseek 3Di:
DDDDDDDDDDDDDDDDDDDDDDDDDDDDDDDDPPPPPPPLLVLLVVQQVLFAEDEPWDKDWFADPVCVPFDQGDCVSPVVQDVQSVQKGHHHWYDALAQKTWGWIFGDDNTTWIKIWIGHSSRHTDDIDTLWDPPDDDAQQKDWIWMWTQHPQFKIKTKIWIKHADADPVSHGDALAIWTKIKMKIWGQDNRRDTGIDPIDIDTDQQVLQVVCFVDVAPVLLLLVVLVPQWDKDWDPDDPFWQDDPDPAKTKMKTFHDAPDDDDDPVQTKIWIWIDGPDCRPPPNDPPIHTFKTKHQDQHCNSPNNRQFFDAPSSCSNRRNPPWDDDPFFTKDDAFQKIKTFGDDPRGGRIIMIGGGNGRDDDPVNVVVVVD

Sequence (372 aa):
MRRILFLIAIVLISSCKTENKNEESQTTKPQEPVSEIPKDKDQFQMFLDQFPTKTLPVKIYGCSDEILGLPKLDIKLSAKYSKEAEYEHIYGIIPSKGNYISTITLGEAECFVPTLNTYKLNGEKIDSKPIFIGYCGSDPCYECVESMTINSDYRIYVADTIKTSDCDDNFKAIAGTEKIKVVYKEGKLTEKGIIELTEEVEKEEENLNLASFLENPINLQNFKEKKNRNVTTSVTNGTEFYFNPKTADSIFYVYNYYPTENFENPREIDQIVVFKHGKNKHKYEDETETLIELRIFNKDSDLKKANLIGLSKTELEFKFGNNYLTFDNGIAYSNKNKLLILKMDSSKVKSYRYIKLGTEKIDNDLIRQIIK